Protein 4KRD (pdb70)

Nearest PDB structures (foldseek):
  4krd-assembly1_A  TM=1.003E+00  e=1.088E-59  Saccharomyces cerevisiae S288C
  4krc-assembly1_A  TM=9.991E-01  e=5.425E-55  Saccharomyces cerevisiae S288C
  2pk9-assembly3_A  TM=9.729E-01  e=8.276E-48  Saccharomyces cerevisiae
  2iw6-assembly1_A  TM=9.496E-01  e=2.005E-36  Homo sapiens
  4eol-assembly1_A  TM=9.528E-01  e=1.573E-35  Homo sapiens

InterPro domains:
  IPR000719 Protein kinase domain [PF00069] (7-297)
  IPR000719 Protein kinase domain [PS50011] (7-297)
  IPR000719 Protein kinase domain [SM00220] (7-297)
  IPR008271 Serine/threonine-protein kinase, active site [PS00108] (129-141)
  IPR011009 Protein kinase-like domain superfamily [SSF56112] (4-302)
  IPR017441 Protein kinase, ATP binding site [PS00107] (13-36)
  IPR050108 Cyclin-dependent kinase [PTHR24056] (5-298)

Radius of gyration: 24.1 Å; Cα contacts (8 Å, |Δi|>4): 839; chains: 2; bounding box: 53×50×74 Å

CATH classification: 3.30.200.20 (+1 more: 1.10.510.10)

B-factor: mean 44.1, std 12.53, range [20.0, 97.78]

Solvent-accessible surface area: 20976 Å² total; per-residue (Å²): 63,62,67,75,50,28,108,78,58,97,118,59,27,111,40,129,110,16,39,41,51,35,0,53,29,120,113,91,50,91,106,8,13,6,25,22,3,146,7,59,27,79,91,1,2,11,38,34,3,0,14,11,2,9,14,15,52,39,9,118,51,130,11,6,13,110,14,100,35,11,12,66,45,92,98,68,0,12,0,0,15,17,42,16,63,48,15,0,87,102,56,0,86,82,121,98,22,2,78,29,111,37,0,28,80,3,0,45,9,1,0,48,0,0,8,41,0,22,114,39,90,5,3,0,7,13,0,41,3,76,12,1,42,5,28,175,201,15,54,1,9,0,2,57,8,3,64,4,26,14,44,46,18,58,48,87,40,48,14,34,118,9,4,50,32,93,12,24,0,0,3,1,8,3,19,8,64,126,30,44,35,14,0,1,1,0,1,0,0,2,0,0,0,5,1,0,12,3,112,33,22,1,61,5,110,75,62,131,55,0,19,101,39,0,13,50,19,22,1,7,2,62,73,99,129,10,92,61,0,72,164,27,104,126,29,72,97,133,55,80,118,78,107,99,134,89,3,98,61,27,3,54,102,90,24,116,52,103,7,76,45,70,0,10,81,0,0,67,15,0,0,65,20,14,23,112,116,16,36,48,2,111,109,0,14,128,20,78,13,0,64,121,76,145,127,52,4,49,2,4,65,80,17,85,131,92,37,77,44,29,117,18,64,41,113,66,0,22,54,10,0,20,49,0,6,93,12,0,39,120,26,13,71,126,94,107,31,108,37,50,97,55,73,65,15,136,125,13,20,62,18,0,76,36,163,73,91,57,142,63,65,37,51,56,6,4,114,84,0,26,110,97,8,128,17,55,28,5,0,0,5,9,0,1,7,3,2,0,2,1,0,4,44,32,62,84,123,76,95,16,58,10,54,10,51,7,88,113,92,11,4,22,54,4,1,0,0,0,0,5,2,0,0,8,16,6,9,35,111,46,57,66,14,90,85,0,2,130,4,5,65,29,66,62,127,27,0,8,92,0,0,2,0,0,3,10,3,0,13,81,22,42,8,10,14,24,30,35,8,1,4,0,1,69,77,2,0,58,48,1,106,85,132,82

Sequence (484 aa):
SSSSQFKQLEKLGNGTYATVYKGLNKTTGVYVALKEVKLDSEEEGTPSTAIREISLMKELKHENIVRLYDVIHTENKLTLVFEFMDNDLKKYMDSRRGLELNLVKYFQWQLLQGLAFCHENKILHRDLKPQNLLINKRGQLKLGDFGLARAFGIPVNTFSSEVVTLWYRAPDVLMGSRTYSTSIDIWSCGCILAEMITGKPLFPGTNDEEQLKLIFDIMGTPNESLWPSVTKLPKYNPNIQQRPPRDLRQVLQPHTKEPLDGNLMDFLHGLLQLNPDMRLSAKQALHHPWFAEYYSENPLLHGIPVDVEVPHISVDEALANFKETIELLLKLSGNRKCTGFNTRVEKKEYSNFYMKSKPTLSSADFLKRIQDKCEYQPTVYLVATFLIDTLFLTRDGNNILQLKLNLQEKEVHRMIIAAVRLSTKLLEDFVHSHEEYFSKVCGISKRLLTKLEVSLLICVCNTKLMVSNRKLAASKLLLNELRSFC

Foldseek 3Di:
DEPVQKAWDAWDDDDPFWTWTWIARPVVRAIWIKTKGFADVVPGDQLLVVQQVVCQVPLDDQAAWHWDDWDDDVRIIITITHDFPAFQLVVCVVPPADDVVLLLLLLLSVLVSLLSCVVVQKAQQADDRRQWTAHPVGRTHGHRSSVMDGPPDDDDDADLVTYDLLQAAPLSLLPDRDDGQLRVLSSSLQRSLCNHQVDGQADDPDSVSRVVSLCQAQKADDCVVAVCSVVGNNDDPPDDTDHHHDVCVVRVVRHPDDQDPQNVVLSCLSNDNRSVSHDHSVRSSPRCVVVVVD/DAQLLLPPPDPPDAQDPDFLVVLLVLLVLLLVLLQVVLVVDDAPEDPDVVLVVLQCLLQAPDDDPDDSSVLSVLLCVQFVDGSQLSLLLLLLVVQLFWGADPVSHIDGHDHDDPRRPLLSSLQSSVLSCVLDDPDGDDLVSSCVSSVHDSVSSVSSVVSSCVSRVVTDRRDDSSSSVSSNVVSVVSVVVD

Secondary structure (P-SEA, 3-state):
cccccccccccccccccbbbbbbbcccccbbbbbbbbbbcccccccaaaaaaaaaccccccccbbbbccccccccbbbbbcccccccaaaaaaacccccaaaaaaaaaaaaaaaaaaaaaccccccccccccccccccbbbbccccccccccccccccccccccccccccccccccccccaaaaaaaaaaaaaaaaccccccccccaaaaaaaaaaccccccccccccccccccccccccccccccccccccccccccccaaaaaaaaaaccccccccccaaaaaacccccccc/cccccccccccccccccccaaaaaaaaaaaaaaaaaaaaaccccccccaaaaaaaacccccccccccaaaaaaaaaaaccccaaaaaaaaaaaaaaccccccccbbbbcccccccccaaaaaaaaaaaaaacccccccaaaaaaaacccaaaaaaaaaaaaaacccccccccaaaaaaaaaaaaaaaaac

Structure (mmCIF, N/CA/C/O backbone):
data_4KRD
#
_entry.id   4KRD
#
_cell.length_a   50.578
_cell.length_b   66.358
_cell.length_c   78.892
_cell.angle_alpha   90.00
_cell.angle_beta   99.21
_cell.angle_gamma   90.00
#
_symmetry.space_group_name_H-M   'P 1 21 1'
#
loop_
_entity.id
_entity.type
_entity.pdbx_description
1 polymer 'Cyclin-dependent protein kinase PHO85'
2 polymer 'PHO85 cyclin-10'
3 water water
#
loop_
_atom_site.group_PDB
_atom_site.id
_atom_site.type_symbol
_atom_site.label_atom_id
_atom_site.label_alt_id
_atom_site.label_comp_id
_atom_site.label_asym_id
_atom_site.label_entity_id
_atom_site.label_seq_id
_atom_site.pdbx_PDB_ins_code
_atom_site.Cartn_x
_atom_site.Cartn_y
_atom_site.Cartn_z
_atom_site.occupancy
_atom_site.B_iso_or_equiv
_atom_site.auth_seq_id
_atom_site.auth_comp_id
_atom_site.auth_asym_id
_atom_site.auth_atom_id
_atom_site.pdbx_PDB_model_num
ATOM 1 N N . SER A 1 2 ? 5.793 4.842 7.161 1.00 63.13 2 SER A N 1
ATOM 2 C CA . SER A 1 2 ? 6.903 4.074 7.707 1.00 57.20 2 SER A CA 1
ATOM 3 C C . SER A 1 2 ? 8.238 4.749 7.408 1.00 55.72 2 SER A C 1
ATOM 4 O O . SER A 1 2 ? 9.300 4.139 7.546 1.00 54.37 2 SER A O 1
ATOM 7 N N . SER A 1 3 ? 8.184 6.015 7.005 1.00 40.96 3 SER A N 1
ATOM 8 C CA . SER A 1 3 ? 9.409 6.782 6.816 1.00 42.21 3 SER A CA 1
ATOM 9 C C . SER A 1 3 ? 9.880 7.281 8.174 1.00 44.67 3 SER A C 1
ATOM 10 O O . SER A 1 3 ? 9.072 7.447 9.101 1.00 38.37 3 SER A O 1
ATOM 13 N N . SER A 1 4 ? 11.183 7.516 8.294 1.00 52.31 4 SER A N 1
ATOM 14 C CA . SER A 1 4 ? 11.761 7.962 9.556 1.00 50.67 4 SER A CA 1
ATOM 15 C C . SER A 1 4 ? 11.165 9.294 9.980 1.00 54.70 4 SER A C 1
ATOM 16 O O . SER A 1 4 ? 10.961 9.544 11.172 1.00 55.67 4 SER A O 1
ATOM 19 N N . SER A 1 5 ? 10.867 10.139 8.993 1.00 36.18 5 SER A N 1
ATOM 20 C CA . SER A 1 5 ? 10.398 11.490 9.263 1.00 35.46 5 SER A CA 1
ATOM 21 C C . SER A 1 5 ? 8.913 11.535 9.615 1.00 33.18 5 SER A C 1
ATOM 22 O O . SER A 1 5 ? 8.392 12.594 9.932 1.00 38.48 5 SER A O 1
ATOM 25 N N . GLN A 1 6 ? 8.239 10.387 9.576 1.00 33.89 6 GLN A N 1
ATOM 26 C CA . GLN A 1 6 ? 6.811 10.327 9.895 1.00 34.11 6 GLN A CA 1
ATOM 27 C C . GLN A 1 6 ? 6.513 10.680 11.362 1.00 36.95 6 GLN A C 1
ATOM 28 O O . GLN A 1 6 ? 5.468 11.252 11.669 1.00 32.98 6 GLN A O 1
ATOM 34 N N . PHE A 1 7 ? 7.441 10.352 12.258 1.00 37.89 7 PHE A N 1
ATOM 35 C CA . PHE A 1 7 ? 7.239 10.544 13.700 1.00 37.32 7 PHE A CA 1
ATOM 36 C C . PHE A 1 7 ? 8.225 11.530 14.305 1.00 36.26 7 PHE A C 1
ATOM 37 O O . PHE A 1 7 ? 9.432 11.444 14.077 1.00 42.59 7 PHE A O 1
ATOM 45 N N . LYS A 1 8 ? 7.696 12.483 15.052 1.00 35.49 8 LYS A N 1
ATOM 46 C CA . LYS A 1 8 ? 8.521 13.407 15.816 1.00 38.32 8 LYS A CA 1
ATOM 47 C C . LYS A 1 8 ? 8.883 12.762 17.142 1.00 42.11 8 LYS A C 1
ATOM 48 O O . LYS A 1 8 ? 8.024 12.226 17.827 1.00 38.07 8 LYS A O 1
ATOM 54 N N . GLN A 1 9 ? 10.159 12.796 17.498 1.00 43.27 9 GLN A N 1
ATOM 55 C CA . GLN A 1 9 ? 10.588 12.248 18.778 1.00 41.64 9 GLN A CA 1
ATOM 56 C C . GLN A 1 9 ? 10.480 13.294 19.893 1.00 43.23 9 GLN A C 1
ATOM 57 O O . GLN A 1 9 ? 10.988 14.401 19.774 1.00 47.78 9 GLN A O 1
ATOM 63 N N . LEU A 1 10 ? 9.817 12.934 20.980 1.00 43.11 10 LEU A N 1
ATOM 64 C CA . LEU A 1 10 ? 9.684 13.839 22.109 1.00 43.47 10 LEU A CA 1
ATOM 65 C C . LEU A 1 10 ? 10.519 13.332 23.283 1.00 43.94 10 LEU A C 1
ATOM 66 O O . LEU A 1 10 ? 11.594 12.769 23.076 1.00 47.81 10 LEU A O 1
ATOM 71 N N . GLU A 1 11 ? 10.028 13.516 24.503 1.00 46.22 11 GLU A N 1
ATOM 72 C CA . GLU A 1 11 ? 10.814 13.192 25.697 1.00 49.01 11 GLU A CA 1
ATOM 73 C C . GLU A 1 11 ? 11.019 11.692 25.933 1.00 46.60 11 GLU A C 1
ATOM 74 O O . GLU A 1 11 ? 10.154 10.869 25.613 1.00 38.95 11 GLU A O 1
ATOM 80 N N . LYS A 1 12 ? 12.167 11.348 26.511 1.00 42.60 12 LYS A N 1
ATOM 81 C CA . LYS A 1 12 ? 12.446 9.971 26.874 1.00 41.25 12 LYS A CA 1
ATOM 82 C C . LYS A 1 12 ? 11.467 9.534 27.946 1.00 43.51 12 LYS A C 1
ATOM 83 O O . LYS A 1 12 ? 11.134 10.308 28.840 1.00 45.75 12 LYS A O 1
ATOM 89 N N . LEU A 1 13 ? 11.003 8.293 27.848 1.00 35.51 13 LEU A N 1
ATOM 90 C CA . LEU A 1 13 ? 10.003 7.769 28.765 1.00 37.80 13 LEU A CA 1
ATOM 91 C C . LEU A 1 13 ? 10.597 6.733 29.701 1.00 44.43 13 LEU A C 1
ATOM 92 O O . LEU A 1 13 ? 10.210 6.628 30.858 1.00 46.22 13 LEU A O 1
ATOM 97 N N . GLY A 1 14 ? 11.529 5.947 29.186 1.00 43.06 14 GLY A N 1
ATOM 98 C CA . GLY A 1 14 ? 12.030 4.824 29.945 1.00 46.53 14 GLY A CA 1
ATOM 99 C C . GLY A 1 14 ? 13.129 4.111 29.204 1.00 42.49 14 GLY A C 1
ATOM 100 O O . GLY A 1 14 ? 13.291 4.270 27.998 1.00 38.53 14 GLY A O 1
ATOM 101 N N . ASN A 1 15 ? 13.866 3.295 29.943 1.00 57.76 15 ASN A N 1
ATOM 102 C CA . ASN A 1 15 ? 15.077 2.674 29.452 1.00 59.64 15 ASN A CA 1
ATOM 103 C C . ASN A 1 15 ? 15.102 1.198 29.826 1.00 65.26 15 ASN A C 1
ATOM 104 O O . ASN A 1 15 ? 14.688 0.820 30.922 1.00 67.55 15 ASN A O 1
ATOM 109 N N . GLY A 1 16 ? 15.585 0.367 28.910 1.00 53.25 16 GLY A N 1
ATOM 110 C CA . GLY A 1 16 ? 15.774 -1.048 29.168 1.00 50.59 16 GLY A CA 1
ATOM 111 C C . GLY A 1 16 ? 17.109 -1.471 28.585 1.00 54.65 16 GLY A C 1
ATOM 112 O O . GLY A 1 16 ? 17.776 -0.666 27.927 1.00 52.12 16 GLY A O 1
ATOM 113 N N . THR A 1 17 ? 17.500 -2.725 28.814 1.00 60.95 17 THR A N 1
ATOM 114 C CA . THR A 1 17 ? 18.776 -3.230 28.309 1.00 58.12 17 THR A CA 1
ATOM 115 C C . THR A 1 17 ? 18.874 -3.098 26.798 1.00 58.66 17 THR A C 1
ATOM 116 O O . THR A 1 17 ? 19.861 -2.577 26.281 1.00 54.06 17 THR A O 1
ATOM 120 N N . TYR A 1 18 ? 17.847 -3.570 26.090 1.00 57.57 18 TYR A N 1
ATOM 121 C CA . TYR A 1 18 ? 17.875 -3.572 24.629 1.00 52.43 18 TYR A CA 1
ATOM 122 C C . TYR A 1 18 ? 16.900 -2.594 23.987 1.00 49.66 18 TYR A C 1
ATOM 123 O O . TYR A 1 18 ? 16.468 -2.823 22.865 1.00 49.37 18 TYR A O 1
ATOM 132 N N . ALA A 1 19 ? 16.540 -1.526 24.691 1.00 40.23 19 ALA A N 1
ATOM 133 C CA . ALA A 1 19 ? 15.646 -0.518 24.127 1.00 39.91 19 ALA A CA 1
ATOM 134 C C . ALA A 1 19 ? 15.478 0.710 25.017 1.00 42.17 19 ALA A C 1
ATOM 135 O O . ALA A 1 19 ? 15.496 0.617 26.245 1.00 42.29 19 ALA A O 1
ATOM 137 N N . THR A 1 20 ? 15.330 1.861 24.367 1.00 38.81 20 THR A N 1
ATOM 138 C CA . THR A 1 20 ? 14.972 3.109 25.022 1.00 39.14 20 THR A CA 1
ATOM 139 C C . THR A 1 20 ? 13.642 3.544 24.427 1.00 36.41 20 THR A C 1
ATOM 140 O O . THR A 1 20 ? 13.490 3.586 23.202 1.00 35.80 20 THR A O 1
ATOM 144 N N . VAL A 1 21 ? 12.680 3.852 25.284 1.00 31.23 21 VAL A N 1
ATOM 145 C CA . VAL A 1 21 ? 11.364 4.273 24.828 1.00 35.31 21 VAL A CA 1
ATOM 146 C C . VAL A 1 21 ? 11.222 5.788 24.911 1.00 40.04 21 VAL A C 1
ATOM 147 O O . VAL A 1 21 ? 11.519 6.387 25.948 1.00 38.62 21 VAL A O 1
ATOM 151 N N . TYR A 1 22 ? 10.816 6.405 23.802 1.00 33.82 22 TYR A N 1
ATOM 152 C CA . TYR A 1 22 ? 10.532 7.840 23.757 1.00 33.52 22 TYR A CA 1
ATOM 153 C C . TYR A 1 22 ? 9.074 8.093 23.460 1.00 36.86 22 TYR A C 1
ATOM 154 O O . TYR A 1 22 ? 8.419 7.290 22.797 1.00 33.36 22 TYR A O 1
ATOM 163 N N . LYS A 1 23 ? 8.558 9.216 23.938 1.00 33.33 23 LYS A N 1
ATOM 164 C CA . LYS A 1 23 ? 7.254 9.667 23.497 1.00 33.06 23 LYS A CA 1
ATOM 165 C C . LYS A 1 23 ? 7.467 10.185 22.080 1.00 29.74 23 LYS A C 1
ATOM 166 O O . LYS A 1 23 ? 8.529 10.712 21.772 1.00 34.36 23 LYS A O 1
ATOM 172 N N . GLY A 1 24 ? 6.469 10.021 21.218 1.00 29.66 24 GLY A N 1
ATOM 173 C CA . GLY A 1 24 ? 6.588 10.473 19.837 1.00 29.05 24 GLY A CA 1
ATOM 174 C C . GLY A 1 24 ? 5.262 10.991 19.334 1.00 28.43 24 GLY A C 1
ATOM 175 O O . GLY A 1 24 ? 4.251 10.855 20.010 1.00 31.55 24 GLY A O 1
ATOM 176 N N . LEU A 1 25 ? 5.265 11.579 18.142 1.00 33.92 25 LEU A N 1
ATOM 177 C CA . LEU A 1 25 ? 4.052 12.147 17.555 1.00 34.02 25 LEU A CA 1
ATOM 178 C C . LEU A 1 25 ? 3.996 11.809 16.063 1.00 31.70 25 LEU A C 1
ATOM 179 O O . LEU A 1 25 ? 4.943 12.081 15.328 1.00 37.36 25 LEU A O 1
ATOM 184 N N . ASN A 1 26 ? 2.907 11.186 15.621 1.00 34.20 26 ASN A N 1
ATOM 185 C CA . ASN A 1 26 ? 2.694 10.976 14.191 1.00 36.68 26 ASN A CA 1
ATOM 186 C C . ASN A 1 26 ? 2.397 12.343 13.583 1.00 39.27 26 ASN A C 1
ATOM 187 O O . ASN A 1 26 ? 1.422 12.995 13.951 1.00 38.30 26 ASN A O 1
ATOM 192 N N . LYS A 1 27 ? 3.270 12.789 12.690 1.00 37.01 27 LYS A N 1
ATOM 193 C CA . LYS A 1 27 ? 3.206 14.153 12.164 1.00 39.22 27 LYS A CA 1
ATOM 194 C C . LYS A 1 27 ? 1.961 14.444 11.333 1.00 41.52 27 LYS A C 1
ATOM 195 O O . LYS A 1 27 ? 1.571 15.605 11.190 1.00 53.39 27 LYS A O 1
ATOM 201 N N . THR A 1 28 ? 1.345 13.399 10.787 1.00 41.98 28 THR A N 1
ATOM 202 C CA . THR A 1 28 ? 0.149 13.541 9.951 1.00 38.98 28 THR A CA 1
ATOM 203 C C . THR A 1 28 ? -1.152 13.579 10.760 1.00 43.68 28 THR A C 1
ATOM 204 O O . THR A 1 28 ? -2.027 14.396 10.496 1.00 41.35 28 THR A O 1
ATOM 208 N N . THR A 1 29 ? -1.288 12.683 11.735 1.00 39.98 29 THR A N 1
ATOM 209 C CA . THR A 1 29 ? -2.534 12.578 12.493 1.00 36.36 29 THR A CA 1
ATOM 210 C C . THR A 1 29 ? -2.492 13.454 13.735 1.00 42.88 29 THR A C 1
ATOM 211 O O . THR A 1 29 ? -3.533 13.838 14.265 1.00 50.99 29 THR A O 1
ATOM 215 N N . GLY A 1 30 ? -1.283 13.771 14.191 1.00 38.17 30 GLY A N 1
ATOM 216 C CA . GLY A 1 30 ? -1.093 14.493 15.430 1.00 38.41 30 GLY A CA 1
ATOM 217 C C . GLY A 1 30 ? -1.362 13.621 16.650 1.00 40.59 30 GLY A C 1
ATOM 218 O O . GLY A 1 30 ? -1.645 14.133 17.724 1.00 42.53 30 GLY A O 1
ATOM 219 N N . VAL A 1 31 ? -1.271 12.304 16.485 1.00 35.73 31 VAL A N 1
ATOM 220 C CA . VAL A 1 31 ? -1.594 11.364 17.567 1.00 42.20 31 VAL A CA 1
ATOM 221 C C . VAL A 1 31 ? -0.312 10.822 18.202 1.00 38.76 31 VAL A C 1
ATOM 222 O O . VAL A 1 31 ? 0.631 10.483 17.494 1.00 33.20 31 VAL A O 1
ATOM 226 N N . TYR A 1 32 ? -0.274 10.755 19.530 1.00 34.24 32 TYR A N 1
ATOM 227 C CA . TYR A 1 32 ? 0.935 10.308 20.235 1.00 33.86 32 TYR A CA 1
ATOM 228 C C . TYR A 1 32 ? 1.216 8.836 20.005 1.00 27.54 32 TYR A C 1
ATOM 229 O O . TYR A 1 32 ? 0.300 8.025 19.911 1.00 29.74 32 TYR A O 1
ATOM 238 N N . VAL A 1 33 ? 2.499 8.498 19.962 1.00 26.52 33 VAL A N 1
ATOM 239 C CA . VAL A 1 33 ? 2.938 7.120 19.907 1.00 25.23 33 VAL A CA 1
ATOM 240 C C . VAL A 1 33 ? 4.073 6.911 20.905 1.00 27.91 33 VAL A C 1
ATOM 241 O O . VAL A 1 33 ? 4.596 7.870 21.492 1.00 30.71 33 VAL A O 1
ATOM 245 N N . ALA A 1 34 ? 4.438 5.651 21.118 1.00 27.51 34 ALA A N 1
ATOM 246 C CA . ALA A 1 34 ? 5.639 5.332 21.885 1.00 27.41 34 ALA A CA 1
ATOM 247 C C . ALA A 1 34 ? 6.690 4.774 20.928 1.00 26.82 34 ALA A C 1
ATOM 248 O O . ALA A 1 34 ? 6.453 3.786 20.239 1.00 25.76 34 ALA A O 1
ATOM 250 N N . LEU A 1 35 ? 7.848 5.413 20.894 1.00 23.74 35 LEU A N 1
ATOM 251 C CA . LEU A 1 35 ? 8.922 5.009 20.030 1.00 26.11 35 LEU A CA 1
ATOM 252 C C . LEU A 1 35 ? 9.912 4.176 20.807 1.00 29.94 35 LEU A C 1
ATOM 253 O O . LEU A 1 35 ? 10.629 4.702 21.657 1.00 29.59 35 LEU A O 1
ATOM 258 N N . LYS A 1 36 ? 9.960 2.879 20.508 1.00 24.15 36 LYS A N 1
ATOM 259 C CA . LYS A 1 36 ? 10.880 1.977 21.195 1.00 23.11 36 LYS A CA 1
ATOM 260 C C . LYS A 1 36 ? 12.083 1.770 20.301 1.00 30.13 36 LYS A C 1
ATOM 261 O O . LYS A 1 36 ? 12.023 1.048 19.300 1.00 27.65 36 LYS A O 1
ATOM 267 N N . GLU A 1 37 ? 13.166 2.453 20.641 1.00 28.80 37 GLU A N 1
ATOM 268 C CA . GLU A 1 37 ? 14.360 2.442 19.818 1.00 30.70 37 GLU A CA 1
ATOM 269 C C . GLU A 1 37 ? 15.331 1.372 20.276 1.00 33.84 37 GLU A C 1
ATOM 270 O O . GLU A 1 37 ? 15.789 1.367 21.414 1.00 34.97 37 GLU A O 1
ATOM 276 N N . VAL A 1 38 ? 15.627 0.450 19.370 1.00 31.62 38 VAL A N 1
ATOM 277 C CA . VAL A 1 38 ? 16.498 -0.663 19.677 1.00 31.74 38 VAL A CA 1
ATOM 278 C C . VAL A 1 38 ? 17.845 -0.462 18.984 1.00 38.44 38 VAL A C 1
ATOM 279 O O . VAL A 1 38 ? 17.916 -0.336 17.758 1.00 33.39 38 VAL A O 1
ATOM 283 N N . LYS A 1 39 ? 18.917 -0.426 19.769 1.00 34.08 39 LYS A N 1
ATOM 284 C CA . LYS A 1 39 ? 20.233 -0.185 19.196 1.00 40.00 39 LYS A CA 1
ATOM 285 C C . LYS A 1 39 ? 20.652 -1.368 18.338 1.00 35.93 39 LYS A C 1
ATOM 286 O O . LYS A 1 39 ? 20.436 -2.529 18.694 1.00 34.93 39 LYS A O 1
ATOM 292 N N . LEU A 1 40 ? 21.241 -1.059 17.190 1.00 40.55 40 LEU A N 1
ATOM 293 C CA . LEU A 1 40 ? 21.680 -2.076 16.258 1.00 39.31 40 LEU A CA 1
ATOM 294 C C . LEU A 1 40 ? 23.197 -1.954 16.128 1.00 50.93 40 LEU A C 1
ATOM 295 O O . LEU A 1 40 ? 23.706 -1.065 15.445 1.00 54.17 40 LEU A O 1
ATOM 300 N N . ASP A 1 41 ? 23.909 -2.843 16.803 1.00 44.24 41 ASP A N 1
ATOM 301 C CA . ASP A 1 41 ? 25.359 -2.894 16.732 1.00 52.71 41 ASP A CA 1
ATOM 302 C C . ASP A 1 41 ? 25.798 -3.895 15.658 1.00 48.76 41 ASP A C 1
ATOM 303 O O . ASP A 1 41 ? 25.603 -5.105 15.802 1.00 47.12 41 ASP A O 1
ATOM 308 N N . SER A 1 42 ? 26.395 -3.384 14.584 1.00 52.20 42 SER A N 1
ATOM 309 C CA . SER A 1 42 ? 26.802 -4.221 13.452 1.00 53.29 42 SER A CA 1
ATOM 310 C C . SER A 1 42 ? 27.618 -5.456 13.849 1.00 54.16 42 SER A C 1
ATOM 311 O O . SER A 1 42 ? 27.571 -6.488 13.172 1.00 49.80 42 SER A O 1
ATOM 314 N N . GLU A 1 43 ? 28.359 -5.357 14.947 1.00 47.69 43 GLU A N 1
ATOM 315 C CA . GLU A 1 43 ? 29.209 -6.460 15.377 1.00 49.71 43 GLU A CA 1
ATOM 316 C C . GLU A 1 43 ? 28.509 -7.431 16.336 1.00 49.56 43 GLU A C 1
ATOM 317 O O . GLU A 1 43 ? 29.013 -8.525 16.580 1.00 53.47 43 GLU A O 1
ATOM 323 N N A GLU A 1 44 ? 27.354 -7.038 16.873 0.50 53.98 44 GLU A N 1
ATOM 324 N N B GLU A 1 44 ? 27.454 -7.038 16.873 0.50 53.98 44 GLU A N 1
ATOM 325 C CA A GLU A 1 44 ? 26.630 -7.874 17.846 0.50 50.63 44 GLU A CA 1
ATOM 326 C CA B GLU A 1 44 ? 26.730 -7.874 17.846 0.50 50.63 44 GLU A CA 1
ATOM 327 C C A GLU A 1 44 ? 25.367 -8.567 17.283 0.50 46.67 44 GLU A C 1
ATOM 328 C C B GLU A 1 44 ? 25.467 -8.567 17.283 0.50 46.67 44 GLU A C 1
ATOM 329 O O A GLU A 1 44 ? 24.917 -9.588 17.814 0.50 44.98 44 GLU A O 1
ATOM 330 O O B GLU A 1 44 ? 25.017 -9.588 17.814 0.50 44.98 44 GLU A O 1
ATOM 341 N N . GLY A 1 45 ? 24.792 -8.009 16.222 1.00 43.68 45 GLY A N 1
ATOM 342 C CA . GLY A 1 45 ? 23.583 -8.570 15.638 1.00 38.80 45 GLY A CA 1
ATOM 343 C C . GLY A 1 45 ? 22.305 -7.992 16.227 1.00 36.92 45 GLY A C 1
ATOM 344 O O . GLY A 1 45 ? 22.338 -7.216 17.188 1.00 35.16 45 GLY A O 1
ATOM 345 N N . THR A 1 46 ? 21.174 -8.385 15.649 1.00 30.62 46 THR A N 1
ATOM 346 C CA . THR A 1 46 ? 19.861 -7.894 16.055 1.00 29.51 46 THR A CA 1
ATOM 347 C C . THR A 1 46 ? 19.413 -8.550 17.350 1.00 28.33 46 THR A C 1
ATOM 348 O O . THR A 1 46 ? 19.431 -9.769 17.467 1.00 30.19 46 THR A O 1
ATOM 352 N N . PRO A 1 47 ? 19.022 -7.743 18.347 1.00 29.86 47 PRO A N 1
ATOM 353 C CA . PRO A 1 47 ? 18.579 -8.394 19.594 1.00 33.02 47 PRO A CA 1
ATOM 354 C C . PRO A 1 47 ? 17.389 -9.359 19.403 1.00 31.32 47 PRO A C 1
ATOM 355 O O . PRO A 1 47 ? 16.429 -9.070 18.682 1.00 2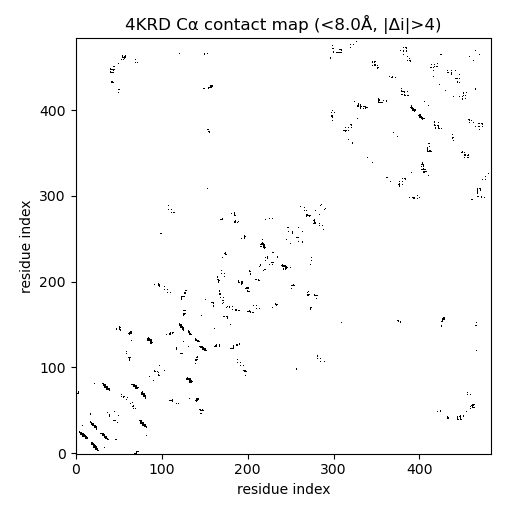7.15 47 PRO A O 1
ATOM 359 N N . SER A 1 48 ? 17.451 -10.518 20.047 1.00 27.66 48 SER A N 1
ATOM 360 C CA . SER A 1 48 ? 16.372 -11.501 19.932 1.00 33.87 48 SER A CA 1
ATOM 361 C C . SER A 1 48 ? 15.037 -10.972 20.456 1.00 32.40 48 SER A C 1
ATOM 362 O O . SER A 1 48 ? 13.962 -11.361 19.987 1.00 30.26 48 SER A O 1
ATOM 365 N N . THR A 1 49 ? 15.119 -10.067 21.421 1.00 28.93 49 THR A N 1
ATOM 366 C CA . THR A 1 49 ? 13.933 -9.463 22.012 1.00 30.11 49 THR A CA 1
ATOM 367 C C . THR A 1 49 ? 13.116 -8.678 20.995 1.00 28.09 49 THR A C 1
ATOM 368 O O . THR A 1 49 ? 11.879 -8.786 20.966 1.00 28.90 49 THR A O 1
ATOM 372 N N . ALA A 1 50 ? 13.797 -7.884 20.167 1.00 27.15 50 ALA A N 1
ATOM 373 C CA . ALA A 1 50 ? 13.130 -7.109 19.111 1.00 21.85 50 ALA A CA 1
ATOM 374 C C . ALA A 1 50 ? 12.449 -8.013 18.079 1.00 22.31 50 ALA A C 1
ATOM 375 O O . ALA A 1 50 ? 11.331 -7.756 17.659 1.00 25.04 50 ALA A O 1
ATOM 377 N N . ILE A 1 51 ? 13.170 -9.039 17.650 1.00 26.86 51 ILE A N 1
ATOM 378 C CA . ILE A 1 51 ? 12.688 -10.002 16.661 1.00 26.52 51 ILE A CA 1
ATOM 379 C C . ILE A 1 51 ? 11.432 -10.729 17.149 1.00 31.11 51 ILE A C 1
ATOM 380 O O . ILE A 1 51 ? 10.448 -10.829 16.421 1.00 29.85 51 ILE A O 1
ATOM 385 N N . ARG A 1 52 ? 11.446 -11.188 18.396 1.00 32.06 52 ARG A N 1
ATOM 386 C CA . ARG A 1 52 ? 10.271 -11.852 18.982 1.00 35.55 52 ARG A CA 1
ATOM 387 C C . ARG A 1 52 ? 9.071 -10.934 19.117 1.00 33.16 52 ARG A C 1
ATOM 388 O O . ARG A 1 52 ? 7.937 -11.326 18.843 1.00 34.28 52 ARG A O 1
ATOM 396 N N . GLU A 1 53 ? 9.323 -9.712 19.558 1.00 31.55 53 GLU A N 1
ATOM 397 C CA . GLU A 1 53 ? 8.258 -8.751 19.755 1.00 31.52 53 GLU A CA 1
ATOM 398 C C . GLU A 1 53 ? 7.603 -8.413 18.438 1.00 32.30 53 GLU A C 1
ATOM 399 O O . GLU A 1 53 ? 6.375 -8.339 18.346 1.00 32.77 53 GLU A O 1
ATOM 405 N N . ILE A 1 54 ? 8.436 -8.203 17.423 1.00 29.45 54 ILE A N 1
ATOM 406 C CA . ILE A 1 54 ? 7.984 -7.901 16.068 1.00 30.00 54 ILE A CA 1
ATOM 407 C C . ILE A 1 54 ? 7.198 -9.082 15.472 1.00 33.52 54 ILE A C 1
ATOM 408 O O . ILE A 1 54 ? 6.197 -8.880 14.795 1.00 33.56 54 ILE A O 1
ATOM 413 N N . SER A 1 55 ? 7.628 -10.309 15.756 1.00 30.17 55 SER A N 1
ATOM 414 C CA . SER A 1 55 ? 6.937 -11.498 15.239 1.00 28.99 55 SER A CA 1
ATOM 415 C C . SER A 1 55 ? 5.487 -11.616 15.732 1.00 33.54 55 SER A C 1
ATOM 416 O O . SER A 1 55 ? 4.671 -12.284 15.110 1.00 28.43 55 SER A O 1
ATOM 419 N N . LEU A 1 56 ? 5.162 -10.967 16.848 1.00 33.73 56 LEU A N 1
ATOM 420 C CA . LEU A 1 56 ? 3.786 -10.952 17.336 1.00 38.30 56 LEU A CA 1
ATOM 421 C C . LEU A 1 56 ? 2.909 -9.789 16.833 1.00 34.68 56 LEU A C 1
ATOM 422 O O . LEU A 1 56 ? 1.703 -9.793 17.062 1.00 37.73 56 LEU A O 1
ATOM 427 N N . MET A 1 57 ? 3.488 -8.830 16.108 1.00 32.75 57 MET A N 1
ATOM 428 C CA . MET A 1 57 ? 2.828 -7.538 15.926 1.00 33.17 57 MET A CA 1
ATOM 429 C C . MET A 1 57 ? 1.562 -7.581 15.082 1.00 38.62 57 MET A C 1
ATOM 430 O O . MET A 1 57 ? 0.665 -6.750 15.259 1.00 38.68 57 MET A O 1
ATOM 435 N N . LYS A 1 58 ? 1.488 -8.534 14.162 1.00 35.78 58 LYS A N 1
ATOM 436 C CA . LYS A 1 58 ? 0.298 -8.658 13.321 1.00 42.52 58 LYS A CA 1
ATOM 437 C C . LYS A 1 58 ? -0.723 -9.631 13.896 1.00 40.43 58 LYS A C 1
ATOM 438 O O . LYS A 1 58 ? -1.889 -9.595 13.525 1.00 44.06 58 LYS A O 1
ATOM 444 N N . GLU A 1 59 ? -0.303 -10.504 14.806 1.00 41.41 59 GLU A N 1
ATOM 445 C CA . GLU A 1 59 ? -1.199 -11.584 15.213 1.00 40.21 59 GLU A CA 1
ATOM 446 C C . GLU A 1 59 ? -1.804 -11.460 16.601 1.00 46.55 59 GLU A C 1
ATOM 447 O O . GLU A 1 59 ? -2.992 -11.740 16.796 1.00 49.14 59 GLU A O 1
ATOM 453 N N . LEU A 1 60 ? -0.999 -11.045 17.569 1.00 38.92 60 LEU A N 1
ATOM 454 C CA . LEU A 1 60 ? -1.500 -10.915 18.923 1.00 38.37 60 LEU A CA 1
ATOM 455 C C . LEU A 1 60 ? -2.184 -9.577 19.116 1.00 40.76 60 LEU A C 1
ATOM 456 O O . LEU A 1 60 ? -1.699 -8.758 19.903 1.00 41.57 60 LEU A O 1
ATOM 461 N N . LYS A 1 61 ? -3.304 -9.362 18.420 1.00 35.38 61 LYS A N 1
ATOM 462 C CA . LYS A 1 61 ? -4.116 -8.144 18.590 1.00 37.65 61 LYS A CA 1
ATOM 463 C C . LYS A 1 61 ? -5.278 -8.359 19.564 1.00 32.41 61 LYS A C 1
ATOM 464 O O . LYS A 1 61 ? -6.098 -9.263 19.386 1.00 34.31 61 LYS A O 1
ATOM 470 N N . HIS A 1 62 ? -5.339 -7.532 20.606 1.00 35.43 62 HIS A N 1
ATOM 471 C CA . HIS A 1 62 ? -6.320 -7.721 21.670 1.00 30.79 62 HIS A CA 1
ATOM 472 C C . HIS A 1 62 ? -6.418 -6.431 22.470 1.00 29.03 62 HIS A C 1
ATOM 473 O O . HIS A 1 62 ? -5.433 -5.717 22.596 1.00 28.82 62 HIS A O 1
ATOM 480 N N . GLU A 1 63 ? -7.601 -6.127 22.997 1.00 26.78 63 GLU A N 1
ATOM 481 C CA . GLU A 1 63 ? -7.809 -4.910 23.789 1.00 28.55 63 GLU A CA 1
ATOM 482 C C . GLU A 1 63 ? -6.812 -4.753 24.950 1.00 29.39 63 GLU A C 1
ATOM 483 O O . GLU A 1 63 ? -6.491 -3.634 25.353 1.00 29.81 63 GLU A O 1
ATOM 489 N N . ASN A 1 64 ? -6.357 -5.863 25.522 1.00 27.34 64 ASN A N 1
ATOM 490 C CA . ASN A 1 64 ? -5.443 -5.765 26.668 1.00 27.62 64 ASN A CA 1
ATOM 491 C C . ASN A 1 64 ? -3.996 -6.124 26.353 1.00 29.70 64 ASN A C 1
ATOM 492 O O . ASN A 1 64 ? -3.249 -6.604 27.225 1.00 27.54 64 ASN A O 1
ATOM 497 N N . ILE A 1 65 ? -3.604 -5.879 25.096 1.00 26.96 65 ILE A N 1
ATOM 498 C CA . ILE A 1 65 ? -2.227 -6.070 24.640 1.00 23.55 65 ILE A CA 1
ATOM 499 C C . ILE A 1 65 ? -1.828 -4.820 23.876 1.00 30.66 65 ILE A C 1
ATOM 500 O O . ILE A 1 65 ? -2.583 -4.340 23.032 1.00 24.95 65 ILE A O 1
ATOM 505 N N . VAL A 1 66 ? -0.665 -4.264 24.187 1.00 24.50 66 VAL A N 1
ATOM 506 C CA . VAL A 1 66 ? -0.259 -3.035 23.519 1.00 28.40 66 VAL A CA 1
ATOM 507 C C . VAL A 1 66 ? -0.053 -3.285 22.016 1.00 29.15 66 VAL A C 1
ATOM 508 O O . VAL A 1 66 ? 0.543 -4.285 21.621 1.00 26.86 66 VAL A O 1
ATOM 512 N N . ARG A 1 67 ? -0.555 -2.371 21.189 1.00 28.30 67 ARG A N 1
ATOM 513 C CA . ARG A 1 67 ? -0.450 -2.493 19.730 1.00 30.95 67 ARG A CA 1
ATOM 514 C C . ARG A 1 67 ? 0.894 -2.014 19.196 1.00 26.69 67 ARG A C 1
ATOM 515 O O . ARG A 1 67 ? 1.367 -0.933 19.554 1.00 23.01 67 ARG A O 1
ATOM 523 N N . LEU A 1 68 ? 1.501 -2.825 18.334 1.00 25.83 68 LEU A N 1
ATOM 524 C CA . LEU A 1 68 ? 2.707 -2.431 17.623 1.00 24.63 68 LEU A CA 1
ATOM 525 C C . LEU A 1 68 ? 2.349 -2.137 16.170 1.00 29.31 68 LEU A C 1
ATOM 526 O O . LEU A 1 68 ? 1.894 -3.022 15.442 1.00 31.10 68 LEU A O 1
ATOM 531 N N . TYR A 1 69 ? 2.548 -0.888 15.764 1.00 29.79 69 TYR A N 1
ATOM 532 C CA . TYR A 1 69 ? 2.082 -0.383 14.467 1.00 29.99 69 TYR A CA 1
ATOM 533 C C . TYR A 1 69 ? 3.066 -0.530 13.315 1.00 35.33 69 TYR A C 1
ATOM 534 O O . TYR A 1 69 ? 2.667 -0.780 12.178 1.00 32.50 69 TYR A O 1
ATOM 543 N N . ASP A 1 70 ? 4.343 -0.319 13.593 1.00 27.24 70 ASP A N 1
ATOM 544 C CA . ASP A 1 70 ? 5.322 -0.203 12.522 1.00 30.18 70 ASP A CA 1
ATOM 545 C C . ASP A 1 70 ? 6.734 -0.408 13.036 1.00 30.89 70 ASP A C 1
ATOM 546 O O . ASP A 1 70 ? 6.997 -0.258 14.236 1.00 30.86 70 ASP A O 1
ATOM 551 N N . VAL A 1 71 ? 7.627 -0.771 12.117 1.00 25.89 71 VAL A N 1
ATOM 552 C CA . VAL A 1 71 ? 9.031 -1.013 12.409 1.00 27.19 71 VAL A CA 1
ATOM 553 C C . VAL A 1 71 ? 9.824 -0.184 11.414 1.00 33.84 71 VAL A C 1
ATOM 554 O O . VAL A 1 71 ? 9.606 -0.300 10.202 1.00 32.02 71 VAL A O 1
ATOM 558 N N . ILE A 1 72 ? 10.714 0.667 11.919 1.00 28.57 72 ILE A N 1
ATOM 559 C CA . ILE A 1 72 ? 11.470 1.592 11.064 1.00 31.97 72 ILE A CA 1
ATOM 560 C C . ILE A 1 72 ? 12.967 1.397 11.215 1.00 35.06 72 ILE A C 1
ATOM 561 O O . ILE A 1 72 ? 13.503 1.539 12.303 1.00 32.53 72 ILE A O 1
ATOM 566 N N . HIS A 1 73 ? 13.643 1.068 10.120 1.00 32.25 73 HIS A N 1
ATOM 567 C CA . HIS A 1 73 ? 15.081 0.868 10.172 1.00 35.37 73 HIS A CA 1
ATOM 568 C C . HIS A 1 73 ? 15.858 2.104 9.717 1.00 36.50 73 HIS A C 1
ATOM 569 O O . HIS A 1 73 ? 15.673 2.581 8.606 1.00 37.82 73 HIS A O 1
ATOM 576 N N . THR A 1 74 ? 16.705 2.618 10.605 1.00 37.53 74 THR A N 1
ATOM 577 C CA . THR A 1 74 ? 17.662 3.672 10.288 1.00 45.14 74 THR A CA 1
ATOM 578 C C . THR A 1 74 ? 19.054 3.217 10.736 1.00 45.64 74 THR A C 1
ATOM 579 O O . THR A 1 74 ? 19.201 2.156 11.346 1.00 44.21 74 THR A O 1
ATOM 583 N N . GLU A 1 75 ? 20.082 4.000 10.421 1.00 49.74 75 GLU A N 1
ATOM 584 C CA . GLU A 1 75 ? 21.455 3.621 10.769 1.00 48.34 75 GLU A CA 1
ATOM 585 C C . GLU A 1 75 ? 21.609 3.227 12.237 1.00 38.05 75 GLU A C 1
ATOM 586 O O . GLU A 1 75 ? 21.357 4.034 13.136 1.00 44.71 75 GLU A O 1
ATOM 588 N N . ASN A 1 76 ? 22.024 1.988 12.482 1.00 44.77 76 ASN A N 1
ATOM 589 C CA . ASN A 1 76 ? 22.284 1.512 13.845 1.00 42.28 76 ASN A CA 1
ATOM 590 C C . ASN A 1 76 ? 21.061 1.462 14.769 1.00 42.57 76 ASN A C 1
ATOM 591 O O . ASN A 1 76 ? 21.204 1.461 16.002 1.00 38.59 76 ASN A O 1
ATOM 596 N N . LYS A 1 77 ? 19.868 1.393 14.185 1.00 37.59 77 LYS A N 1
ATOM 597 C CA . LYS A 1 77 ? 18.652 1.539 14.969 1.00 37.51 77 LYS A CA 1
ATOM 598 C C . LYS A 1 77 ? 17.394 1.008 14.282 1.00 34.15 77 LYS A C 1
ATOM 599 O O . LYS A 1 77 ? 17.118 1.327 13.124 1.00 35.99 77 LYS A O 1
ATOM 605 N N . LEU A 1 78 ? 16.632 0.202 15.014 1.00 33.34 78 LEU A N 1
ATOM 606 C CA . LEU A 1 78 ? 15.270 -0.129 14.636 1.00 32.39 78 LEU A CA 1
ATOM 607 C C . LEU A 1 78 ? 14.366 0.617 15.601 1.00 32.61 78 LEU A C 1
ATOM 608 O O . LEU A 1 78 ? 14.570 0.560 16.801 1.00 36.69 78 LEU A O 1
ATOM 613 N N . THR A 1 79 ? 13.364 1.306 15.082 1.00 28.46 79 THR A N 1
ATOM 614 C CA . THR A 1 79 ? 12.364 1.916 15.923 1.00 30.63 79 THR A CA 1
ATOM 615 C C . THR A 1 79 ? 11.051 1.161 15.791 1.00 32.58 79 THR A C 1
ATOM 616 O O . THR A 1 79 ? 10.505 1.006 14.686 1.00 29.25 79 THR A O 1
ATOM 620 N N . LEU A 1 80 ? 10.556 0.669 16.920 1.00 27.31 80 LEU A N 1
ATOM 621 C CA . LEU A 1 80 ? 9.276 -0.013 16.937 1.00 28.37 80 LEU A CA 1
ATOM 622 C C . LEU A 1 80 ? 8.268 1.030 17.383 1.00 29.22 80 LEU A C 1
ATOM 623 O O . LEU A 1 80 ? 8.419 1.638 18.441 1.00 26.81 80 LEU A O 1
ATOM 628 N N . VAL A 1 81 ? 7.246 1.247 16.568 1.00 23.62 81 VAL A N 1
ATOM 629 C CA . VAL A 1 81 ? 6.255 2.270 16.867 1.00 25.32 81 VAL A CA 1
ATOM 630 C C . VAL A 1 81 ? 5.009 1.653 17.483 1.00 26.78 81 VAL A C 1
ATOM 631 O O . VAL A 1 81 ? 4.256 0.924 16.816 1.00 24.13 81 VAL A O 1
ATOM 635 N N . PHE A 1 82 ? 4.814 1.939 18.771 1.00 22.53 82 PHE A N 1
ATOM 636 C CA . PHE A 1 82 ? 3.734 1.369 19.564 1.00 23.94 82 PHE A CA 1
ATOM 637 C C . PHE A 1 82 ? 2.657 2.395 19.858 1.00 25.62 82 PHE A C 1
ATOM 638 O O . PHE A 1 82 ? 2.921 3.585 19.822 1.00 27.99 82 PHE A O 1
ATOM 646 N N . GLU A 1 83 ? 1.456 1.935 20.200 1.00 26.17 83 GLU A N 1
ATOM 647 C CA . GLU A 1 83 ? 0.444 2.848 20.702 1.00 27.10 83 GLU A CA 1
ATOM 648 C C . GLU A 1 83 ? 0.951 3.500 21.997 1.00 31.40 83 GLU A C 1
ATOM 649 O O . GLU A 1 83 ? 1.704 2.890 22.771 1.00 26.94 83 GLU A O 1
ATOM 655 N N . PHE A 1 84 ? 0.566 4.751 22.218 1.00 30.39 84 PHE A N 1
ATOM 656 C CA . PHE A 1 84 ? 1.053 5.463 23.388 1.00 31.23 84 PHE A CA 1
ATOM 657 C C . PHE A 1 84 ? 0.198 5.141 24.608 1.00 29.06 84 PHE A C 1
ATOM 658 O O . PHE A 1 84 ? -1.024 5.171 24.547 1.00 32.53 84 PHE A O 1
ATOM 666 N N . MET A 1 85 ? 0.854 4.851 25.720 1.00 29.74 85 MET A N 1
ATOM 667 C CA . MET A 1 85 ? 0.148 4.606 26.983 1.00 32.33 85 MET A CA 1
ATOM 668 C C . MET A 1 85 ? 0.698 5.547 28.068 1.00 31.70 85 MET A C 1
ATOM 669 O O . MET A 1 85 ? 1.903 5.693 28.206 1.00 31.01 85 MET A O 1
ATOM 674 N N . ASP A 1 86 ? -0.190 6.191 28.820 1.00 36.59 86 ASP A N 1
ATOM 675 C CA . ASP A 1 86 ? 0.208 7.252 29.750 1.00 39.76 86 ASP A CA 1
ATOM 676 C C . ASP A 1 86 ? 1.137 6.814 30.870 1.00 42.79 86 ASP A C 1
ATOM 677 O O . ASP A 1 86 ? 1.967 7.596 31.345 1.00 42.06 86 ASP A O 1
ATOM 682 N N . ASN A 1 87 ? 1.007 5.563 31.286 1.00 42.39 87 ASN A N 1
ATOM 683 C CA . ASN A 1 87 ? 1.761 5.087 32.425 1.00 44.22 87 ASN A CA 1
ATOM 684 C C . ASN A 1 87 ? 1.943 3.585 32.409 1.00 44.39 87 ASN A C 1
ATOM 685 O O . ASN A 1 87 ? 1.414 2.900 31.550 1.00 37.56 87 ASN A O 1
ATOM 690 N N . ASP A 1 88 ? 2.694 3.081 33.378 1.00 46.37 88 ASP A N 1
ATOM 691 C CA . ASP A 1 88 ? 2.766 1.652 33.626 1.00 36.15 88 ASP A CA 1
ATOM 692 C C . ASP A 1 88 ? 2.445 1.459 35.115 1.00 47.43 88 ASP A C 1
ATOM 693 O O . ASP A 1 88 ? 2.559 2.410 35.888 1.00 47.06 88 ASP A O 1
ATOM 698 N N . LEU A 1 89 ? 2.013 0.260 35.503 1.00 36.93 89 LEU A N 1
ATOM 699 C CA . LEU A 1 89 ? 1.557 -0.001 36.871 1.00 40.15 89 LEU A CA 1
ATOM 700 C C . LEU A 1 89 ? 2.564 0.468 37.921 1.00 34.45 89 LEU A C 1
ATOM 701 O O . LEU A 1 89 ? 2.189 1.093 38.902 1.00 44.84 89 LEU A O 1
ATOM 706 N N . LYS A 1 90 ? 3.835 0.164 37.696 1.00 43.47 90 LYS A N 1
ATOM 707 C CA . LYS A 1 90 ? 4.891 0.525 38.645 1.00 48.76 90 LYS A CA 1
ATOM 708 C C . LYS A 1 90 ? 4.960 2.025 38.927 1.00 55.83 90 LYS A C 1
ATOM 709 O O . LYS A 1 90 ? 5.209 2.425 40.059 1.00 52.46 90 LYS A O 1
ATOM 715 N N . LYS A 1 91 ? 4.745 2.849 37.903 1.00 45.65 91 LYS A N 1
ATOM 716 C CA . LYS A 1 91 ? 4.798 4.297 38.062 1.00 43.22 91 LYS A CA 1
ATOM 717 C C . LYS A 1 91 ? 3.484 4.849 38.586 1.00 51.30 91 LYS A C 1
ATOM 718 O O . LYS A 1 91 ? 3.462 5.833 39.314 1.00 54.72 91 LYS A O 1
ATOM 724 N N . TYR A 1 92 ? 2.384 4.220 38.204 1.00 52.06 92 TYR A N 1
ATOM 725 C CA . TYR A 1 92 ? 1.084 4.626 38.699 1.00 56.81 92 TYR A CA 1
ATOM 726 C C . TYR A 1 92 ? 1.047 4.464 40.218 1.00 65.21 92 TYR A C 1
ATOM 727 O O . TYR A 1 92 ? 0.463 5.287 40.928 1.00 65.99 92 TYR A O 1
ATOM 736 N N . MET A 1 93 ? 1.669 3.394 40.705 1.00 55.58 93 MET A N 1
ATOM 737 C CA . MET A 1 93 ? 1.716 3.121 42.138 1.00 61.05 93 MET A CA 1
ATOM 738 C C . MET A 1 93 ? 2.746 4.011 42.833 1.00 62.86 93 MET A C 1
ATOM 739 O O . MET A 1 93 ? 2.421 4.688 43.803 1.00 67.44 93 MET A O 1
ATOM 744 N N . ASP A 1 94 ? 3.982 4.001 42.336 1.00 66.17 94 ASP A N 1
ATOM 745 C CA . ASP A 1 94 ? 5.011 4.934 42.795 1.00 66.75 94 ASP A CA 1
ATOM 746 C C . ASP A 1 94 ? 4.430 6.345 42.857 1.00 73.43 94 ASP A C 1
ATOM 747 O O . ASP A 1 94 ? 4.865 7.174 43.655 1.00 79.00 94 ASP A O 1
ATOM 752 N N . SER A 1 95 ? 3.435 6.597 42.009 1.00 78.05 95 SER A N 1
ATOM 753 C CA . SER A 1 95 ? 2.771 7.896 41.904 1.00 77.59 95 SER A CA 1
ATOM 754 C C . SER A 1 95 ? 1.825 8.130 43.080 1.00 79.39 95 SER A C 1
ATOM 755 O O . SER A 1 95 ? 1.076 9.110 43.113 1.00 87.53 95 SER A O 1
ATOM 758 N N . ARG A 1 96 ? 1.867 7.229 44.051 1.00 70.93 96 ARG A N 1
ATOM 759 C CA . ARG A 1 96 ? 0.960 7.309 45.190 1.00 77.82 96 ARG A CA 1
ATOM 760 C C . ARG A 1 96 ? 1.698 7.083 46.511 1.00 78.70 96 ARG A C 1
ATOM 761 O O . ARG A 1 96 ? 1.808 7.992 47.335 1.00 76.93 96 ARG A O 1
ATOM 769 N N . ARG A 1 103 ? 1.112 2.964 49.154 1.00 70.50 103 ARG A N 1
ATOM 770 C CA . ARG A 1 103 ? 1.385 2.550 47.781 1.00 71.36 103 ARG A CA 1
ATOM 771 C C . ARG A 1 103 ? 0.383 1.491 47.327 1.00 64.49 103 ARG A C 1
ATOM 772 O O . ARG A 1 103 ? 0.202 1.275 46.129 1.00 68.49 103 ARG A O 1
ATOM 780 N N . GLY A 1 104 ? -0.275 0.849 48.288 1.00 60.96 104 GLY A N 1
ATOM 781 C CA . GLY A 1 104 ? -1.287 -0.154 47.994 1.00 56.44 104 GLY A CA 1
ATOM 782 C C . GLY A 1 104 ? -2.581 0.441 47.462 1.00 60.52 104 GLY A C 1
ATOM 783 O O . GLY A 1 104 ? -3.104 1.408 48.015 1.00 59.22 104 GLY A O 1
ATOM 784 N N . LEU A 1 105 ? -3.109 -0.146 46.390 1.00 51.37 105 LEU A N 1
ATOM 785 C CA . LEU A 1 105 ? -4.258 0.418 45.691 1.00 43.19 105 LEU A CA 1
ATOM 786 C C . LEU A 1 105 ? -5.554 -0.001 46.356 1.00 44.72 105 LEU A C 1
ATOM 787 O O . LEU A 1 105 ? -5.610 -1.047 46.993 1.00 44.77 105 LEU A O 1
ATOM 792 N N . GLU A 1 106 ? -6.594 0.814 46.209 1.00 49.40 106 GLU A N 1
ATOM 793 C CA . GLU A 1 106 ? -7.935 0.433 46.644 1.00 55.76 106 GLU A CA 1
ATOM 794 C C . GLU A 1 106 ? -8.391 -0.815 45.891 1.00 52.52 106 GLU A C 1
ATOM 795 O O . GLU A 1 106 ? -8.101 -0.958 44.704 1.00 48.80 106 GLU A O 1
ATOM 801 N N . LEU A 1 107 ? -9.134 -1.689 46.572 1.00 46.09 107 LEU A N 1
ATOM 802 C CA . LEU A 1 107 ? -9.476 -3.007 46.033 1.00 47.23 107 LEU A CA 1
ATOM 803 C C . LEU A 1 107 ? -10.330 -3.029 44.760 1.00 42.32 107 LEU A C 1
ATOM 804 O O . LEU A 1 107 ? -10.298 -4.006 44.019 1.00 40.78 107 LEU A O 1
ATOM 809 N N . ASN A 1 108 ? -11.112 -1.987 44.512 1.00 51.27 108 ASN A N 1
ATOM 810 C CA . ASN A 1 108 ? -11.950 -1.988 43.316 1.00 51.71 108 ASN A CA 1
ATOM 811 C C . ASN A 1 108 ? -11.076 -1.778 42.081 1.00 47.80 108 ASN A C 1
ATOM 812 O O . ASN A 1 108 ? -11.372 -2.271 40.988 1.00 43.59 108 ASN A O 1
ATOM 817 N N . LEU A 1 109 ? -9.977 -1.063 42.283 1.00 42.38 109 LEU A N 1
ATOM 818 C CA . LEU A 1 109 ? -8.994 -0.830 41.238 1.00 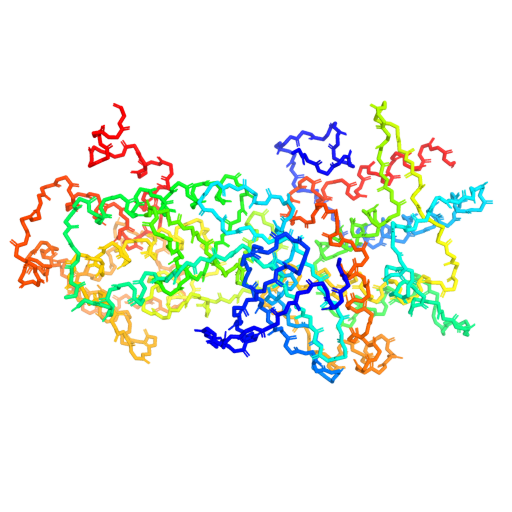44.57 109 LEU A CA 1
ATOM 819 C C . LEU A 1 109 ? -8.147 -2.086 41.056 1.00 44.71 109 LEU A C 1
ATOM 820 O O . LEU A 1 109 ? -7.918 -2.550 39.936 1.00 38.38 109 LEU A O 1
ATOM 825 N N . VAL A 1 110 ? -7.701 -2.651 42.173 1.00 41.39 110 VAL A N 1
ATOM 826 C CA . VAL A 1 110 ? -6.956 -3.903 42.153 1.00 38.29 110 VAL A CA 1
ATOM 827 C C . VAL A 1 110 ? -7.653 -4.985 41.333 1.00 29.59 110 VAL A C 1
ATOM 828 O O . VAL A 1 110 ? -7.024 -5.679 40.544 1.00 31.61 110 VAL A O 1
ATOM 832 N N . LYS A 1 111 ? -8.953 -5.135 41.541 1.00 35.19 111 LYS A N 1
ATOM 833 C CA . LYS A 1 111 ? -9.730 -6.151 40.846 1.00 36.44 111 LYS A CA 1
ATOM 834 C C . LYS A 1 111 ? -9.828 -5.836 39.361 1.00 35.68 111 LYS A C 1
ATOM 835 O O . LYS A 1 111 ? -9.735 -6.731 38.516 1.00 34.83 111 LYS A O 1
ATOM 841 N N . TYR A 1 112 ? -10.054 -4.565 39.060 1.00 37.97 112 TYR A N 1
ATOM 842 C CA . TYR A 1 112 ? -10.199 -4.129 37.680 1.00 36.22 112 TYR A CA 1
ATOM 843 C C . TYR A 1 112 ? -8.894 -4.289 36.906 1.00 34.88 112 TYR A C 1
ATOM 844 O O . TYR A 1 112 ? -8.901 -4.694 35.739 1.00 33.64 112 TYR A O 1
ATOM 853 N N . PHE A 1 113 ? -7.768 -3.958 37.535 1.00 36.49 113 PHE A N 1
ATOM 854 C CA . PHE A 1 113 ? -6.484 -4.167 36.871 1.00 30.77 113 PHE A CA 1
ATOM 855 C C . PHE A 1 113 ? -6.180 -5.661 36.708 1.00 33.04 113 PHE A C 1
ATOM 856 O O . PHE A 1 113 ? -5.707 -6.092 35.650 1.00 29.26 113 PHE A O 1
ATOM 864 N N . GLN A 1 114 ? -6.460 -6.460 37.742 1.00 28.07 114 GLN A N 1
ATOM 865 C CA . GLN A 1 114 ? -6.231 -7.907 37.662 1.00 30.77 114 GLN A CA 1
ATOM 866 C C . GLN A 1 114 ? -7.096 -8.561 36.576 1.00 27.74 114 GLN A C 1
ATOM 867 O O . GLN A 1 114 ? -6.645 -9.458 35.863 1.00 26.14 114 GLN A O 1
ATOM 873 N N . TRP A 1 115 ? -8.348 -8.133 36.486 1.00 29.48 115 TRP A N 1
ATOM 874 C CA . TRP A 1 115 ? -9.252 -8.603 35.434 1.00 30.58 115 TRP A CA 1
ATOM 875 C C . TRP A 1 115 ? -8.621 -8.391 34.055 1.00 27.30 115 TRP A C 1
ATOM 876 O O . TRP A 1 115 ? -8.474 -9.325 33.279 1.00 28.88 115 TRP A O 1
ATOM 887 N N . GLN A 1 116 ? -8.214 -7.167 33.772 1.00 29.35 116 GLN A N 1
ATOM 888 C CA . GLN A 1 116 ? -7.606 -6.859 32.470 1.00 31.96 116 GLN A CA 1
ATOM 889 C C . GLN A 1 116 ? -6.292 -7.589 32.181 1.00 30.43 116 GLN A C 1
ATOM 890 O O . GLN A 1 116 ? -6.064 -8.065 31.066 1.00 28.41 116 GLN A O 1
ATOM 896 N N . LEU A 1 117 ? -5.418 -7.674 33.174 1.00 28.63 117 LEU A N 1
ATOM 897 C CA . LEU A 1 117 ? -4.204 -8.468 33.035 1.00 24.90 117 LEU A CA 1
ATOM 898 C C . LEU A 1 117 ? -4.511 -9.910 32.622 1.00 25.42 117 LEU A C 1
ATOM 899 O O . LEU A 1 117 ? -3.872 -10.475 31.720 1.00 25.90 117 LEU A O 1
ATOM 904 N N . LEU A 1 118 ? -5.488 -10.520 33.284 1.00 24.25 118 LEU A N 1
ATOM 905 C CA . LEU A 1 118 ? -5.849 -11.895 32.972 1.00 25.56 118 LEU A CA 1
ATOM 906 C C . LEU A 1 118 ? -6.585 -12.037 31.627 1.00 24.58 118 LEU A C 1
ATOM 907 O O . LEU A 1 118 ? -6.441 -13.046 30.949 1.00 27.41 118 LEU A O 1
ATOM 912 N N . GLN A 1 119 ? -7.357 -11.034 31.224 1.00 29.15 119 GLN A N 1
ATOM 913 C CA . GLN A 1 119 ? -7.967 -11.080 29.894 1.00 29.83 119 GLN A CA 1
ATOM 914 C C . GLN A 1 119 ? -6.862 -11.106 28.823 1.00 26.70 119 GLN A C 1
ATOM 915 O O . GLN A 1 119 ? -6.882 -11.944 27.913 1.00 27.49 119 GLN A O 1
ATOM 921 N N . GLY A 1 120 ? -5.895 -10.201 28.957 1.00 25.82 120 GLY A N 1
ATOM 922 C CA . GLY A 1 120 ? -4.782 -10.119 28.013 1.00 28.04 120 GLY A CA 1
ATOM 923 C C . GLY A 1 120 ? -4.005 -11.412 27.976 1.00 29.96 120 GLY A C 1
ATOM 924 O O . GLY A 1 120 ? -3.690 -11.957 26.909 1.00 28.03 120 GLY A O 1
ATOM 925 N N . LEU A 1 121 ? -3.694 -11.918 29.165 1.00 27.97 121 LEU A N 1
ATOM 926 C CA . LEU A 1 121 ? -2.924 -13.140 29.311 1.00 24.54 121 LEU A CA 1
ATOM 927 C C . LEU A 1 121 ? -3.641 -14.363 28.766 1.00 24.09 121 LEU A C 1
ATOM 928 O O . LEU A 1 121 ? -3.015 -15.215 28.130 1.00 26.82 121 LEU A O 1
ATOM 933 N N . ALA A 1 122 ? -4.948 -14.451 29.000 1.00 24.61 122 ALA A N 1
ATOM 934 C CA . ALA A 1 122 ? -5.740 -15.571 28.488 1.00 30.34 122 ALA A CA 1
ATOM 935 C C . ALA A 1 122 ? -5.661 -15.619 26.969 1.00 24.87 122 ALA A C 1
ATOM 936 O O . ALA A 1 122 ? -5.596 -16.686 26.362 1.00 30.79 122 ALA A O 1
ATOM 938 N N . PHE A 1 123 ? -5.666 -14.449 26.351 1.00 31.91 123 PHE A N 1
ATOM 939 C CA . PHE A 1 123 ? -5.558 -14.391 24.896 1.00 32.28 123 PHE A CA 1
ATOM 940 C C . PHE A 1 123 ? -4.192 -14.885 24.427 1.00 29.58 123 PHE A C 1
ATOM 941 O O . PHE A 1 123 ? -4.104 -15.582 23.429 1.00 30.57 123 PHE A O 1
ATOM 949 N N . CYS A 1 124 ? -3.125 -14.548 25.159 1.00 27.49 124 CYS A N 1
ATOM 950 C CA . CYS A 1 124 ? -1.785 -15.023 24.818 1.00 24.67 124 CYS A CA 1
ATOM 951 C C . CYS A 1 124 ? -1.717 -16.523 24.896 1.00 29.26 124 CYS A C 1
ATOM 952 O O . CYS A 1 124 ? -1.221 -17.185 23.978 1.00 26.81 124 CYS A O 1
ATOM 955 N N . HIS A 1 125 ? -2.190 -17.061 26.026 1.00 22.64 125 HIS A N 1
ATOM 956 C CA . HIS A 1 125 ? -2.132 -18.488 26.274 1.00 25.91 125 HIS A CA 1
ATOM 957 C C . HIS A 1 125 ? -2.991 -19.273 25.277 1.00 29.62 125 HIS A C 1
ATOM 958 O O . HIS A 1 125 ? -2.627 -20.361 24.848 1.00 30.95 125 HIS A O 1
ATOM 965 N N . GLU A 1 126 ? -4.121 -18.700 24.902 1.00 28.13 126 GLU A N 1
ATOM 966 C CA . GLU A 1 126 ? -4.974 -19.247 23.829 1.00 33.86 126 GLU A CA 1
ATOM 967 C C . GLU A 1 126 ? -4.204 -19.357 22.497 1.00 36.16 126 GLU A C 1
ATOM 968 O O . GLU A 1 126 ? -4.456 -20.244 21.669 1.00 38.00 126 GLU A O 1
ATOM 974 N N . ASN A 1 127 ? -3.249 -18.462 22.308 1.00 33.29 127 ASN A N 1
ATOM 975 C CA . ASN A 1 127 ? -2.382 -18.484 21.125 1.00 34.82 127 ASN A CA 1
ATOM 976 C C . ASN A 1 127 ? -1.080 -19.245 21.345 1.00 35.01 127 ASN A C 1
ATOM 977 O O . ASN A 1 127 ? -0.195 -19.246 20.495 1.00 37.32 127 ASN A O 1
ATOM 982 N N . LYS A 1 128 ? -0.982 -19.883 22.480 1.00 32.76 128 LYS A N 1
ATOM 983 C CA . LYS A 1 128 ? 0.168 -20.662 22.830 1.00 33.37 128 LYS A CA 1
ATOM 984 C C . LYS A 1 128 ? 1.442 -19.849 22.973 1.00 30.52 128 LYS A C 1
ATOM 985 O O . LYS A 1 128 ? 2.487 -20.308 22.675 1.00 34.44 128 LYS A O 1
ATOM 991 N N . ILE A 1 129 ? 1.313 -18.634 23.443 1.00 29.58 129 ILE A N 1
ATOM 992 C CA . ILE A 1 129 ? 2.441 -17.758 23.713 1.00 30.60 129 ILE A CA 1
ATOM 993 C C . ILE A 1 129 ? 2.559 -17.501 25.206 1.00 26.30 129 ILE A C 1
ATOM 994 O O . ILE A 1 129 ? 1.577 -17.113 25.840 1.00 26.32 129 ILE A O 1
ATOM 999 N N . LEU A 1 130 ? 3.751 -17.735 25.753 1.00 26.13 130 LEU A N 1
ATOM 1000 C CA . LEU A 1 130 ? 4.097 -17.371 27.132 1.00 29.39 130 LEU A CA 1
ATOM 1001 C C . LEU A 1 130 ? 4.768 -16.005 27.129 1.00 26.10 130 LEU A C 1
ATOM 1002 O O . LEU A 1 130 ? 5.635 -15.757 26.308 1.00 26.36 130 LEU A O 1
ATOM 1007 N N . HIS A 1 131 ? 4.382 -15.131 28.050 1.00 23.90 131 HIS A N 1
ATOM 1008 C CA . HIS A 1 131 ? 4.975 -13.800 28.131 1.00 26.26 131 HIS A CA 1
ATOM 1009 C C . HIS A 1 131 ? 6.373 -13.823 28.784 1.00 30.81 131 HIS A C 1
ATOM 1010 O O . HIS A 1 131 ? 7.338 -13.269 28.245 1.00 30.50 131 HIS A O 1
ATOM 1017 N N . ARG A 1 132 ? 6.462 -14.466 29.946 1.00 28.48 132 ARG A N 1
ATOM 1018 C CA . ARG A 1 132 ? 7.728 -14.695 30.673 1.00 22.11 132 ARG A CA 1
ATOM 1019 C C . ARG A 1 132 ? 8.426 -13.470 31.268 1.00 26.41 132 ARG A C 1
ATOM 1020 O O . ARG A 1 132 ? 9.571 -13.575 31.714 1.00 32.98 132 ARG A O 1
ATOM 1028 N N . ASP A 1 133 ? 7.752 -12.327 31.312 1.00 25.87 133 ASP A N 1
ATOM 1029 C CA . ASP A 1 133 ? 8.301 -11.192 32.050 1.00 29.85 133 ASP A CA 1
ATOM 1030 C C . ASP A 1 133 ? 7.209 -10.298 32.588 1.00 29.99 133 ASP A C 1
ATOM 1031 O O . ASP A 1 133 ? 7.292 -9.077 32.516 1.00 29.24 133 ASP A O 1
ATOM 1036 N N . LEU A 1 134 ? 6.170 -10.907 33.134 1.00 29.04 134 LEU A N 1
ATOM 1037 C CA . LEU A 1 134 ? 5.103 -10.126 33.728 1.00 26.39 134 LEU A CA 1
ATOM 1038 C C . LEU A 1 134 ? 5.585 -9.517 35.031 1.00 32.80 134 LEU A C 1
ATOM 1039 O O . LEU A 1 134 ? 6.059 -10.222 35.929 1.00 36.29 134 LEU A O 1
ATOM 1044 N N . LYS A 1 135 ? 5.428 -8.204 35.119 1.00 30.56 135 LYS A N 1
ATOM 1045 C CA . LYS A 1 135 ? 5.793 -7.421 36.276 1.00 33.27 135 LYS A CA 1
ATOM 1046 C C . LYS A 1 135 ? 5.131 -6.055 36.113 1.00 33.18 135 LYS A C 1
ATOM 1047 O O . LYS A 1 135 ? 4.717 -5.690 35.007 1.00 30.46 135 LYS A O 1
ATOM 1053 N N . PRO A 1 136 ? 4.980 -5.304 37.209 1.00 34.81 136 PRO A N 1
ATOM 1054 C CA . PRO A 1 136 ? 4.203 -4.066 37.077 1.00 34.64 136 PRO A CA 1
ATOM 1055 C C . PRO A 1 136 ? 4.726 -3.090 36.003 1.00 36.23 136 PRO A C 1
ATOM 1056 O O . PRO A 1 136 ? 3.918 -2.420 35.371 1.00 34.53 136 PRO A O 1
ATOM 1060 N N . GLN A 1 137 ? 6.034 -3.031 35.788 1.00 33.45 137 GLN A N 1
ATOM 1061 C CA . GLN A 1 137 ? 6.588 -2.109 34.796 1.00 39.50 137 GLN A CA 1
ATOM 1062 C C . GLN A 1 137 ? 6.123 -2.448 33.373 1.00 39.30 137 GLN A C 1
ATOM 1063 O O . GLN A 1 137 ? 6.023 -1.569 32.510 1.00 38.54 137 GLN A O 1
ATOM 1069 N N . ASN A 1 138 ? 5.863 -3.729 33.137 1.00 33.51 138 ASN A N 1
ATOM 1070 C CA . ASN A 1 138 ? 5.431 -4.206 31.827 1.00 36.36 138 ASN A CA 1
ATOM 1071 C C . ASN A 1 138 ? 3.917 -4.224 31.650 1.00 33.29 138 ASN A C 1
ATOM 1072 O O . ASN A 1 138 ? 3.413 -4.787 30.669 1.00 33.75 138 ASN A O 1
ATOM 1077 N N . LEU A 1 139 ? 3.195 -3.624 32.595 1.00 30.11 139 LEU A N 1
ATOM 1078 C CA . LEU A 1 139 ? 1.744 -3.517 32.491 1.00 29.15 139 LEU A CA 1
ATOM 1079 C C . LEU A 1 139 ? 1.375 -2.058 32.289 1.00 34.06 139 LEU A C 1
ATOM 1080 O O . LEU A 1 139 ? 1.487 -1.239 33.204 1.00 34.22 139 LEU A O 1
ATOM 1085 N N . LEU A 1 140 ? 0.939 -1.726 31.076 1.00 27.16 140 LEU A N 1
ATOM 1086 C CA . LEU A 1 140 ? 0.748 -0.335 30.727 1.00 26.88 140 LEU A CA 1
ATOM 1087 C C . LEU A 1 140 ? -0.671 0.078 30.994 1.00 29.72 140 LEU A C 1
ATOM 1088 O O . LEU A 1 140 ? -1.601 -0.688 30.784 1.00 29.24 140 LEU A O 1
ATOM 1093 N N . ILE A 1 141 ? -0.834 1.318 31.424 1.00 32.03 141 ILE A N 1
ATOM 1094 C CA . ILE A 1 141 ? -2.131 1.831 31.804 1.00 34.67 141 ILE A CA 1
ATOM 1095 C C . ILE A 1 141 ? -2.335 3.214 31.206 1.00 32.59 141 ILE A C 1
ATOM 1096 O O . ILE A 1 141 ? -1.396 3.986 31.096 1.00 36.58 141 ILE A O 1
ATOM 1101 N N . ASN A 1 142 ? -3.536 3.518 30.790 1.00 39.85 142 ASN A N 1
ATOM 1102 C CA . ASN A 1 142 ? -3.854 4.837 30.292 1.00 42.84 142 ASN A CA 1
ATOM 1103 C C . ASN A 1 142 ? -4.882 5.556 31.161 1.00 45.68 142 ASN A C 1
ATOM 1104 O O . ASN A 1 142 ? -5.268 5.062 32.195 1.00 46.35 142 ASN A O 1
ATOM 1109 N N . LYS A 1 143 ? -5.282 6.745 30.762 1.00 49.02 143 LYS A N 1
ATOM 1110 C CA . LYS A 1 143 ? -6.168 7.555 31.587 1.00 52.51 143 LYS A CA 1
ATOM 1111 C C . LYS A 1 143 ? -7.474 6.868 31.903 1.00 44.99 143 LYS A C 1
ATOM 1112 O O . LYS A 1 143 ? -7.947 6.956 33.000 1.00 44.05 143 LYS A O 1
ATOM 1118 N N . ARG A 1 144 ? -8.032 6.192 30.912 1.00 41.58 144 ARG A N 1
ATOM 1119 C CA . ARG A 1 144 ? -9.316 5.552 30.987 1.00 43.62 144 ARG A CA 1
ATOM 1120 C C . ARG A 1 144 ? -9.290 4.337 31.856 1.00 44.45 144 ARG A C 1
ATOM 1121 O O . ARG A 1 144 ? -10.287 3.713 32.067 1.00 52.16 144 ARG A O 1
ATOM 1129 N N . GLY A 1 145 ? -8.128 4.004 32.362 1.00 42.10 145 GLY A N 1
ATOM 1130 C CA . GLY A 1 145 ? -7.994 2.851 33.199 1.00 43.52 145 GLY A CA 1
ATOM 1131 C C . GLY A 1 145 ? -7.814 1.581 32.425 1.00 40.19 145 GLY A C 1
ATOM 1132 O O . GLY A 1 145 ? -7.935 0.527 32.971 1.00 42.01 145 GLY A O 1
ATOM 1133 N N . GLN A 1 146 ? -7.520 1.684 31.146 1.00 45.57 146 GLN A N 1
ATOM 1134 C CA . GLN A 1 146 ? -7.187 0.513 30.374 1.00 43.25 146 GLN A CA 1
ATOM 1135 C C . GLN A 1 146 ? -5.824 -0.014 30.750 1.00 38.53 146 GLN A C 1
ATOM 1136 O O . GLN A 1 146 ? -4.913 0.711 30.868 1.00 44.17 146 GLN A O 1
ATOM 1142 N N . LEU A 1 147 ? -5.720 -1.304 30.951 1.00 36.24 147 LEU A N 1
ATOM 1143 C CA . LEU A 1 147 ? -4.447 -1.941 31.229 1.00 33.37 147 LEU A CA 1
ATOM 1144 C C . LEU A 1 147 ? -4.105 -2.875 30.076 1.00 32.05 147 LEU A C 1
ATOM 1145 O O . LEU A 1 147 ? -4.946 -3.652 29.628 1.00 27.90 147 LEU A O 1
ATOM 1150 N N . LYS A 1 148 ? -2.871 -2.794 29.592 1.00 29.47 148 LYS A N 1
ATOM 1151 C CA . LYS A 1 148 ? -2.446 -3.656 28.506 1.00 29.72 148 LYS A CA 1
ATOM 1152 C C . LYS A 1 148 ? -1.077 -4.262 28.783 1.00 26.04 148 LYS A C 1
ATOM 1153 O O . LYS A 1 148 ? -0.177 -3.586 29.269 1.00 29.29 148 LYS A O 1
ATOM 1159 N N . LEU A 1 149 ? -0.921 -5.536 28.448 1.00 23.75 149 LEU A N 1
ATOM 1160 C CA . LEU A 1 149 ? 0.364 -6.209 28.581 1.00 26.59 149 LEU A CA 1
ATOM 1161 C C . LEU A 1 149 ? 1.313 -5.619 27.569 1.00 31.46 149 LEU A C 1
ATOM 1162 O O . LEU A 1 149 ? 0.941 -5.451 26.404 1.00 28.18 149 LEU A O 1
ATOM 1167 N N . GLY A 1 150 ? 2.530 -5.312 27.999 1.00 27.23 150 GLY A N 1
ATOM 1168 C CA . GLY A 1 150 ? 3.550 -4.817 27.093 1.00 28.79 150 GLY A CA 1
ATOM 1169 C C . GLY A 1 150 ? 4.829 -5.608 27.237 1.00 31.85 150 GLY A C 1
ATOM 1170 O O . GLY A 1 150 ? 4.919 -6.512 28.076 1.00 29.96 150 GLY A O 1
ATOM 1171 N N . ASP A 1 151 ? 5.805 -5.269 26.398 1.00 32.57 151 ASP A N 1
ATOM 1172 C CA . ASP A 1 151 ? 7.141 -5.873 26.375 1.00 29.72 151 ASP A CA 1
ATOM 1173 C C . ASP A 1 151 ? 7.193 -7.385 26.243 1.00 33.45 151 ASP A C 1
ATOM 1174 O O . ASP A 1 151 ? 7.501 -8.100 27.207 1.00 33.42 151 ASP A O 1
ATOM 1179 N N . PHE A 1 152 ? 6.936 -7.853 25.026 1.00 26.94 152 PHE A N 1
ATOM 1180 C CA . PHE A 1 152 ? 6.962 -9.267 24.710 1.00 29.22 152 PHE A CA 1
ATOM 1181 C C . PHE A 1 152 ? 8.332 -9.735 24.239 1.00 28.55 152 PHE A C 1
ATOM 1182 O O . PHE A 1 152 ? 8.444 -10.713 23.522 1.00 32.22 152 PHE A O 1
ATOM 1190 N N . GLY A 1 153 ? 9.375 -9.039 24.674 1.00 30.16 153 GLY A N 1
ATOM 1191 C CA . GLY A 1 153 ? 10.730 -9.357 24.261 1.00 33.12 153 GLY A CA 1
ATOM 1192 C C . GLY A 1 153 ? 11.184 -10.750 24.660 1.00 33.12 153 GLY A C 1
ATOM 1193 O O . GLY A 1 153 ? 11.967 -11.375 23.946 1.00 30.70 153 GLY A O 1
ATOM 1194 N N . LEU A 1 154 ? 10.668 -11.249 25.783 1.00 29.97 154 LEU A N 1
ATOM 1195 C CA . LEU A 1 154 ? 11.037 -12.568 26.268 1.00 29.81 154 LEU A CA 1
ATOM 1196 C C . LEU A 1 154 ? 9.996 -13.637 25.950 1.00 31.94 154 LEU A C 1
ATOM 1197 O O . LEU A 1 154 ? 10.132 -14.776 26.390 1.00 34.02 154 LEU A O 1
ATOM 1202 N N . ALA A 1 155 ? 8.963 -13.273 25.189 1.00 26.01 155 ALA A N 1
ATOM 1203 C CA . ALA A 1 155 ? 7.855 -14.186 24.904 1.00 27.86 155 ALA A CA 1
ATOM 1204 C C . ALA A 1 155 ? 8.270 -15.387 24.053 1.00 32.22 155 ALA A C 1
ATOM 1205 O O . ALA A 1 155 ? 9.193 -15.319 23.243 1.00 31.87 155 ALA A O 1
ATOM 1207 N N . ARG A 1 156 ? 7.575 -16.495 24.232 1.00 30.41 156 ARG A N 1
ATOM 1208 C CA . ARG A 1 156 ? 8.002 -17.730 23.601 1.00 36.72 156 ARG A CA 1
ATOM 1209 C C . ARG A 1 156 ? 6.817 -18.653 23.361 1.00 34.20 156 ARG A C 1
ATOM 1210 O O . ARG A 1 156 ? 5.936 -18.781 24.216 1.00 37.11 156 ARG A O 1
ATOM 1218 N N . ALA A 1 157 ? 6.780 -19.281 22.190 1.00 28.69 157 ALA A N 1
ATOM 1219 C CA . ALA A 1 157 ? 5.696 -20.201 21.865 1.00 30.08 157 ALA A CA 1
ATOM 1220 C C . ALA A 1 157 ? 5.927 -21.504 22.618 1.00 35.54 157 ALA A C 1
ATOM 1221 O O . ALA A 1 157 ? 7.055 -21.956 22.733 1.00 41.72 157 ALA A O 1
ATOM 1223 N N . PHE A 1 158 ? 4.870 -22.101 23.146 1.00 33.26 158 PHE A N 1
ATOM 1224 C CA . PHE A 1 158 ? 5.031 -23.399 23.789 1.00 41.73 158 PHE A CA 1
ATOM 1225 C C . PHE A 1 158 ? 4.381 -24.515 22.988 1.00 43.94 158 PHE A C 1
ATOM 1226 O O . PHE A 1 158 ? 3.529 -24.267 22.122 1.00 42.15 158 PHE A O 1
ATOM 1234 N N . GLY A 1 159 ? 4.808 -25.739 23.278 1.00 53.34 159 GLY A N 1
ATOM 1235 C CA . GLY A 1 159 ? 4.403 -26.904 22.514 1.00 56.43 159 GLY A CA 1
ATOM 1236 C C . GLY A 1 159 ? 5.267 -27.073 21.278 1.00 52.58 159 GLY A C 1
ATOM 1237 O O . GLY A 1 159 ? 4.852 -27.702 20.315 1.00 54.78 159 GLY A O 1
ATOM 1238 N N . ILE A 1 160 ? 6.475 -26.516 21.316 1.00 52.19 160 ILE A N 1
ATOM 1239 C CA . ILE A 1 160 ? 7.369 -26.519 20.160 1.00 56.53 160 ILE A CA 1
ATOM 1240 C C . ILE A 1 160 ? 8.766 -27.038 20.500 1.00 60.33 160 ILE A C 1
ATOM 1241 O O . ILE A 1 160 ? 9.448 -26.478 21.356 1.00 56.44 160 ILE A O 1
ATOM 1246 N N . PRO A 1 161 ? 9.201 -28.095 19.797 1.00 66.78 161 PRO A N 1
ATOM 1247 C CA . PRO A 1 161 ? 10.509 -28.748 19.927 1.00 65.73 161 PRO A CA 1
ATOM 1248 C C . PRO A 1 161 ? 11.690 -27.774 19.975 1.00 67.25 161 PRO A C 1
ATOM 1249 O O . PRO A 1 161 ? 12.157 -27.311 18.930 1.00 63.18 161 PRO A O 1
ATOM 1253 N N . VAL A 1 162 ? 12.180 -27.490 21.178 1.00 57.02 162 VAL A N 1
ATOM 1254 C CA . VAL A 1 162 ? 13.306 -26.579 21.348 1.00 60.78 162 VAL A CA 1
ATOM 1255 C C . VAL A 1 162 ? 14.547 -27.328 21.828 1.00 61.31 162 VAL A C 1
ATOM 1256 O O . VAL A 1 162 ? 14.445 -28.430 22.360 1.00 65.48 162 VAL A O 1
ATOM 1260 N N . ASN A 1 163 ? 15.713 -26.719 21.633 1.00 59.93 163 ASN A N 1
ATOM 1261 C CA . ASN A 1 163 ? 16.990 -27.289 22.055 1.00 61.89 163 ASN A CA 1
ATOM 1262 C C . ASN A 1 163 ? 17.525 -26.604 23.304 1.00 60.98 163 ASN A C 1
ATOM 1263 O O . ASN A 1 163 ? 18.326 -27.176 24.043 1.00 67.61 163 ASN A O 1
ATOM 1268 N N . THR A 1 164 ? 17.096 -25.367 23.529 1.00 52.49 164 THR A N 1
ATOM 1269 C CA . THR A 1 164 ? 17.631 -24.571 24.625 1.00 56.36 164 THR A CA 1
ATOM 1270 C C . THR A 1 164 ? 16.526 -24.039 25.532 1.00 53.21 164 THR A C 1
ATOM 1271 O O . THR A 1 164 ? 15.372 -23.903 25.117 1.00 48.62 164 THR A O 1
ATOM 1275 N N . PHE A 1 165 ? 16.901 -23.745 26.771 1.00 64.12 165 PHE A N 1
ATOM 1276 C CA . PHE A 1 165 ? 15.969 -23.251 27.779 1.00 74.39 165 PHE A CA 1
ATOM 1277 C C . PHE A 1 165 ? 16.680 -22.311 28.734 1.00 71.63 165 PHE A C 1
ATOM 1278 O O . PHE A 1 165 ? 17.801 -22.582 29.176 1.00 73.39 165 PHE A O 1
ATOM 1280 N N . SER A 1 166 ? 16.023 -21.202 29.047 1.00 66.00 166 SER A N 1
ATOM 1281 C CA . SER A 1 166 ? 16.524 -20.298 30.063 1.00 62.18 166 SER A CA 1
ATOM 1282 C C . SER A 1 166 ? 15.606 -20.384 31.276 1.00 60.84 166 SER A C 1
ATOM 1283 O O . SER A 1 166 ? 14.430 -20.018 31.212 1.00 60.33 166 SER A O 1
ATOM 1286 N N . SER A 1 167 ? 16.128 -20.910 32.378 1.00 57.29 167 SER A N 1
ATOM 1287 C CA . SER A 1 167 ? 15.398 -20.840 33.637 1.00 52.45 167 SER A CA 1
ATOM 1288 C C . SER A 1 167 ? 15.661 -19.462 34.225 1.00 47.93 167 SER A C 1
ATOM 1289 O O . SER A 1 167 ? 15.166 -19.115 35.296 1.00 45.57 167 SER A O 1
ATOM 1292 N N . GLU A 1 168 ? 16.433 -18.673 33.484 1.00 48.18 168 GLU A N 1
ATOM 1293 C CA . GLU A 1 168 ? 16.793 -17.325 33.885 1.00 52.68 168 GLU A CA 1
ATOM 1294 C C . GLU A 1 168 ? 15.822 -16.278 33.324 1.00 57.88 168 GLU A C 1
ATOM 1295 O O . GLU A 1 168 ? 16.140 -15.086 33.264 1.00 57.97 168 GLU A O 1
ATOM 1301 N N . VAL A 1 169 ? 14.634 -16.717 32.927 1.00 53.81 169 VAL A N 1
ATOM 1302 C CA . VAL A 1 169 ? 13.607 -15.789 32.455 1.00 48.26 169 VAL A CA 1
ATOM 1303 C C . VAL A 1 169 ? 12.741 -15.302 33.602 1.00 43.54 169 VAL A C 1
ATOM 1304 O O . VAL A 1 169 ? 12.710 -15.899 34.685 1.00 52.73 169 VAL A O 1
ATOM 1308 N N . VAL A 1 170 ? 12.022 -14.223 33.351 1.00 39.49 170 VAL A N 1
ATOM 1309 C CA . VAL A 1 170 ? 11.185 -13.583 34.350 1.00 36.25 170 VAL A CA 1
ATOM 1310 C C . VAL A 1 170 ? 12.088 -12.847 35.329 1.00 37.89 170 VAL A C 1
ATOM 1311 O O . VAL A 1 170 ? 13.076 -13.392 35.818 1.00 44.02 170 VAL A O 1
ATOM 1315 N N . THR A 1 171 ? 11.736 -11.605 35.604 1.00 36.04 171 THR A N 1
ATOM 1316 C CA . THR A 1 171 ? 12.403 -10.814 36.608 1.00 36.71 171 THR A CA 1
ATOM 1317 C C . THR A 1 171 ? 12.295 -11.543 37.957 1.00 43.10 171 THR A C 1
ATOM 1318 O O . THR A 1 171 ? 11.235 -12.088 38.314 1.00 32.94 171 THR A O 1
ATOM 1322 N N . LEU A 1 172 ? 13.409 -11.565 38.687 1.00 40.98 172 LEU A N 1
ATOM 1323 C CA . LEU A 1 172 ? 13.589 -12.481 39.822 1.00 34.16 172 LEU A CA 1
ATOM 1324 C C . LEU A 1 172 ? 12.425 -12.487 40.799 1.00 31.79 172 LEU A C 1
ATOM 1325 O O . LEU A 1 172 ? 11.961 -13.553 41.215 1.00 39.38 172 LEU A O 1
ATOM 1330 N N . TRP A 1 173 ? 11.972 -11.298 41.179 1.00 34.02 173 TRP A N 1
ATOM 1331 C CA . TRP A 1 173 ? 10.905 -11.141 42.154 1.00 35.01 173 TRP A CA 1
ATOM 1332 C C . TRP A 1 173 ? 9.617 -11.847 41.745 1.00 39.33 173 TRP A C 1
ATOM 1333 O O . TRP A 1 173 ? 8.796 -12.198 42.599 1.00 34.47 173 TRP A O 1
ATOM 1344 N N . TYR A 1 174 ? 9.448 -12.045 40.440 1.00 34.32 174 TYR A N 1
ATOM 1345 C CA . TYR A 1 174 ? 8.185 -12.542 39.876 1.00 34.05 174 TYR A CA 1
ATOM 1346 C C . TYR A 1 174 ? 8.369 -13.940 39.299 1.00 32.25 174 TYR A C 1
ATOM 1347 O O . TYR A 1 174 ? 7.493 -14.462 38.601 1.00 34.44 174 TYR A O 1
ATOM 1356 N N . ARG A 1 175 ? 9.518 -14.547 39.589 1.00 27.25 175 ARG A N 1
ATOM 1357 C CA . ARG A 1 175 ? 9.872 -15.830 38.999 1.00 27.53 175 ARG A CA 1
ATOM 1358 C C . ARG A 1 175 ? 9.405 -17.014 39.848 1.00 31.65 175 ARG A C 1
ATOM 1359 O O . ARG A 1 175 ? 9.645 -17.043 41.053 1.00 32.27 175 ARG A O 1
ATOM 1367 N N . ALA A 1 176 ? 8.780 -17.998 39.207 1.00 31.99 176 ALA A N 1
ATOM 1368 C CA . ALA A 1 176 ? 8.156 -19.128 39.916 1.00 36.55 176 ALA A CA 1
ATOM 1369 C C . ALA A 1 176 ? 9.184 -20.079 40.571 1.00 35.53 176 ALA A C 1
ATOM 1370 O O . ALA A 1 176 ? 10.276 -20.273 40.049 1.00 33.64 176 ALA A O 1
ATOM 1372 N N . PRO A 1 177 ? 8.824 -20.699 41.710 1.00 33.37 177 PRO A N 1
ATOM 1373 C CA . PRO A 1 177 ? 9.757 -21.570 42.448 1.00 30.52 177 PRO A CA 1
ATOM 1374 C C . PRO A 1 177 ? 10.210 -22.797 41.665 1.00 31.23 177 PRO A C 1
ATOM 1375 O O . PRO A 1 177 ? 11.360 -23.198 41.786 1.00 31.58 177 PRO A O 1
ATOM 1379 N N . ASP A 1 178 ? 9.326 -23.394 40.873 1.00 30.88 178 ASP A N 1
ATOM 1380 C CA . ASP A 1 178 ? 9.721 -24.520 40.033 1.00 33.14 178 ASP A CA 1
ATOM 1381 C C . ASP A 1 178 ? 10.789 -24.092 39.018 1.00 34.08 178 ASP A C 1
ATOM 1382 O O . ASP A 1 178 ? 11.672 -24.881 38.677 1.00 35.65 178 ASP A O 1
ATOM 1387 N N . VAL A 1 179 ? 10.712 -22.839 38.558 1.00 35.68 179 VAL A N 1
ATOM 1388 C CA . VAL A 1 179 ? 11.683 -22.309 37.600 1.00 34.24 179 VAL A CA 1
ATOM 1389 C C . VAL A 1 179 ? 13.008 -22.033 38.308 1.00 38.62 179 VAL A C 1
ATOM 1390 O O . VAL A 1 179 ? 14.067 -22.473 37.864 1.00 41.75 179 VAL A O 1
ATOM 1394 N N . LEU A 1 180 ? 12.934 -21.331 39.434 1.00 36.51 180 LEU A N 1
ATOM 1395 C CA . LEU A 1 180 ? 14.103 -21.116 40.283 1.00 41.19 180 LEU A CA 1
ATOM 1396 C C . LEU A 1 180 ? 14.791 -22.418 40.657 1.00 40.37 180 LEU A C 1
ATOM 1397 O O . LEU A 1 180 ? 15.989 -22.430 40.938 1.00 48.05 180 LEU A O 1
ATOM 1402 N N . MET A 1 181 ? 14.029 -23.509 40.691 1.00 38.30 181 MET A N 1
ATOM 1403 C CA . MET A 1 181 ? 14.586 -24.811 41.035 1.00 37.27 181 MET A CA 1
ATOM 1404 C C . MET A 1 181 ? 15.016 -25.600 39.791 1.00 40.75 181 MET A C 1
ATOM 1405 O O . MET A 1 181 ? 15.247 -26.806 39.861 1.00 38.80 181 MET A O 1
ATOM 1410 N N . GLY A 1 182 ? 15.107 -24.908 38.658 1.00 49.55 182 GLY A N 1
ATOM 1411 C CA . GLY A 1 182 ? 15.690 -25.478 37.452 1.00 47.23 182 GLY A CA 1
ATOM 1412 C C . GLY A 1 182 ? 14.747 -26.144 36.466 1.00 54.90 182 GLY A C 1
ATOM 1413 O O . GLY A 1 182 ? 15.189 -26.945 35.634 1.00 54.44 182 GLY A O 1
ATOM 1414 N N . SER A 1 183 ? 13.454 -25.831 36.536 1.00 46.97 183 SER A N 1
ATOM 1415 C CA . SER A 1 183 ? 12.519 -26.449 35.606 1.00 45.72 183 SER A CA 1
ATOM 1416 C C . SER A 1 183 ? 12.725 -25.900 34.198 1.00 42.17 183 SER A C 1
ATOM 1417 O O . SER A 1 183 ? 12.727 -24.685 33.982 1.00 42.34 183 SER A O 1
ATOM 1420 N N . ARG A 1 184 ? 12.895 -26.801 33.249 1.00 49.48 184 ARG A N 1
ATOM 1421 C CA . ARG A 1 184 ? 12.960 -26.412 31.848 1.00 50.11 184 ARG A CA 1
ATOM 1422 C C . ARG A 1 184 ? 11.762 -26.987 31.110 1.00 56.56 184 ARG A C 1
ATOM 1423 O O . ARG A 1 184 ? 11.874 -27.390 29.949 1.00 60.64 184 ARG A O 1
ATOM 1425 N N . THR A 1 185 ? 10.616 -27.029 31.789 1.00 51.14 185 THR A N 1
ATOM 1426 C CA . THR A 1 185 ? 9.399 -27.610 31.229 1.00 50.48 185 THR A CA 1
ATOM 1427 C C . THR A 1 185 ? 8.128 -26.919 31.722 1.00 50.59 185 THR A C 1
ATOM 1428 O O . THR A 1 185 ? 7.050 -27.514 31.687 1.00 48.60 185 THR A O 1
ATOM 1432 N N . TYR A 1 186 ? 8.251 -25.678 32.195 1.00 42.94 186 TYR A N 1
ATOM 1433 C CA . TYR A 1 186 ? 7.074 -24.886 32.559 1.00 40.64 186 TYR A CA 1
ATOM 1434 C C . TYR A 1 186 ? 6.301 -24.489 31.299 1.00 45.07 186 TYR A C 1
ATOM 1435 O O . TYR A 1 186 ? 6.884 -24.295 30.220 1.00 42.83 186 TYR A O 1
ATOM 1444 N N . SER A 1 187 ? 4.989 -24.368 31.418 1.00 40.22 187 SER A N 1
ATOM 1445 C CA . SER A 1 187 ? 4.262 -23.717 30.342 1.00 36.98 187 SER A CA 1
ATOM 1446 C C . SER A 1 187 ? 3.557 -22.508 30.910 1.00 31.23 187 SER A C 1
ATOM 1447 O O . SER A 1 187 ? 4.198 -21.653 31.512 1.00 28.70 187 SER A O 1
ATOM 1450 N N . THR A 1 188 ? 2.246 -22.452 30.730 1.00 29.33 188 THR A N 1
ATOM 1451 C CA . THR A 1 188 ? 1.442 -21.303 31.124 1.00 29.06 188 THR A CA 1
ATOM 1452 C C . THR A 1 188 ? 1.564 -20.941 32.595 1.00 28.11 188 THR A C 1
ATOM 1453 O O . THR A 1 188 ? 1.342 -19.791 32.963 1.00 27.45 188 THR A O 1
ATOM 1457 N N . SER A 1 189 ? 1.895 -21.923 33.432 1.00 28.94 189 SER A N 1
ATOM 1458 C CA . SER A 1 189 ? 1.993 -21.711 34.879 1.00 32.10 189 SER A CA 1
ATOM 1459 C C . SER A 1 189 ? 3.011 -20.638 35.241 1.00 24.88 189 SER A C 1
ATOM 1460 O O . SER A 1 189 ? 2.878 -19.967 36.277 1.00 28.78 189 SER A O 1
ATOM 1463 N N . ILE A 1 190 ? 4.036 -20.474 34.404 1.00 27.98 190 ILE A N 1
ATOM 1464 C CA . ILE A 1 190 ? 5.053 -19.460 34.691 1.00 28.52 190 ILE A CA 1
ATOM 1465 C C . ILE A 1 190 ? 4.456 -18.053 34.813 1.00 30.59 190 ILE A C 1
ATOM 1466 O O . ILE A 1 190 ? 4.799 -17.305 35.731 1.00 26.53 190 ILE A O 1
ATOM 1471 N N . ASP A 1 191 ? 3.535 -17.696 33.918 1.00 26.65 191 ASP A N 1
ATOM 1472 C CA . ASP A 1 191 ? 2.921 -16.364 33.964 1.00 22.57 191 ASP A CA 1
ATOM 1473 C C . ASP A 1 191 ? 1.908 -16.229 35.074 1.00 24.19 191 ASP A C 1
ATOM 1474 O O . ASP A 1 191 ? 1.695 -15.142 35.615 1.00 25.90 191 ASP A O 1
ATOM 1479 N N . ILE A 1 192 ? 1.245 -17.331 35.385 1.00 24.87 192 ILE A N 1
ATOM 1480 C CA . ILE A 1 192 ? 0.232 -17.306 36.429 1.00 29.02 192 ILE A CA 1
ATOM 1481 C C . ILE A 1 192 ? 0.875 -17.009 37.798 1.00 26.43 192 ILE A C 1
ATOM 1482 O O . ILE A 1 192 ? 0.355 -16.221 38.576 1.00 28.61 192 ILE A O 1
ATOM 1487 N N . TRP A 1 193 ? 2.025 -17.610 38.068 1.00 29.25 193 TRP A N 1
ATOM 1488 C CA . TRP A 1 193 ? 2.774 -17.247 39.283 1.00 24.63 193 TRP A CA 1
ATOM 1489 C C . TRP A 1 193 ? 3.034 -15.748 39.339 1.00 27.00 193 TRP A C 1
ATOM 1490 O O . TRP A 1 193 ? 2.721 -15.080 40.342 1.00 26.24 193 TRP A O 1
ATOM 1501 N N . SER A 1 194 ? 3.598 -15.196 38.259 1.00 27.57 194 SER A N 1
ATOM 1502 C CA . SER A 1 194 ? 3.805 -13.752 38.202 1.00 28.21 194 SER A CA 1
ATOM 1503 C C . SER A 1 194 ? 2.526 -12.961 38.485 1.00 25.25 194 SER A C 1
ATOM 1504 O O . SER A 1 194 ? 2.566 -11.943 39.166 1.00 25.89 194 SER A O 1
ATOM 1507 N N . CYS A 1 195 ? 1.405 -13.388 37.910 1.00 26.67 195 CYS A N 1
ATOM 1508 C CA . CYS A 1 195 ? 0.139 -12.710 38.168 1.00 24.80 195 CYS A CA 1
ATOM 1509 C C . CYS A 1 195 ? -0.229 -12.695 39.654 1.00 29.24 195 CYS A C 1
ATOM 1510 O O . CYS A 1 195 ? -0.786 -11.711 40.156 1.00 27.12 195 CYS A O 1
ATOM 1513 N N . GLY A 1 196 ? 0.062 -13.794 40.350 1.00 27.94 196 GLY A N 1
ATOM 1514 C CA . GLY A 1 196 ? -0.177 -13.830 41.786 1.00 30.65 196 GLY A CA 1
ATOM 1515 C C . GLY A 1 196 ? 0.668 -12.806 42.520 1.00 32.05 196 GLY A C 1
ATOM 1516 O O . GLY A 1 196 ? 0.173 -12.100 43.398 1.00 34.76 196 GLY A O 1
ATOM 1517 N N . CYS A 1 197 ? 1.949 -12.722 42.169 1.00 30.10 197 CYS A N 1
ATOM 1518 C CA . CYS A 1 197 ? 2.844 -11.758 42.795 1.00 32.56 197 CYS A CA 1
ATOM 1519 C C . CYS A 1 197 ? 2.417 -10.315 42.529 1.00 33.07 197 CYS A C 1
ATOM 1520 O O . CYS A 1 197 ? 2.529 -9.450 43.394 1.00 34.52 197 CYS A O 1
ATOM 1523 N N . ILE A 1 198 ? 1.942 -10.049 41.313 1.00 34.79 198 ILE A N 1
ATOM 1524 C CA . ILE A 1 198 ? 1.437 -8.720 40.964 1.00 27.47 198 ILE A CA 1
ATOM 1525 C C . ILE A 1 198 ? 0.202 -8.337 41.774 1.00 30.06 198 ILE A C 1
ATOM 1526 O O . ILE A 1 198 ? 0.082 -7.207 42.251 1.00 30.68 198 ILE A O 1
ATOM 1531 N N . LEU A 1 199 ? -0.726 -9.278 41.914 1.00 28.86 199 LEU A N 1
ATOM 1532 C CA . LEU A 1 199 ? -1.926 -9.065 42.699 1.00 29.56 199 LEU A CA 1
ATOM 1533 C C . LEU A 1 199 ? -1.574 -8.684 44.144 1.00 34.78 199 LEU A C 1
ATOM 1534 O O . LEU A 1 199 ? -2.097 -7.713 44.680 1.00 33.01 199 LEU A O 1
ATOM 1539 N N . ALA A 1 200 ? -0.676 -9.446 44.759 1.00 32.49 200 ALA A N 1
ATOM 1540 C CA . ALA A 1 200 ? -0.227 -9.153 46.124 1.00 33.53 200 ALA A CA 1
ATOM 1541 C C . ALA A 1 200 ? 0.402 -7.768 46.203 1.00 36.00 200 ALA A C 1
ATOM 1542 O O . ALA A 1 200 ? 0.118 -6.999 47.114 1.00 39.16 200 ALA A O 1
ATOM 1544 N N . GLU A 1 201 ? 1.238 -7.442 45.219 1.00 35.66 201 GLU A N 1
ATOM 1545 C CA . GLU A 1 201 ? 1.915 -6.152 45.185 1.00 39.52 201 GLU A CA 1
ATOM 1546 C C . GLU A 1 201 ? 0.944 -4.982 45.029 1.00 39.34 201 GLU A C 1
ATOM 1547 O O . GLU A 1 201 ? 1.149 -3.916 45.610 1.00 41.39 201 GLU A O 1
ATOM 1553 N N . MET A 1 202 ? -0.126 -5.179 44.264 1.00 40.29 202 MET A N 1
ATOM 1554 C CA . MET A 1 202 ? -1.155 -4.152 44.148 1.00 37.10 202 MET A CA 1
ATOM 1555 C C . MET A 1 202 ? -1.863 -3.927 45.480 1.00 41.36 202 MET A C 1
ATOM 1556 O O . MET A 1 202 ? -2.222 -2.805 45.819 1.00 44.51 202 MET A O 1
ATOM 1561 N N . ILE A 1 203 ? -2.085 -5.007 46.220 1.00 36.39 203 ILE A N 1
ATOM 1562 C CA . ILE A 1 203 ? -2.794 -4.912 47.491 1.00 39.98 203 ILE A CA 1
ATOM 1563 C C . ILE A 1 203 ? -1.986 -4.168 48.545 1.00 43.36 203 ILE A C 1
ATOM 1564 O O . ILE A 1 203 ? -2.505 -3.294 49.237 1.00 47.64 203 ILE A O 1
ATOM 1569 N N . THR A 1 204 ? -0.707 -4.507 48.663 1.00 46.47 204 THR A N 1
ATOM 1570 C CA . THR A 1 204 ? 0.081 -4.015 49.783 1.00 46.04 204 THR A CA 1
ATOM 1571 C C . THR A 1 204 ? 0.942 -2.824 49.400 1.00 55.35 204 THR A C 1
ATOM 1572 O O . THR A 1 204 ? 1.235 -1.974 50.245 1.00 50.91 204 THR A O 1
ATOM 1576 N N . GLY A 1 205 ? 1.333 -2.762 48.126 1.00 44.86 205 GLY A N 1
ATOM 1577 C CA . GLY A 1 205 ? 2.210 -1.709 47.642 1.00 44.87 205 GLY A CA 1
ATOM 1578 C C . GLY A 1 205 ? 3.664 -2.139 47.649 1.00 45.98 205 GLY A C 1
ATOM 1579 O O . GLY A 1 205 ? 4.559 -1.372 47.313 1.00 48.19 205 GLY A O 1
ATOM 1580 N N . LYS A 1 206 ? 3.907 -3.383 48.040 1.00 45.93 206 LYS A N 1
ATOM 1581 C CA . LYS A 1 206 ? 5.271 -3.870 48.154 1.00 48.25 206 LYS A CA 1
ATOM 1582 C C . LYS A 1 206 ? 5.410 -5.191 47.426 1.00 39.98 206 LYS A C 1
ATOM 1583 O O . LYS A 1 206 ? 4.467 -5.979 47.380 1.00 40.39 206 LYS A O 1
ATOM 1589 N N . PRO A 1 207 ? 6.589 -5.435 46.846 1.00 42.68 207 PRO A N 1
ATOM 1590 C CA . PRO A 1 207 ? 6.865 -6.707 46.177 1.00 38.95 207 PRO A CA 1
ATOM 1591 C C . PRO A 1 207 ? 6.678 -7.828 47.186 1.00 49.51 207 PRO A C 1
ATOM 1592 O O . PRO A 1 207 ? 7.127 -7.689 48.329 1.00 43.16 207 PRO A O 1
ATOM 1596 N N . LEU A 1 208 ? 6.015 -8.906 46.784 1.00 40.89 208 LEU A N 1
ATOM 1597 C CA . LEU A 1 208 ? 5.703 -9.989 47.705 1.00 38.59 208 LEU A CA 1
ATOM 1598 C C . LEU A 1 208 ? 6.969 -10.727 48.122 1.00 43.30 208 LEU A C 1
ATOM 1599 O O . LEU A 1 208 ? 7.146 -11.040 49.303 1.00 47.74 208 LEU A O 1
ATOM 1604 N N . PHE A 1 209 ? 7.850 -10.976 47.155 1.00 40.38 209 PHE A N 1
ATOM 1605 C CA . PHE A 1 209 ? 9.097 -11.700 47.379 1.00 43.53 209 PHE A CA 1
ATOM 1606 C C . PHE A 1 209 ? 10.283 -10.949 46.757 1.00 41.52 209 PHE A C 1
ATOM 1607 O O . PHE A 1 209 ? 10.644 -11.209 45.611 1.00 40.24 209 PHE A O 1
ATOM 1615 N N . PRO A 1 210 ? 10.909 -10.037 47.520 1.00 46.26 210 PRO A N 1
ATOM 1616 C CA . PRO A 1 210 ? 11.987 -9.171 47.024 1.00 44.01 210 PRO A CA 1
ATOM 1617 C C . PRO A 1 210 ? 13.375 -9.787 47.161 1.00 50.58 210 PRO A C 1
ATOM 1618 O O . PRO A 1 210 ? 14.227 -9.210 47.839 1.00 51.99 210 PRO A O 1
ATOM 1622 N N . GLY A 1 211 ? 13.609 -10.926 46.520 1.00 43.50 211 GLY A N 1
ATOM 1623 C CA . GLY A 1 211 ? 14.900 -11.586 46.601 1.00 41.47 211 GLY A CA 1
ATOM 1624 C C . GLY A 1 211 ? 16.026 -10.762 46.002 1.00 53.26 211 GLY A C 1
ATOM 1625 O O . GLY A 1 211 ? 15.797 -9.893 45.156 1.00 49.01 211 GLY A O 1
ATOM 1626 N N . THR A 1 212 ? 17.251 -11.036 46.443 1.00 49.17 212 THR A N 1
ATOM 1627 C CA . THR A 1 212 ? 18.428 -10.390 45.875 1.00 54.27 212 THR A CA 1
ATOM 1628 C C . THR A 1 212 ? 19.202 -11.380 45.020 1.00 51.20 212 THR A C 1
ATOM 1629 O O . THR A 1 212 ? 20.039 -10.989 44.204 1.00 60.69 212 THR A O 1
ATOM 1633 N N . ASN A 1 213 ? 18.924 -12.666 45.206 1.00 45.19 213 ASN A N 1
ATOM 1634 C CA . ASN A 1 213 ? 19.537 -13.702 44.382 1.00 51.32 213 ASN A CA 1
ATOM 1635 C C . ASN A 1 213 ? 18.661 -14.949 44.358 1.00 44.17 213 ASN A C 1
ATOM 1636 O O . ASN A 1 213 ? 17.648 -14.999 45.041 1.00 45.13 213 ASN A O 1
ATOM 1641 N N . ASP A 1 214 ? 19.061 -15.959 43.597 1.00 46.91 214 ASP A N 1
ATOM 1642 C CA . ASP A 1 214 ? 18.238 -17.156 43.435 1.00 51.19 214 ASP A CA 1
ATOM 1643 C C . ASP A 1 214 ? 17.895 -17.841 44.757 1.00 56.29 214 ASP A C 1
ATOM 1644 O O . ASP A 1 214 ? 16.744 -18.230 44.982 1.00 46.82 214 ASP A O 1
ATOM 1649 N N . GLU A 1 215 ? 18.892 -18.006 45.625 1.00 59.54 215 GLU A N 1
ATOM 1650 C CA . GLU A 1 215 ? 18.671 -18.678 46.902 1.00 51.14 215 GLU A CA 1
ATOM 1651 C C . GLU A 1 215 ? 17.761 -17.872 47.812 1.00 50.25 215 GLU A C 1
ATOM 1652 O O . GLU A 1 215 ? 16.829 -18.419 48.391 1.00 52.04 215 GLU A O 1
ATOM 1658 N N . GLU A 1 216 ? 18.021 -16.576 47.948 1.00 43.69 216 GLU A N 1
ATOM 1659 C CA . GLU A 1 216 ? 17.152 -15.760 48.781 1.00 43.00 216 GLU A CA 1
ATOM 1660 C C . GLU A 1 216 ? 15.717 -15.719 48.248 1.00 42.39 216 GLU A C 1
ATOM 1661 O O . GLU A 1 216 ? 14.768 -15.625 49.024 1.00 41.55 216 GLU A O 1
ATOM 1667 N N . GLN A 1 217 ? 15.550 -15.790 46.929 1.00 47.16 217 GLN A N 1
ATOM 1668 C CA . GLN A 1 217 ? 14.202 -15.766 46.367 1.00 39.46 217 GLN A CA 1
ATOM 1669 C C . GLN A 1 217 ? 13.377 -16.963 46.835 1.00 31.62 217 GLN A C 1
ATOM 1670 O O . GLN A 1 217 ? 12.259 -16.790 47.312 1.00 40.99 217 GLN A O 1
ATOM 1676 N N . LEU A 1 218 ? 13.914 -18.172 46.696 1.00 34.84 218 LEU A N 1
ATOM 1677 C CA . LEU A 1 218 ? 13.224 -19.374 47.175 1.00 39.32 218 LEU A CA 1
ATOM 1678 C C . LEU A 1 218 ? 12.988 -19.342 48.683 1.00 44.09 218 LEU A C 1
ATOM 1679 O O . LEU A 1 218 ? 11.930 -19.763 49.173 1.00 38.81 218 LEU A O 1
ATOM 1684 N N . LYS A 1 219 ? 13.978 -18.854 49.423 1.00 43.53 219 LYS A N 1
ATOM 1685 C CA . LYS A 1 219 ? 13.843 -18.766 50.878 1.00 42.40 219 LYS A CA 1
ATOM 1686 C C . LYS A 1 219 ? 12.639 -17.900 51.224 1.00 42.97 219 LYS A C 1
ATOM 1687 O O . LYS A 1 219 ? 11.809 -18.265 52.056 1.00 39.11 219 LYS A O 1
ATOM 1693 N N . LEU A 1 220 ? 12.536 -16.747 50.572 1.00 43.14 220 LEU A N 1
ATOM 1694 C CA . LEU A 1 220 ? 11.407 -15.853 50.809 1.00 39.37 220 LEU A CA 1
ATOM 1695 C C . LEU A 1 220 ? 10.076 -16.485 50.396 1.00 36.37 220 LEU A C 1
ATOM 1696 O O . LEU A 1 220 ? 9.048 -16.273 51.051 1.00 39.38 220 LEU A O 1
ATOM 1701 N N . ILE A 1 221 ? 10.086 -17.254 49.312 1.00 40.09 221 ILE A N 1
ATOM 1702 C CA . ILE A 1 221 ? 8.861 -17.910 48.845 1.00 33.81 221 ILE A CA 1
ATOM 1703 C C . ILE A 1 221 ? 8.420 -18.977 49.855 1.00 38.25 221 ILE A C 1
ATOM 1704 O O . ILE A 1 221 ? 7.271 -18.997 50.298 1.00 40.21 221 ILE A O 1
ATOM 1709 N N . PHE A 1 222 ? 9.343 -19.853 50.225 1.00 34.70 222 PHE A N 1
ATOM 1710 C CA . PHE A 1 222 ? 9.026 -20.921 51.175 1.00 36.75 222 PHE A CA 1
ATOM 1711 C C . PHE A 1 222 ? 8.631 -20.377 52.553 1.00 34.80 222 PHE A C 1
ATOM 1712 O O . PHE A 1 222 ? 7.794 -20.964 53.223 1.00 40.97 222 PHE A O 1
ATOM 1720 N N . ASP A 1 223 ? 9.210 -19.249 52.958 1.00 39.30 223 ASP A N 1
ATOM 1721 C CA . ASP A 1 223 ? 8.845 -18.621 54.240 1.00 44.10 223 ASP A CA 1
ATOM 1722 C C . ASP A 1 223 ? 7.355 -18.333 54.326 1.00 48.24 223 ASP A C 1
ATOM 1723 O O . ASP A 1 223 ? 6.739 -18.473 55.382 1.00 44.02 223 ASP A O 1
ATOM 1728 N N . ILE A 1 224 ? 6.767 -17.924 53.208 1.00 40.85 224 ILE A N 1
ATOM 1729 C CA . ILE A 1 224 ? 5.361 -17.564 53.200 1.00 37.96 224 ILE A CA 1
ATOM 1730 C C . ILE A 1 224 ? 4.482 -18.725 52.760 1.00 39.07 224 ILE A C 1
ATOM 1731 O O . ILE A 1 224 ? 3.451 -18.994 53.381 1.00 42.99 224 ILE A O 1
ATOM 1736 N N . MET A 1 225 ? 4.894 -19.423 51.701 1.00 43.60 225 MET A N 1
ATOM 1737 C CA . MET A 1 225 ? 4.079 -20.486 51.109 1.00 40.77 225 MET A CA 1
ATOM 1738 C C . MET A 1 225 ? 4.392 -21.862 51.696 1.00 41.96 225 MET A C 1
ATOM 1739 O O . MET A 1 225 ? 3.733 -22.850 51.365 1.00 40.06 225 MET A O 1
ATOM 1744 N N . GLY A 1 226 ? 5.401 -21.925 52.559 1.00 38.67 226 GLY A N 1
ATOM 1745 C C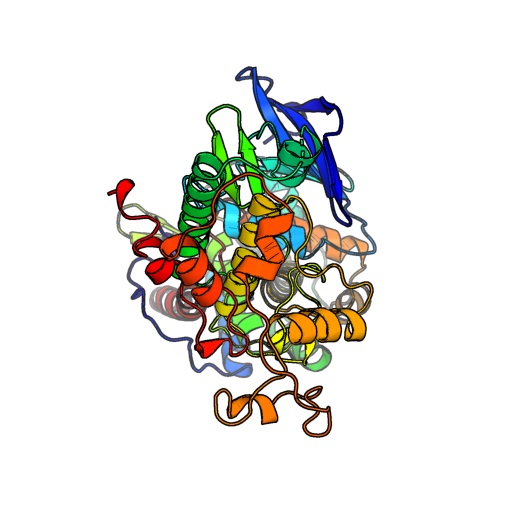A . GLY A 1 226 ? 5.863 -23.206 53.070 1.00 39.13 226 GLY A CA 1
ATOM 1746 C C . GLY A 1 226 ? 6.826 -23.892 52.115 1.00 43.49 226 GLY A C 1
ATOM 1747 O O . GLY A 1 226 ? 6.933 -23.521 50.930 1.00 35.78 226 GLY A O 1
ATOM 1748 N N . THR A 1 227 ? 7.532 -24.899 52.621 1.00 35.65 227 THR A N 1
ATOM 1749 C CA . THR A 1 227 ? 8.457 -25.674 51.805 1.00 36.88 227 THR A CA 1
ATOM 1750 C C . THR A 1 227 ? 7.700 -26.661 50.921 1.00 38.15 227 THR A C 1
ATOM 1751 O O . THR A 1 227 ? 6.597 -27.083 51.255 1.00 40.72 227 THR A O 1
ATOM 1755 N N . PRO A 1 228 ? 8.291 -27.035 49.780 1.00 39.14 228 PRO A N 1
ATOM 1756 C CA . PRO A 1 228 ? 7.599 -27.990 48.913 1.00 39.76 228 PRO A CA 1
ATOM 1757 C C . PRO A 1 228 ? 7.238 -29.261 49.676 1.00 50.05 228 PRO A C 1
ATOM 1758 O O . PRO A 1 228 ? 8.089 -29.836 50.358 1.00 46.91 228 PRO A O 1
ATOM 1762 N N . ASN A 1 229 ? 5.980 -29.678 49.573 1.00 43.34 229 ASN A N 1
ATOM 1763 C CA . ASN A 1 229 ? 5.514 -30.911 50.193 1.00 45.07 229 ASN A CA 1
ATOM 1764 C C . ASN A 1 229 ? 5.441 -32.005 49.130 1.00 51.19 229 ASN A C 1
ATOM 1765 O O . ASN A 1 229 ? 4.596 -31.959 48.228 1.00 42.28 229 ASN A O 1
ATOM 1770 N N . GLU A 1 230 ? 6.338 -32.983 49.232 1.00 51.97 230 GLU A N 1
ATOM 1771 C CA . GLU A 1 230 ? 6.487 -34.001 48.190 1.00 58.32 230 GLU A CA 1
ATOM 1772 C C . GLU A 1 230 ? 5.235 -34.835 47.963 1.00 55.40 230 GLU A C 1
ATOM 1773 O O . GLU A 1 230 ? 5.099 -35.485 46.930 1.00 61.60 230 GLU A O 1
ATOM 1779 N N . SER A 1 231 ? 4.326 -34.823 48.930 1.00 60.42 231 SER A N 1
ATOM 1780 C CA . SER A 1 231 ? 3.078 -35.555 48.787 1.00 59.31 231 SER A CA 1
ATOM 1781 C C . SER A 1 231 ? 2.073 -34.787 47.943 1.00 58.06 231 SER A C 1
ATOM 1782 O O . SER A 1 231 ? 1.240 -35.387 47.263 1.00 59.97 231 SER A O 1
ATOM 1785 N N . LEU A 1 232 ? 2.163 -33.459 47.982 1.00 57.42 232 LEU A N 1
ATOM 1786 C CA . LEU A 1 232 ? 1.279 -32.594 47.199 1.00 55.25 232 LEU A CA 1
ATOM 1787 C C . LEU A 1 232 ? 1.917 -32.220 45.866 1.00 53.23 232 LEU A C 1
ATOM 1788 O O . LEU A 1 232 ? 1.288 -31.596 44.999 1.00 50.58 232 LEU A O 1
ATOM 1793 N N . TRP A 1 233 ? 3.177 -32.597 45.706 1.00 44.69 233 TRP A N 1
ATOM 1794 C CA . TRP A 1 233 ? 3.927 -32.194 44.533 1.00 47.71 233 TRP A CA 1
ATOM 1795 C C . TRP A 1 233 ? 5.017 -33.223 44.230 1.00 49.18 233 TRP A C 1
ATOM 1796 O O . TRP A 1 233 ? 6.207 -32.915 44.288 1.00 49.69 233 TRP A O 1
ATOM 1807 N N . PRO A 1 234 ? 4.603 -34.457 43.901 1.00 52.80 234 PRO A N 1
ATOM 1808 C CA . PRO A 1 234 ? 5.532 -35.556 43.611 1.00 57.54 234 PRO A CA 1
ATOM 1809 C C . PRO A 1 234 ? 6.587 -35.202 42.565 1.00 56.88 234 PRO A C 1
ATOM 1810 O O . PRO A 1 234 ? 7.738 -35.616 42.690 1.00 60.67 234 PRO A O 1
ATOM 1814 N N . SER A 1 235 ? 6.204 -34.443 41.548 1.00 43.67 235 SER A N 1
ATOM 1815 C CA . SER A 1 235 ? 7.120 -34.144 40.461 1.00 49.97 235 SER A CA 1
ATOM 1816 C C . SER A 1 235 ? 8.296 -33.259 40.890 1.00 46.56 235 SER A C 1
ATOM 1817 O O . SER A 1 235 ? 9.245 -33.063 40.123 1.00 47.99 235 SER A O 1
ATOM 1820 N N . VAL A 1 236 ? 8.233 -32.721 42.108 1.00 45.85 236 VAL A N 1
ATOM 1821 C CA . VAL A 1 236 ? 9.264 -31.798 42.580 1.00 41.33 236 VAL A CA 1
ATOM 1822 C C . VAL A 1 236 ? 10.629 -32.488 42.621 1.00 48.59 236 VAL A C 1
ATOM 1823 O O . VAL A 1 236 ? 11.672 -31.832 42.562 1.00 50.24 236 VAL A O 1
ATOM 1827 N N . THR A 1 237 ? 10.619 -33.815 42.710 1.00 49.55 237 THR A N 1
ATOM 1828 C CA . THR A 1 237 ? 11.865 -34.579 42.769 1.00 55.24 237 THR A CA 1
ATOM 1829 C C . THR A 1 237 ? 12.621 -34.591 41.439 1.00 59.46 237 THR A C 1
ATOM 1830 O O . THR A 1 237 ? 13.762 -35.049 41.374 1.00 62.28 237 THR A O 1
ATOM 1834 N N . LYS A 1 238 ? 11.993 -34.084 40.384 1.00 52.03 238 LYS A N 1
ATOM 1835 C CA . LYS A 1 238 ? 12.603 -34.104 39.058 1.00 56.98 238 LYS A CA 1
ATOM 1836 C C . LYS A 1 238 ? 13.362 -32.812 38.791 1.00 55.67 238 LYS A C 1
ATOM 1837 O O . LYS A 1 238 ? 14.097 -32.713 37.810 1.00 53.45 238 LYS A O 1
ATOM 1843 N N . LEU A 1 239 ? 13.179 -31.826 39.666 1.00 44.55 239 LEU A N 1
ATOM 1844 C CA . LEU A 1 239 ? 13.894 -30.565 39.544 1.00 47.31 239 LEU A CA 1
ATOM 1845 C C . LEU A 1 239 ? 15.318 -30.699 40.082 1.00 53.89 239 LEU A C 1
ATOM 1846 O O . LEU A 1 239 ? 15.533 -31.319 41.119 1.00 52.69 239 LEU A O 1
ATOM 1851 N N . PRO A 1 240 ? 16.298 -30.122 39.364 1.00 57.67 240 PRO A N 1
ATOM 1852 C CA . PRO A 1 240 ? 17.726 -30.254 39.684 1.00 59.42 240 PRO A CA 1
ATOM 1853 C C . PRO A 1 240 ? 18.137 -29.594 41.002 1.00 61.09 240 PRO A C 1
ATOM 1854 O O . PRO A 1 240 ? 19.001 -30.128 41.692 1.00 64.87 240 PRO A O 1
ATOM 1858 N N . LYS A 1 241 ? 17.543 -28.453 41.336 1.00 53.92 241 LYS A N 1
ATOM 1859 C CA . LYS A 1 241 ? 17.950 -27.704 42.519 1.00 51.58 241 LYS A CA 1
ATOM 1860 C C . LYS A 1 241 ? 16.999 -27.923 43.686 1.00 56.44 241 LYS A C 1
ATOM 1861 O O . LYS A 1 241 ? 17.028 -27.175 44.665 1.00 60.94 241 LYS A O 1
ATOM 1867 N N . TYR A 1 242 ? 16.151 -28.943 43.580 1.00 45.60 242 TYR A N 1
ATOM 1868 C CA . TYR A 1 242 ? 15.275 -29.295 44.682 1.00 44.20 242 TYR A CA 1
ATOM 1869 C C . TYR A 1 242 ? 16.068 -30.027 45.751 1.00 50.46 242 TYR A C 1
ATOM 1870 O O . TYR A 1 242 ? 16.832 -30.943 45.452 1.00 50.67 242 TYR A O 1
ATOM 1879 N N . ASN A 1 243 ? 15.860 -29.627 47.000 1.00 51.29 243 ASN A N 1
ATOM 1880 C CA . ASN A 1 243 ? 16.597 -30.185 48.130 1.00 51.33 243 ASN A CA 1
ATOM 1881 C C . ASN A 1 243 ? 15.661 -30.786 49.163 1.00 46.55 243 ASN A C 1
ATOM 1882 O O . ASN A 1 243 ? 15.028 -30.054 49.918 1.00 51.32 243 ASN A O 1
ATOM 1887 N N . PRO A 1 244 ? 15.576 -32.123 49.212 1.00 46.21 244 PRO A N 1
ATOM 1888 C CA . PRO A 1 244 ? 14.658 -32.819 50.123 1.00 47.31 244 PRO A CA 1
ATOM 1889 C C . PRO A 1 244 ? 15.069 -32.704 51.594 1.00 53.13 244 PRO A C 1
ATOM 1890 O O . PRO A 1 244 ? 14.298 -33.083 52.476 1.00 51.33 244 PRO A O 1
ATOM 1894 N N . ASN A 1 245 ? 16.267 -32.190 51.852 1.00 55.02 245 ASN A N 1
ATOM 1895 C CA . ASN A 1 245 ? 16.843 -32.225 53.198 1.00 50.16 245 ASN A CA 1
ATOM 1896 C C . ASN A 1 245 ? 16.686 -30.903 53.937 1.00 55.28 245 ASN A C 1
ATOM 1897 O O . ASN A 1 245 ? 17.139 -30.760 55.071 1.00 56.46 245 ASN A O 1
ATOM 1902 N N . ILE A 1 246 ? 16.042 -29.928 53.301 1.00 55.01 246 ILE A N 1
ATOM 1903 C CA . ILE A 1 246 ? 15.744 -28.683 53.993 1.00 53.61 246 ILE A CA 1
ATOM 1904 C C . ILE A 1 246 ? 14.697 -28.975 55.065 1.00 50.07 246 ILE A C 1
ATOM 1905 O O . ILE A 1 246 ? 13.920 -29.925 54.945 1.00 52.38 246 ILE A O 1
ATOM 1910 N N . GLN A 1 247 ? 14.677 -28.167 56.116 1.00 55.93 247 GLN A N 1
ATOM 1911 C CA . GLN A 1 247 ? 13.704 -28.360 57.180 1.00 56.36 247 GLN A CA 1
ATOM 1912 C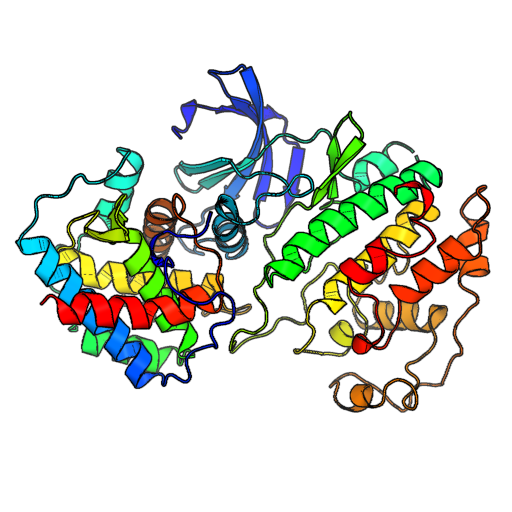 C . GLN A 1 247 ? 12.346 -27.929 56.661 1.00 57.65 247 GLN A C 1
ATOM 1913 O O . GLN A 1 247 ? 12.248 -26.939 55.930 1.00 53.66 247 GLN A O 1
ATOM 1915 N N . GLN A 1 248 ? 11.299 -28.668 57.017 1.00 54.45 248 GLN A N 1
ATOM 1916 C CA . GLN A 1 248 ? 9.973 -28.308 56.545 1.00 58.35 248 GLN A CA 1
ATOM 1917 C C . GLN A 1 248 ? 9.488 -27.042 57.250 1.00 60.75 248 GLN A C 1
ATOM 1918 O O . GLN A 1 248 ? 9.905 -26.728 58.368 1.00 55.68 248 GLN A O 1
ATOM 1924 N N . ARG A 1 249 ? 8.636 -26.297 56.558 1.00 51.46 249 ARG A N 1
ATOM 1925 C CA . ARG A 1 249 ? 7.985 -25.131 57.123 1.00 48.16 249 ARG A CA 1
ATOM 1926 C C . ARG A 1 249 ? 6.567 -25.171 56.584 1.00 50.13 249 ARG A C 1
ATOM 1927 O O . ARG A 1 249 ? 6.353 -25.472 55.404 1.00 48.14 249 ARG A O 1
ATOM 1935 N N . PRO A 1 250 ? 5.584 -24.898 57.448 1.00 47.98 250 PRO A N 1
ATOM 1936 C CA . PRO A 1 250 ? 4.190 -24.914 57.017 1.00 49.71 250 PRO A CA 1
ATOM 1937 C C . PRO A 1 250 ? 3.927 -23.602 56.297 1.00 43.83 250 PRO A C 1
ATOM 1938 O O . PRO A 1 250 ? 4.711 -22.669 56.470 1.00 41.50 250 PRO A O 1
ATOM 1942 N N . PRO A 1 251 ? 2.845 -23.525 55.514 1.00 45.30 251 PRO A N 1
ATOM 1943 C CA . PRO A 1 251 ? 2.499 -22.235 54.911 1.00 43.76 251 PRO A CA 1
ATOM 1944 C C . PRO A 1 251 ? 2.136 -21.229 55.993 1.00 51.19 251 PRO A C 1
ATOM 1945 O O . PRO A 1 251 ? 1.691 -21.612 57.081 1.00 49.35 251 PRO A O 1
ATOM 1949 N N . ARG A 1 252 ? 2.338 -19.951 55.713 1.00 50.79 252 ARG A N 1
ATOM 1950 C CA . ARG A 1 252 ? 1.844 -18.922 56.610 1.00 54.12 252 ARG A CA 1
ATOM 1951 C C . ARG A 1 252 ? 0.426 -18.535 56.213 1.00 55.72 252 ARG A C 1
ATOM 1952 O O . ARG A 1 252 ? -0.047 -18.892 55.132 1.00 54.48 252 ARG A O 1
ATOM 1960 N N . ASP A 1 253 ? -0.260 -17.847 57.115 1.00 50.98 253 ASP A N 1
ATOM 1961 C CA . ASP A 1 253 ? -1.602 -17.351 56.860 1.00 53.79 253 ASP A CA 1
ATOM 1962 C C . ASP A 1 253 ? -1.466 -16.168 55.917 1.00 48.67 253 ASP A C 1
ATOM 1963 O O . ASP A 1 253 ? -0.940 -15.121 56.300 1.00 45.36 253 ASP A O 1
ATOM 1968 N N . LEU A 1 254 ? -1.906 -16.344 54.675 1.00 55.89 254 LEU A N 1
ATOM 1969 C CA . LEU A 1 254 ? -1.645 -15.342 53.640 1.00 50.50 254 LEU A CA 1
ATOM 1970 C C . LEU A 1 254 ? -2.265 -13.991 53.992 1.00 47.35 254 LEU A C 1
ATOM 1971 O O . LEU A 1 254 ? -1.641 -12.945 53.802 1.00 50.96 254 LEU A O 1
ATOM 1976 N N . ARG A 1 255 ? -3.477 -14.012 54.538 1.00 56.61 255 ARG A N 1
ATOM 1977 C CA . ARG A 1 255 ? -4.122 -12.769 54.946 1.00 54.13 255 ARG A CA 1
ATOM 1978 C C . ARG A 1 255 ? -3.344 -12.011 56.018 1.00 60.59 255 ARG A C 1
ATOM 1979 O O . ARG A 1 255 ? -3.155 -10.796 55.905 1.00 60.84 255 ARG A O 1
ATOM 1987 N N . GLN A 1 256 ? -2.894 -12.716 57.060 1.00 51.73 256 GLN A N 1
ATOM 1988 C CA . GLN A 1 256 ? -2.148 -12.065 58.130 1.00 43.66 256 GLN A CA 1
ATOM 1989 C C . GLN A 1 256 ? -0.851 -11.476 57.601 1.00 47.57 256 GLN A C 1
ATOM 1990 O O . GLN A 1 256 ? -0.358 -10.472 58.116 1.00 56.04 256 GLN A O 1
ATOM 1992 N N . VAL A 1 257 ? -0.305 -12.096 56.563 1.00 51.70 257 VAL A N 1
ATOM 1993 C CA . VAL A 1 257 ? 0.878 -11.566 55.895 1.00 51.17 257 VAL A CA 1
ATOM 1994 C C . VAL A 1 257 ? 0.604 -10.254 55.144 1.00 49.41 257 VAL A C 1
ATOM 1995 O O . VAL A 1 257 ? 1.434 -9.347 55.160 1.00 50.96 257 VAL A O 1
ATOM 1999 N N . LEU A 1 258 ? -0.557 -10.156 54.495 1.00 46.65 258 LEU A N 1
ATOM 2000 C CA . LEU A 1 258 ? -0.883 -8.990 53.667 1.00 46.45 258 LEU A CA 1
ATOM 2001 C C . LEU A 1 258 ? -1.611 -7.855 54.404 1.00 47.82 258 LEU A C 1
ATOM 2002 O O . LEU A 1 258 ? -1.287 -6.678 54.219 1.00 45.59 258 LEU A O 1
ATOM 2007 N N . GLN A 1 259 ? -2.587 -8.219 55.229 1.00 49.73 259 GLN A N 1
ATOM 2008 C CA . GLN A 1 259 ? -3.488 -7.255 55.877 1.00 51.81 259 GLN A CA 1
ATOM 2009 C C . GLN A 1 259 ? -2.811 -6.044 56.546 1.00 57.71 259 GLN A C 1
ATOM 2010 O O . GLN A 1 259 ? -3.248 -4.908 56.370 1.00 53.43 259 GLN A O 1
ATOM 2016 N N . PRO A 1 260 ? -1.747 -6.280 57.323 1.00 60.36 260 PRO A N 1
ATOM 2017 C CA . PRO A 1 260 ? -1.067 -5.147 57.957 1.00 62.45 260 PRO A CA 1
ATOM 2018 C C . PRO A 1 260 ? -0.717 -4.009 56.990 1.00 66.12 260 PRO A C 1
ATOM 2019 O O . PRO A 1 260 ? -0.558 -2.869 57.427 1.00 64.84 260 PRO A O 1
ATOM 2023 N N . HIS A 1 261 ? -0.597 -4.301 55.698 1.00 63.40 261 HIS A N 1
ATOM 2024 C CA . HIS A 1 261 ? -0.076 -3.304 54.769 1.00 55.45 261 HIS A CA 1
ATOM 2025 C C . HIS A 1 261 ? -1.144 -2.527 54.006 1.00 59.65 261 HIS A C 1
ATOM 2026 O O . HIS A 1 261 ? -0.824 -1.681 53.169 1.00 58.22 261 HIS A O 1
ATOM 2033 N N . THR A 1 262 ? -2.408 -2.807 54.300 1.00 55.02 262 THR A N 1
ATOM 2034 C CA . THR A 1 262 ? -3.499 -2.054 53.692 1.00 58.85 262 THR A CA 1
ATOM 2035 C C . THR A 1 262 ? -4.669 -1.853 54.650 1.00 56.92 262 THR A C 1
ATOM 2036 O O . THR A 1 262 ? -5.024 -2.754 55.410 1.00 60.89 262 THR A O 1
ATOM 2040 N N . LYS A 1 263 ? -5.276 -0.671 54.595 1.00 53.96 263 LYS A N 1
ATOM 2041 C CA . LYS A 1 263 ? -6.428 -0.364 55.433 1.00 59.12 263 LYS A CA 1
ATOM 2042 C C . LYS A 1 263 ? -7.679 -1.055 54.910 1.00 51.66 263 LYS A C 1
ATOM 2043 O O . LYS A 1 263 ? -8.740 -0.989 55.528 1.00 59.83 263 LYS A O 1
ATOM 2045 N N . GLU A 1 264 ? -7.543 -1.721 53.768 1.00 65.50 264 GLU A N 1
ATOM 2046 C CA . GLU A 1 264 ? -8.670 -2.356 53.090 1.00 61.45 264 GLU A CA 1
ATOM 2047 C C . GLU A 1 264 ? -8.857 -3.797 53.541 1.00 64.42 264 GLU A C 1
ATOM 2048 O O . GLU A 1 264 ? -7.891 -4.553 53.621 1.00 62.59 264 GLU A O 1
ATOM 2054 N N . PRO A 1 265 ? -10.106 -4.183 53.833 1.00 61.60 265 PRO A N 1
ATOM 2055 C CA . PRO A 1 265 ? -10.435 -5.541 54.274 1.00 61.43 265 PRO A CA 1
ATOM 2056 C C . PRO A 1 265 ? -10.231 -6.570 53.176 1.00 61.64 265 PRO A C 1
ATOM 2057 O O . PRO A 1 265 ? -10.838 -6.452 52.117 1.00 66.94 265 PRO A O 1
ATOM 2061 N N . LEU A 1 266 ? -9.401 -7.574 53.436 1.00 51.33 266 LEU A N 1
ATOM 2062 C CA . LEU A 1 266 ? -9.134 -8.625 52.460 1.00 50.58 266 LEU A CA 1
ATOM 2063 C C . LEU A 1 266 ? -10.071 -9.799 52.688 1.00 51.16 266 LEU A C 1
ATOM 2064 O O . LEU A 1 266 ? -9.876 -10.580 53.619 1.00 60.13 266 LEU A O 1
ATOM 2069 N N . ASP A 1 267 ? -11.084 -9.932 51.837 1.00 54.78 267 ASP A N 1
ATOM 2070 C CA . ASP A 1 267 ? -12.120 -10.943 52.040 1.00 55.67 267 ASP A CA 1
ATOM 2071 C C . ASP A 1 267 ? -11.719 -12.351 51.610 1.00 58.49 267 ASP A C 1
ATOM 2072 O O . ASP A 1 267 ? -10.652 -12.564 51.033 1.00 54.47 267 ASP A O 1
ATOM 2077 N N . GLY A 1 268 ? -12.593 -13.307 51.902 1.00 55.09 268 GLY A N 1
ATOM 2078 C CA . GLY A 1 268 ? -12.340 -14.703 51.603 1.00 57.74 268 GLY A CA 1
ATOM 2079 C C . GLY A 1 268 ? -12.258 -15.022 50.125 1.00 49.62 268 GLY A C 1
ATOM 2080 O O . GLY A 1 268 ? -11.533 -15.931 49.741 1.00 49.45 268 GLY A O 1
ATOM 2081 N N . ASN A 1 269 ? -13.026 -14.299 49.309 1.00 51.11 269 ASN A N 1
ATOM 2082 C CA . ASN A 1 269 ? -13.026 -14.473 47.850 1.00 52.20 269 ASN A CA 1
ATOM 2083 C C . ASN A 1 269 ? -11.690 -14.054 47.255 1.00 46.57 269 ASN A C 1
ATOM 2084 O O . ASN A 1 269 ? -11.103 -14.760 46.437 1.00 49.81 269 ASN A O 1
ATOM 2089 N N . LEU A 1 270 ? -11.220 -12.886 47.677 1.00 48.36 270 LEU A N 1
ATOM 2090 C CA . LEU A 1 270 ? -9.923 -12.376 47.270 1.00 41.79 270 LEU A CA 1
ATOM 2091 C C . LEU A 1 270 ? -8.787 -13.301 47.712 1.00 49.34 270 LEU A C 1
ATOM 2092 O O . LEU A 1 270 ? -7.915 -13.647 46.917 1.00 39.00 270 LEU A O 1
ATOM 2097 N N . MET A 1 271 ? -8.796 -13.717 48.977 1.00 46.64 271 MET A N 1
ATOM 2098 C CA . MET A 1 271 ? -7.733 -14.593 49.463 1.00 46.31 271 MET A CA 1
ATOM 2099 C C . MET A 1 271 ? -7.778 -15.963 48.794 1.00 37.87 271 MET A C 1
ATOM 2100 O O . MET A 1 271 ? -6.733 -16.550 48.513 1.00 46.30 271 MET A O 1
ATOM 2105 N N . ASP A 1 272 ? -8.973 -16.471 48.512 1.00 39.14 272 ASP A N 1
ATOM 2106 C CA . ASP A 1 272 ? -9.071 -17.724 47.782 1.00 41.05 272 ASP A CA 1
ATOM 2107 C C . ASP A 1 272 ? -8.388 -17.602 46.413 1.00 45.16 272 ASP A C 1
ATOM 2108 O O . ASP A 1 272 ? -7.521 -18.402 46.055 1.00 45.07 272 ASP A O 1
ATOM 2113 N N . PHE A 1 273 ? -8.826 -16.609 45.651 1.00 40.89 273 PHE A N 1
ATOM 2114 C CA . PHE A 1 273 ? -8.241 -16.268 44.350 1.00 38.70 273 PHE A CA 1
ATOM 2115 C C . PHE A 1 273 ? -6.716 -16.267 44.384 1.00 33.53 273 PHE A C 1
ATOM 2116 O O . PHE A 1 273 ? -6.067 -16.966 43.600 1.00 38.64 273 PHE A O 1
ATOM 2124 N N . LEU A 1 274 ? -6.147 -15.473 45.283 1.00 36.51 274 LEU A N 1
ATOM 2125 C CA . LEU A 1 274 ? -4.701 -15.386 45.431 1.00 34.96 274 LEU A CA 1
ATOM 2126 C C . LEU A 1 274 ? -4.047 -16.755 45.653 1.00 42.52 274 LEU A C 1
ATOM 2127 O O . LEU A 1 274 ? -3.018 -17.067 45.039 1.00 35.55 274 LEU A O 1
ATOM 2132 N N . HIS A 1 275 ? -4.649 -17.586 46.508 1.00 43.24 275 HIS A N 1
ATOM 2133 C CA . HIS A 1 275 ? -4.146 -18.945 46.723 1.00 43.64 275 HIS A CA 1
ATOM 2134 C C . HIS A 1 275 ? -4.205 -19.795 45.459 1.00 37.00 275 HIS A C 1
ATOM 2135 O O . HIS A 1 275 ? -3.375 -20.677 45.262 1.00 42.57 275 HIS A O 1
ATOM 2142 N N . GLY A 1 276 ? -5.187 -19.537 44.607 1.00 39.40 276 GLY A N 1
ATOM 2143 C CA . GLY A 1 276 ? -5.273 -20.229 43.330 1.00 37.84 276 GLY A CA 1
ATOM 2144 C C . GLY A 1 276 ? -4.114 -19.911 42.377 1.00 37.79 276 GLY A C 1
ATOM 2145 O O . GLY A 1 276 ? -3.668 -20.776 41.624 1.00 37.36 276 GLY A O 1
ATOM 2146 N N . LEU A 1 277 ? -3.624 -18.675 42.416 1.00 33.85 277 LEU A N 1
ATOM 2147 C CA . LEU A 1 277 ? -2.526 -18.241 41.545 1.00 32.67 277 LEU A CA 1
ATOM 2148 C C . LEU A 1 277 ? -1.153 -18.630 42.092 1.00 35.76 277 LEU A C 1
ATOM 2149 O O . LEU A 1 277 ? -0.230 -18.928 41.333 1.00 33.64 277 LEU A O 1
ATOM 2154 N N . LEU A 1 278 ? -1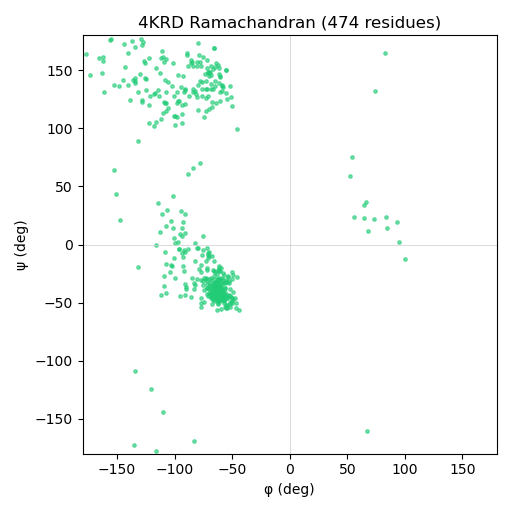.015 -18.615 43.411 1.00 30.75 278 LEU A N 1
ATOM 2155 C CA . LEU A 1 278 ? 0.288 -18.805 44.032 1.00 28.84 278 LEU A CA 1
ATOM 2156 C C . LEU A 1 278 ? 0.532 -20.204 44.589 1.00 37.32 278 LEU A C 1
ATOM 2157 O O . LEU A 1 278 ? 1.117 -20.343 45.659 1.00 45.95 278 LEU A O 1
ATOM 2162 N N . GLN A 1 279 ? 0.127 -21.238 43.865 1.00 33.61 279 GLN A N 1
ATOM 2163 C CA . GLN A 1 279 ? 0.456 -22.592 44.283 1.00 34.05 279 GLN A CA 1
ATOM 2164 C C . GLN A 1 279 ? 1.889 -22.887 43.921 1.00 35.34 279 GLN A C 1
ATOM 2165 O O . GLN A 1 279 ? 2.359 -22.489 42.855 1.00 32.75 279 GLN A O 1
ATOM 2171 N N . LEU A 1 280 ? 2.597 -23.579 44.803 1.00 31.19 280 LEU A N 1
ATOM 2172 C CA . LEU A 1 280 ? 3.976 -23.941 44.520 1.00 35.11 280 LEU A CA 1
ATOM 2173 C C . LEU A 1 280 ? 4.031 -24.926 43.369 1.00 33.08 280 LEU A C 1
ATOM 2174 O O . LEU A 1 280 ? 4.842 -24.778 42.460 1.00 34.11 280 LEU A O 1
ATOM 2179 N N . ASN A 1 281 ? 3.162 -25.930 43.402 1.00 30.92 281 ASN A N 1
ATOM 2180 C CA . ASN A 1 281 ? 3.106 -26.910 42.323 1.00 33.71 281 ASN A CA 1
ATOM 2181 C C . ASN A 1 281 ? 2.473 -26.255 41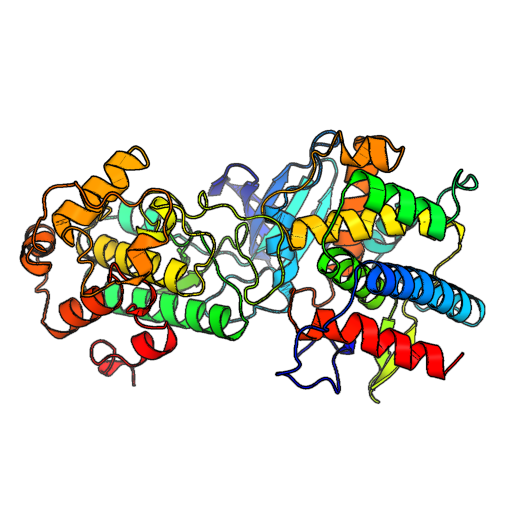.096 1.00 31.79 281 ASN A C 1
ATOM 2182 O O . ASN A 1 281 ? 1.298 -25.905 41.140 1.00 29.93 281 ASN A O 1
ATOM 2187 N N . PRO A 1 282 ? 3.246 -26.094 40.003 1.00 37.04 282 PRO A N 1
ATOM 2188 C CA . PRO A 1 282 ? 2.765 -25.344 38.832 1.00 30.04 282 PRO A CA 1
ATOM 2189 C C . PRO A 1 282 ? 1.486 -25.951 38.258 1.00 33.17 282 PRO A C 1
ATOM 2190 O O . PRO A 1 282 ? 0.642 -25.221 37.735 1.00 34.42 282 PRO A O 1
ATOM 2194 N N . ASP A 1 283 ? 1.363 -27.276 38.336 1.00 31.25 283 ASP A N 1
ATOM 2195 C CA . ASP A 1 283 ? 0.179 -27.975 37.840 1.00 36.48 283 ASP A CA 1
ATOM 2196 C C . ASP A 1 283 ? -1.115 -27.563 38.539 1.00 34.22 283 ASP A C 1
ATOM 2197 O O . ASP A 1 283 ? -2.188 -27.722 37.967 1.00 36.34 283 ASP A O 1
ATOM 2202 N N . MET A 1 284 ? -1.008 -27.033 39.761 1.00 34.57 284 MET A N 1
ATOM 2203 C CA . MET A 1 284 ? -2.172 -26.669 40.570 1.00 33.62 284 MET A CA 1
ATOM 2204 C C . MET A 1 284 ? -2.560 -25.202 40.464 1.00 32.75 284 MET A C 1
ATOM 2205 O O . MET A 1 284 ? -3.555 -24.777 41.052 1.00 33.29 284 MET A O 1
ATOM 2210 N N . ARG A 1 285 ? -1.775 -24.417 39.742 1.00 31.29 285 ARG A N 1
ATOM 2211 C CA . ARG A 1 285 ? -2.143 -23.026 39.529 1.00 29.83 285 ARG A CA 1
ATOM 2212 C C . ARG A 1 285 ? -3.359 -22.946 38.603 1.00 30.01 285 ARG A C 1
ATOM 2213 O O . ARG A 1 285 ? -3.518 -23.767 37.717 1.00 31.78 285 ARG A O 1
ATOM 2221 N N . LEU A 1 286 ? -4.222 -21.968 38.843 1.00 30.48 286 LEU A N 1
ATOM 2222 C CA . LEU A 1 286 ? -5.346 -21.695 37.962 1.00 33.10 286 LEU A CA 1
ATOM 2223 C C . LEU A 1 286 ? -4.799 -21.335 36.582 1.00 36.06 286 LEU A C 1
ATOM 2224 O O . LEU A 1 286 ? -3.741 -20.714 36.483 1.00 33.21 286 LEU A O 1
ATOM 2229 N N . SER A 1 287 ? -5.510 -21.724 35.532 1.00 36.58 287 SER A N 1
ATOM 2230 C CA . SER A 1 287 ? -5.259 -21.162 34.201 1.00 35.15 287 SER A CA 1
ATOM 2231 C C . SER A 1 287 ? -5.852 -19.757 34.187 1.00 32.84 287 SER A C 1
ATOM 2232 O O . SER A 1 287 ? -6.685 -19.418 35.040 1.00 30.59 287 SER A O 1
ATOM 2235 N N . ALA A 1 288 ? -5.419 -18.931 33.238 1.00 28.74 288 ALA A N 1
ATOM 2236 C CA . ALA A 1 288 ? -5.933 -17.572 33.135 1.00 26.94 288 ALA A CA 1
ATOM 2237 C C . ALA A 1 288 ? -7.444 -17.597 32.891 1.00 32.45 288 ALA A C 1
ATOM 2238 O O . ALA A 1 288 ? -8.189 -16.788 33.445 1.00 30.25 288 ALA A O 1
ATOM 2240 N N . LYS A 1 289 ? -7.889 -18.551 32.081 1.00 35.39 289 LYS A N 1
ATOM 2241 C CA . LYS A 1 289 ? -9.318 -18.725 31.804 1.00 41.18 289 LYS A CA 1
ATOM 2242 C C . LYS A 1 289 ? -10.119 -19.091 33.052 1.00 43.13 289 LYS A C 1
ATOM 2243 O O . LYS A 1 289 ? -11.171 -18.508 33.295 1.00 41.83 289 LYS A O 1
ATOM 2249 N N . GLN A 1 290 ? -9.637 -20.061 33.831 1.00 43.26 290 GLN A N 1
ATOM 2250 C CA . GLN A 1 290 ? -10.277 -20.402 35.104 1.00 41.87 290 GLN A CA 1
ATOM 2251 C C . GLN A 1 290 ? -10.353 -19.191 36.016 1.00 47.64 290 GLN A C 1
ATOM 2252 O O . GLN A 1 290 ? -11.384 -18.924 36.643 1.00 45.69 290 GLN A O 1
ATOM 2258 N N . ALA A 1 291 ? -9.237 -18.477 36.118 1.00 34.80 291 ALA A N 1
ATOM 2259 C CA . ALA A 1 291 ? -9.138 -17.358 37.035 1.00 39.83 291 ALA A CA 1
ATOM 2260 C C . ALA A 1 291 ? -10.152 -16.276 36.695 1.00 36.96 291 ALA A C 1
ATOM 2261 O O . ALA A 1 291 ? -10.685 -15.620 37.594 1.00 38.65 291 ALA A O 1
ATOM 2263 N N . LEU A 1 292 ? -10.409 -16.091 35.402 1.00 39.98 292 LEU A N 1
ATOM 2264 C CA . LEU A 1 292 ? -11.353 -15.072 34.945 1.00 36.84 292 LEU A CA 1
ATOM 2265 C C . LEU A 1 292 ? -12.769 -15.374 35.417 1.00 44.79 292 LEU A C 1
ATOM 2266 O O . LEU A 1 292 ? -13.603 -14.473 35.529 1.00 41.83 292 LEU A O 1
ATOM 2271 N N . HIS A 1 293 ? -13.031 -16.644 35.704 1.00 52.53 293 HIS A N 1
ATOM 2272 C CA . HIS A 1 293 ? -14.373 -17.075 36.096 1.00 53.42 293 HIS A CA 1
ATOM 2273 C C . HIS A 1 293 ? -14.460 -17.424 37.572 1.00 56.23 293 HIS A C 1
ATOM 2274 O O . HIS A 1 293 ? -15.409 -18.072 38.013 1.00 59.66 293 HIS A O 1
ATOM 2281 N N . HIS A 1 294 ? -13.465 -16.983 38.332 1.00 48.78 294 HIS A N 1
ATOM 2282 C CA . HIS A 1 294 ? -13.484 -17.104 39.781 1.00 48.47 294 HIS A CA 1
ATOM 2283 C C . HIS A 1 294 ? -14.520 -16.154 40.394 1.00 49.54 294 HIS A C 1
ATOM 2284 O O . HIS A 1 294 ? -14.773 -15.079 39.855 1.00 47.51 294 HIS A O 1
ATOM 2291 N N . PRO A 1 295 ? -15.128 -16.554 41.527 1.00 50.04 295 PRO A N 1
ATOM 2292 C CA . PRO A 1 295 ? -16.204 -15.775 42.152 1.00 49.26 295 PRO A CA 1
ATOM 2293 C C . PRO A 1 295 ? -15.827 -14.334 42.455 1.00 50.16 295 PRO A C 1
ATOM 2294 O O . PRO A 1 295 ? -16.703 -13.474 42.401 1.00 54.91 295 PRO A O 1
ATOM 2298 N N . TRP A 1 296 ? -14.561 -14.069 42.771 1.00 47.97 296 TRP A N 1
ATOM 2299 C CA . TRP A 1 296 ? -14.127 -12.696 43.003 1.00 46.03 296 TRP A CA 1
ATOM 2300 C C . TRP A 1 296 ? -14.482 -11.777 41.830 1.00 47.05 296 TRP A C 1
ATOM 2301 O O . TRP A 1 296 ? -14.687 -10.580 42.017 1.00 46.86 296 TRP A O 1
ATOM 2312 N N . PHE A 1 297 ? -14.566 -12.333 40.624 1.00 41.84 297 PHE A N 1
ATOM 2313 C CA . PHE A 1 297 ? -14.851 -11.510 39.449 1.00 46.62 297 PHE A CA 1
ATOM 2314 C C . PHE A 1 297 ? -16.341 -11.524 39.117 1.00 51.84 297 PHE A C 1
ATOM 2315 O O . PHE A 1 297 ? -16.763 -11.008 38.081 1.00 52.83 297 PHE A O 1
ATOM 2323 N N . ALA A 1 298 ? -17.132 -12.103 40.017 1.00 58.16 298 ALA A N 1
ATOM 2324 C CA . ALA A 1 298 ? -18.566 -12.286 39.791 1.00 61.95 298 ALA A CA 1
ATOM 2325 C C . ALA A 1 298 ? -19.281 -11.044 39.254 1.00 51.76 298 ALA A C 1
ATOM 2326 O O . ALA A 1 298 ? -20.011 -11.117 38.269 1.00 56.45 298 ALA A O 1
ATOM 2328 N N . GLU A 1 299 ? -19.071 -9.911 39.913 1.00 62.46 299 GLU A N 1
ATOM 2329 C CA . GLU A 1 299 ? -19.789 -8.681 39.593 1.00 59.00 299 GLU A CA 1
ATOM 2330 C C . GLU A 1 299 ? -19.662 -8.259 38.133 1.00 65.52 299 GLU A C 1
ATOM 2331 O O . GLU A 1 299 ? -20.567 -7.637 37.585 1.00 71.59 299 GLU A O 1
ATOM 2337 N N . TYR A 1 300 ? -18.538 -8.593 37.506 1.00 61.21 300 TYR A N 1
ATOM 2338 C CA . TYR A 1 300 ? -18.253 -8.118 36.156 1.00 61.51 300 TYR A CA 1
ATOM 2339 C C . TYR A 1 300 ? -19.124 -8.772 35.089 1.00 62.62 300 TYR A C 1
ATOM 2340 O O . TYR A 1 300 ? -19.101 -8.366 33.929 1.00 61.56 300 TYR A O 1
ATOM 2349 N N . TYR A 1 301 ? -19.896 -9.775 35.490 1.00 65.86 301 TYR A N 1
ATOM 2350 C CA . TYR A 1 301 ? -20.711 -10.531 34.549 1.00 67.11 301 TYR A CA 1
ATOM 2351 C C . TYR A 1 301 ? -22.157 -10.036 34.486 1.00 71.35 301 TYR A C 1
ATOM 2352 O O . TYR A 1 301 ? -22.921 -10.184 35.440 1.00 72.02 301 TYR A O 1
ATOM 2361 N N . SER B 2 17 ? -7.414 -12.158 11.282 1.00 66.91 243 SER B N 1
ATOM 2362 C CA . SER B 2 17 ? -7.385 -13.319 10.398 1.00 68.92 243 SER B CA 1
ATOM 2363 C C . SER B 2 17 ? -5.966 -13.881 10.233 1.00 67.32 243 SER B C 1
ATOM 2364 O O . SER B 2 17 ? -4.979 -13.153 10.297 1.00 66.47 243 SER B O 1
ATOM 2367 N N . GLU B 2 18 ? -5.885 -15.185 10.009 1.00 51.09 244 GLU B N 1
ATOM 2368 C CA . GLU B 2 18 ? -4.622 -15.901 9.911 1.00 42.60 244 GLU B CA 1
ATOM 2369 C C . GLU B 2 18 ? -3.786 -15.494 8.693 1.00 41.52 244 GLU B C 1
ATOM 2370 O O . GLU B 2 18 ? -4.251 -14.780 7.804 1.00 40.02 244 GLU B O 1
ATOM 2376 N N . ASN B 2 19 ? -2.539 -15.942 8.664 1.00 37.24 245 ASN B N 1
ATOM 2377 C CA . ASN B 2 19 ? -1.726 -15.764 7.480 1.00 36.34 245 ASN B CA 1
ATOM 2378 C C . ASN B 2 19 ? -2.417 -16.576 6.382 1.00 39.37 245 ASN B C 1
ATOM 2379 O O . ASN B 2 19 ? -2.656 -17.770 6.562 1.00 42.34 245 ASN B O 1
ATOM 2384 N N . PRO B 2 20 ? -2.805 -15.914 5.280 1.00 40.24 246 PRO B N 1
ATOM 2385 C CA . PRO B 2 20 ? -3.542 -16.537 4.165 1.00 40.61 246 PRO B CA 1
ATOM 2386 C C . PRO B 2 20 ? -2.900 -17.842 3.687 1.00 40.15 246 PRO B C 1
ATOM 2387 O O . PRO B 2 20 ? -3.584 -18.717 3.139 1.00 42.89 246 PRO B O 1
ATOM 2391 N N . LEU B 2 21 ? -1.595 -17.974 3.901 1.00 35.37 247 LEU B N 1
ATOM 2392 C CA . LEU B 2 21 ? -0.872 -19.179 3.525 1.00 40.23 247 LEU B CA 1
ATOM 2393 C C . LEU B 2 21 ? -1.340 -20.368 4.348 1.00 44.29 247 LEU B C 1
ATOM 2394 O O . LEU B 2 21 ? -1.040 -21.515 4.019 1.00 48.68 247 LEU B O 1
ATOM 2399 N N . LEU B 2 22 ? -2.063 -20.095 5.426 1.00 32.61 248 LEU B N 1
ATOM 2400 C CA . LEU B 2 22 ? -2.546 -21.160 6.296 1.00 37.77 248 LEU B CA 1
ATOM 2401 C C . LEU B 2 22 ? -3.978 -21.589 5.977 1.00 41.00 248 LEU B C 1
ATOM 2402 O O . LEU B 2 22 ? -4.503 -22.505 6.606 1.00 39.72 248 LEU B O 1
ATOM 2407 N N . HIS B 2 23 ? -4.625 -20.907 5.039 1.00 45.15 249 HIS B N 1
ATOM 2408 C CA . HIS B 2 23 ? -6.006 -21.236 4.713 1.00 50.86 249 HIS B CA 1
ATOM 2409 C C . HIS B 2 23 ? -6.103 -22.715 4.368 1.00 54.03 249 HIS B C 1
ATOM 2410 O O . HIS B 2 23 ? -5.366 -23.203 3.515 1.00 54.90 249 HIS B O 1
ATOM 2417 N N . GLY B 2 24 ? -6.988 -23.426 5.062 1.00 57.57 250 GLY B N 1
ATOM 2418 C CA . GLY B 2 24 ? -7.189 -24.846 4.832 1.00 56.95 250 GLY B CA 1
ATOM 2419 C C . GLY B 2 24 ? -6.492 -25.764 5.820 1.00 61.44 250 GLY B C 1
ATOM 2420 O O . GLY B 2 24 ? -6.776 -26.963 5.871 1.00 65.38 250 GLY B O 1
ATOM 2421 N N . ILE B 2 25 ? -5.577 -25.213 6.612 1.00 51.23 251 ILE B N 1
ATOM 2422 C CA . ILE B 2 25 ? -4.832 -26.018 7.580 1.00 49.88 251 ILE B CA 1
ATOM 2423 C C . ILE B 2 25 ? -5.532 -26.049 8.944 1.00 49.34 251 ILE B C 1
ATOM 2424 O O . ILE B 2 25 ? -5.739 -25.006 9.559 1.00 50.30 251 ILE B O 1
ATOM 2429 N N . PRO B 2 26 ? -5.893 -27.255 9.419 1.00 53.31 252 PRO B N 1
ATOM 2430 C CA . PRO B 2 26 ? -6.634 -27.429 10.676 1.00 53.69 252 PRO B CA 1
ATOM 2431 C C . PRO B 2 26 ? -5.951 -26.705 11.828 1.00 56.81 252 PRO B C 1
ATOM 2432 O O . PRO B 2 26 ? -4.727 -26.785 11.964 1.00 53.07 252 PRO B O 1
ATOM 2436 N N . VAL B 2 27 ? -6.732 -26.021 12.656 1.00 54.67 253 VAL B N 1
ATOM 2437 C CA . VAL B 2 27 ? -6.167 -25.223 13.738 1.00 57.35 253 VAL B CA 1
ATOM 2438 C C . VAL B 2 27 ? -5.498 -26.106 14.788 1.00 55.63 253 VAL B C 1
ATOM 2439 O O . VAL B 2 27 ? -4.633 -25.650 15.536 1.00 56.18 253 VAL B O 1
ATOM 2443 N N . ASP B 2 28 ? -5.888 -27.374 14.829 1.00 67.85 254 ASP B N 1
ATOM 2444 C CA . ASP B 2 28 ? -5.310 -28.312 15.787 1.00 72.15 254 ASP B CA 1
ATOM 2445 C C . ASP B 2 28 ? -4.289 -29.260 15.154 1.00 68.90 254 ASP B C 1
ATOM 2446 O O . ASP B 2 28 ? -3.993 -30.320 15.712 1.00 72.20 254 ASP B O 1
ATOM 2448 N N . VAL B 2 29 ? -3.744 -28.878 14.001 1.00 56.84 255 VAL B N 1
ATOM 2449 C CA . VAL B 2 29 ? -2.747 -29.707 13.320 1.00 57.96 255 VAL B CA 1
ATOM 2450 C C . VAL B 2 29 ? -1.567 -30.011 14.249 1.00 62.94 255 VAL B C 1
ATOM 2451 O O . VAL B 2 29 ? -1.239 -29.222 15.139 1.00 58.93 255 VAL B O 1
ATOM 2455 N N . GLU B 2 30 ? -0.935 -31.163 14.053 1.00 77.59 256 GLU B N 1
ATOM 2456 C CA . GLU B 2 30 ? 0.147 -31.577 14.940 1.00 78.50 256 GLU B CA 1
ATOM 2457 C C . GLU B 2 30 ? 1.512 -31.236 14.354 1.00 76.65 256 GLU B C 1
ATOM 2458 O O . GLU B 2 30 ? 1.701 -31.273 13.134 1.00 72.84 256 GLU B O 1
ATOM 2460 N N . VAL B 2 31 ? 2.457 -30.892 15.227 1.00 84.19 257 VAL B N 1
ATOM 2461 C CA . VAL B 2 31 ? 3.827 -30.643 14.793 1.00 83.12 257 VAL B CA 1
ATOM 2462 C C . VAL B 2 31 ? 4.281 -31.827 13.953 1.00 88.61 257 VAL B C 1
ATOM 2463 O O . VAL B 2 31 ? 4.182 -32.980 14.386 1.00 85.55 257 VAL B O 1
ATOM 2467 N N . PRO B 2 32 ? 4.770 -31.546 12.738 1.00 70.05 258 PRO B N 1
ATOM 2468 C CA . PRO B 2 32 ? 5.193 -32.601 11.815 1.00 73.79 258 PRO B CA 1
ATOM 2469 C C . PRO B 2 32 ? 6.318 -33.442 12.411 1.00 71.11 258 PRO B C 1
ATOM 2470 O O . PRO B 2 32 ? 7.288 -32.888 12.925 1.00 70.32 258 PRO B O 1
ATOM 2474 N N . HIS B 2 33 ? 6.182 -34.762 12.359 1.00 74.87 259 HIS B N 1
ATOM 2475 C CA . HIS B 2 33 ? 7.251 -35.638 12.808 1.00 75.35 259 HIS B CA 1
ATOM 2476 C C . HIS B 2 33 ? 8.309 -35.694 11.719 1.00 76.60 259 HIS B C 1
ATOM 2477 O O . HIS B 2 33 ? 8.468 -36.710 11.048 1.00 81.79 259 HIS B O 1
ATOM 2479 N N . ILE B 2 34 ? 9.024 -34.589 11.539 1.00 71.56 260 ILE B N 1
ATOM 2480 C CA . ILE B 2 34 ? 9.979 -34.468 10.449 1.00 67.11 260 ILE B CA 1
ATOM 2481 C C . ILE B 2 34 ? 11.426 -34.495 10.937 1.00 65.63 260 ILE B C 1
ATOM 2486 N N . SER B 2 35 ? 12.263 -35.157 10.145 1.00 55.97 261 SER B N 1
ATOM 2487 C CA . SER B 2 35 ? 13.682 -35.303 10.444 1.00 50.26 261 SER B CA 1
ATOM 2488 C C . SER B 2 35 ? 14.501 -34.117 9.939 1.00 47.30 261 SER B C 1
ATOM 2489 O O . SER B 2 35 ? 14.105 -33.417 8.999 1.00 47.23 261 SER B O 1
ATOM 2492 N N . VAL B 2 36 ? 15.651 -33.904 10.566 1.00 48.80 262 VAL B N 1
ATOM 2493 C CA . VAL B 2 36 ? 16.565 -32.850 10.154 1.00 46.10 262 VAL B CA 1
ATOM 2494 C C . VAL B 2 36 ? 16.876 -32.936 8.657 1.00 52.39 262 VAL B C 1
ATOM 2495 O O . VAL B 2 36 ? 16.869 -31.922 7.960 1.00 51.32 262 VAL B O 1
ATOM 2499 N N . ASP B 2 37 ? 17.139 -34.139 8.155 1.00 51.41 263 ASP B N 1
ATOM 2500 C CA . ASP B 2 37 ? 17.460 -34.298 6.736 1.00 43.77 263 ASP B CA 1
ATOM 2501 C C . ASP B 2 37 ? 16.283 -33.935 5.844 1.00 44.87 263 ASP B C 1
ATOM 2502 O O . ASP B 2 37 ? 16.461 -33.314 4.794 1.00 46.14 263 ASP B O 1
ATOM 2507 N N . GLU B 2 38 ? 15.079 -34.313 6.256 1.00 48.26 264 GLU B N 1
ATOM 2508 C CA . GLU B 2 38 ? 13.890 -33.947 5.492 1.00 52.70 264 GLU B CA 1
ATOM 2509 C C . GLU B 2 38 ? 13.599 -32.442 5.606 1.00 46.54 264 GLU B C 1
ATOM 2510 O O . GLU B 2 38 ? 13.304 -31.782 4.601 1.00 45.10 264 GLU B O 1
ATOM 2516 N N . ALA B 2 39 ? 13.694 -31.905 6.823 1.00 50.30 265 ALA B N 1
ATOM 2517 C CA . ALA B 2 39 ? 13.585 -30.459 7.039 1.00 45.10 265 ALA B CA 1
ATOM 2518 C C . ALA B 2 39 ? 14.512 -29.702 6.085 1.00 42.72 265 ALA B C 1
ATOM 2519 O O . ALA B 2 39 ? 14.096 -28.749 5.414 1.00 41.00 265 ALA B O 1
ATOM 2521 N N . LEU B 2 40 ? 15.769 -30.141 6.022 1.00 44.27 266 LEU B N 1
ATOM 2522 C CA . LEU B 2 40 ? 16.767 -29.537 5.139 1.00 45.41 266 LEU B CA 1
ATOM 2523 C C . LEU B 2 40 ? 16.405 -29.669 3.664 1.00 39.49 266 LEU B C 1
ATOM 2524 O O . LEU B 2 40 ? 16.587 -28.729 2.887 1.00 41.10 266 LEU B O 1
ATOM 2529 N N . ALA B 2 41 ? 15.909 -30.841 3.278 1.00 46.48 267 ALA B N 1
ATOM 2530 C CA . ALA B 2 41 ? 15.489 -31.082 1.899 1.00 46.19 267 ALA B CA 1
ATOM 2531 C C . ALA B 2 41 ? 14.281 -30.227 1.496 1.00 44.40 267 ALA B C 1
ATOM 2532 O O . ALA B 2 41 ? 14.236 -29.685 0.395 1.00 42.59 267 ALA B O 1
ATOM 2534 N N . ASN B 2 42 ? 13.298 -30.108 2.384 1.00 41.12 268 ASN B N 1
ATOM 2535 C CA . ASN B 2 42 ? 12.124 -29.293 2.089 1.00 39.22 268 ASN B CA 1
ATOM 2536 C C . ASN B 2 42 ? 12.498 -27.829 1.917 1.00 35.56 268 ASN B C 1
ATOM 2537 O O . ASN B 2 42 ? 11.914 -27.122 1.105 1.00 40.11 268 ASN B O 1
ATOM 2542 N N . PHE B 2 43 ? 13.483 -27.390 2.694 1.00 38.71 269 PHE B N 1
ATOM 2543 C CA . PHE B 2 43 ? 13.982 -26.028 2.645 1.00 38.38 269 PHE B CA 1
ATOM 2544 C C . PHE B 2 43 ? 14.591 -25.779 1.265 1.00 37.39 269 PHE B C 1
ATOM 2545 O O . PHE B 2 43 ? 14.197 -24.859 0.547 1.00 38.64 269 PHE B O 1
ATOM 2553 N N . LYS B 2 44 ? 15.551 -26.616 0.892 1.00 39.24 270 LYS B N 1
ATOM 2554 C CA . LYS B 2 44 ? 16.184 -26.533 -0.426 1.00 34.98 270 LYS B CA 1
ATOM 2555 C C . LYS B 2 44 ? 15.178 -26.620 -1.571 1.00 36.19 270 LYS B C 1
ATOM 2556 O O . LYS B 2 44 ? 15.238 -25.842 -2.523 1.00 36.73 270 LYS B O 1
ATOM 2558 N N . GLU B 2 45 ? 14.238 -27.551 -1.476 1.00 38.87 271 GLU B N 1
ATOM 2559 C CA . GLU B 2 45 ? 13.290 -27.758 -2.575 1.00 43.51 271 GLU B CA 1
ATOM 2560 C C . GLU B 2 45 ? 12.320 -26.582 -2.725 1.00 38.10 271 GLU B C 1
ATOM 2561 O O . GLU B 2 45 ? 11.914 -26.234 -3.837 1.00 43.36 271 GLU B O 1
ATOM 2567 N N . THR B 2 46 ? 11.963 -25.953 -1.606 1.00 44.78 272 THR B N 1
ATOM 2568 C CA . THR B 2 46 ? 11.126 -24.753 -1.641 1.00 37.19 272 THR B CA 1
ATOM 2569 C C . THR B 2 46 ? 11.844 -23.655 -2.407 1.00 33.99 272 THR B C 1
ATOM 2570 O O . THR B 2 46 ? 11.252 -22.973 -3.248 1.00 31.80 272 THR B O 1
ATOM 2574 N N . ILE B 2 47 ? 13.129 -23.487 -2.117 1.00 32.58 273 ILE B N 1
ATOM 2575 C CA . ILE B 2 47 ? 13.936 -22.520 -2.849 1.00 38.46 273 ILE B CA 1
ATOM 2576 C C . ILE B 2 47 ? 13.969 -22.838 -4.354 1.00 37.98 273 ILE B C 1
ATOM 2577 O O . ILE B 2 47 ? 13.763 -21.963 -5.194 1.00 35.15 273 ILE B O 1
ATOM 2582 N N . GLU B 2 48 ? 14.212 -24.098 -4.690 1.00 41.11 274 GLU B N 1
ATOM 2583 C CA . GLU B 2 48 ? 14.246 -24.482 -6.100 1.00 42.29 274 GLU B CA 1
ATOM 2584 C C . GLU B 2 48 ? 12.938 -24.184 -6.815 1.00 41.90 274 GLU B C 1
ATOM 2585 O O . GLU B 2 48 ? 12.954 -23.717 -7.947 1.00 40.74 274 GLU B O 1
ATOM 2591 N N . LEU B 2 49 ? 11.804 -24.429 -6.158 1.00 42.20 275 LEU B N 1
ATOM 2592 C CA . LEU B 2 49 ? 10.506 -24.166 -6.791 1.00 38.36 275 LEU B CA 1
ATOM 2593 C C . LEU B 2 49 ? 10.192 -22.679 -6.914 1.00 41.05 275 LEU B C 1
ATOM 2594 O O . LEU B 2 49 ? 9.641 -22.231 -7.919 1.00 37.82 275 LEU B O 1
ATOM 2599 N N . LEU B 2 50 ? 10.565 -21.896 -5.906 1.00 37.39 276 LEU B N 1
ATOM 2600 C CA . LEU B 2 50 ? 10.404 -20.457 -6.015 1.00 37.01 276 LEU B CA 1
ATOM 2601 C C . LEU B 2 50 ? 11.225 -19.917 -7.189 1.00 33.18 276 LEU B C 1
ATOM 2602 O O . LEU B 2 50 ? 10.783 -19.029 -7.916 1.00 38.06 276 LEU B O 1
ATOM 2607 N N . LEU B 2 51 ? 12.434 -20.434 -7.341 1.00 36.48 277 LEU B N 1
ATOM 2608 C CA . LEU B 2 51 ? 13.288 -20.053 -8.462 1.00 38.45 277 LEU B CA 1
ATOM 2609 C C . LEU B 2 51 ? 12.584 -20.377 -9.782 1.00 40.32 277 LEU B C 1
ATOM 2610 O O . LEU B 2 51 ? 12.524 -19.544 -10.677 1.00 43.15 277 LEU B O 1
ATOM 2615 N N . LYS B 2 52 ? 12.030 -21.580 -9.879 1.00 40.42 278 LYS B N 1
ATOM 2616 C CA . LYS B 2 52 ? 11.259 -21.976 -11.058 1.00 48.11 278 LYS B CA 1
ATOM 2617 C C . LYS B 2 52 ? 10.102 -21.018 -11.350 1.00 53.02 278 LYS B C 1
ATOM 2618 O O . LYS B 2 52 ? 9.974 -20.506 -12.462 1.00 52.78 278 LYS B O 1
ATOM 2624 N N . LEU B 2 53 ? 9.258 -20.782 -10.350 1.00 46.11 279 LEU B N 1
ATOM 2625 C CA . LEU B 2 53 ? 8.123 -19.881 -10.497 1.00 43.61 279 LEU B CA 1
ATOM 2626 C C . LEU B 2 53 ? 8.536 -18.474 -10.906 1.00 49.06 279 LEU B C 1
ATOM 2627 O O . LEU B 2 53 ? 7.797 -17.792 -11.612 1.00 49.52 279 LEU B O 1
ATOM 2632 N N . SER B 2 54 ? 9.705 -18.033 -10.446 1.00 42.24 280 SER B N 1
ATOM 2633 C CA . SER B 2 54 ? 10.116 -16.650 -10.649 1.00 42.51 280 SER B CA 1
ATOM 2634 C C . SER B 2 54 ? 10.492 -16.362 -12.109 1.00 46.69 280 SER B C 1
ATOM 2635 O O . SER B 2 54 ? 10.522 -15.207 -12.532 1.00 47.32 280 SER B O 1
ATOM 2638 N N . GLY B 2 55 ? 10.790 -17.412 -12.864 1.00 50.06 281 GLY B N 1
ATOM 2639 C CA . GLY B 2 55 ? 11.183 -17.258 -14.256 1.00 60.11 281 GLY B CA 1
ATOM 2640 C C . GLY B 2 55 ? 10.014 -17.100 -15.215 1.00 63.18 281 GLY B C 1
ATOM 2641 O O . GLY B 2 55 ? 10.196 -16.702 -16.370 1.00 70.99 281 GLY B O 1
ATOM 2642 N N . ASN B 2 56 ? 8.813 -17.412 -14.740 1.00 74.58 282 ASN B N 1
ATOM 2643 C CA . ASN B 2 56 ? 7.606 -17.271 -15.548 1.00 85.01 282 ASN B CA 1
ATOM 2644 C C . ASN B 2 56 ? 6.966 -15.899 -15.380 1.00 85.07 282 ASN B C 1
ATOM 2645 O O . ASN B 2 56 ? 6.383 -15.348 -16.314 1.00 87.26 282 ASN B O 1
ATOM 2650 N N . ARG B 2 57 ? 7.080 -15.357 -14.175 1.00 74.14 283 ARG B N 1
ATOM 2651 C CA . ARG B 2 57 ? 6.290 -14.209 -13.761 1.00 72.43 283 ARG B CA 1
ATOM 2652 C C . ARG B 2 57 ? 7.071 -12.905 -13.822 1.00 73.35 283 ARG B C 1
ATOM 2653 O O . ARG B 2 57 ? 8.302 -12.896 -13.748 1.00 74.25 283 ARG B O 1
ATOM 2661 N N . LYS B 2 58 ? 6.339 -11.803 -13.953 1.00 68.84 284 LYS B N 1
ATOM 2662 C CA . LYS B 2 58 ? 6.872 -10.475 -13.665 1.00 72.00 284 LYS B CA 1
ATOM 2663 C C . LYS B 2 58 ? 6.064 -9.922 -12.490 1.00 71.97 284 LYS B C 1
ATOM 2664 O O . LYS B 2 58 ? 4.905 -9.535 -12.654 1.00 75.43 284 LYS B O 1
ATOM 2666 N N . CYS B 2 59 ? 6.671 -9.895 -11.306 1.00 74.60 285 CYS B N 1
ATOM 2667 C CA . CYS B 2 59 ? 5.916 -9.700 -10.064 1.00 68.66 285 CYS B CA 1
ATOM 2668 C C . CYS B 2 59 ? 5.627 -8.258 -9.677 1.00 75.00 285 CYS B C 1
ATOM 2669 O O . CYS B 2 59 ? 6.331 -7.331 -10.087 1.00 77.56 285 CYS B O 1
ATOM 2672 N N . THR B 2 60 ? 4.586 -8.096 -8.862 1.00 89.74 286 THR B N 1
ATOM 2673 C CA . THR B 2 60 ? 4.112 -6.783 -8.440 1.00 95.00 286 THR B CA 1
ATOM 2674 C C . THR B 2 60 ? 5.058 -6.138 -7.430 1.00 93.59 286 THR B C 1
ATOM 2675 O O . THR B 2 60 ? 4.962 -4.941 -7.154 1.00 97.78 286 THR B O 1
ATOM 2677 N N . GLY B 2 61 ? 5.964 -6.938 -6.877 1.00 65.57 287 GLY B N 1
ATOM 2678 C CA . GLY B 2 61 ? 7.008 -6.416 -6.014 1.00 63.63 287 GLY B CA 1
ATOM 2679 C C . GLY B 2 61 ? 6.523 -5.838 -4.695 1.00 64.04 287 GLY B C 1
ATOM 2680 O O . GLY B 2 61 ? 5.410 -6.123 -4.239 1.00 61.02 287 GLY B O 1
ATOM 2681 N N . PHE B 2 62 ? 7.373 -5.014 -4.085 1.00 76.16 288 PHE B N 1
ATOM 2682 C CA . PHE B 2 62 ? 7.125 -4.496 -2.744 1.00 79.25 288 PHE B CA 1
ATOM 2683 C C . PHE B 2 62 ? 6.160 -3.316 -2.716 1.00 80.10 288 PHE B C 1
ATOM 2684 O O . PHE B 2 62 ? 5.988 -2.610 -3.714 1.00 81.46 288 PHE B O 1
ATOM 2692 N N . ASN B 2 63 ? 5.545 -3.112 -1.555 1.00 83.61 289 ASN B N 1
ATOM 2693 C CA . ASN B 2 63 ? 4.637 -1.993 -1.336 1.00 87.90 289 ASN B CA 1
ATOM 2694 C C . ASN B 2 63 ? 5.381 -0.674 -1.125 1.00 89.63 289 ASN B C 1
ATOM 2695 O O . ASN B 2 63 ? 4.797 0.407 -1.254 1.00 87.48 289 ASN B O 1
ATOM 2697 N N . THR B 2 64 ? 6.670 -0.766 -0.802 1.00 64.24 290 THR B N 1
ATOM 2698 C CA . THR B 2 64 ? 7.466 0.418 -0.493 1.00 59.23 290 THR B CA 1
ATOM 2699 C C . THR B 2 64 ? 8.877 0.339 -1.071 1.00 60.82 290 THR B C 1
ATOM 2700 O O . THR B 2 64 ? 9.338 -0.731 -1.469 1.00 58.73 290 THR B O 1
ATOM 2704 N N . ARG B 2 65 ? 9.558 1.481 -1.107 1.00 64.92 291 ARG B N 1
ATOM 2705 C CA . ARG B 2 65 ? 10.949 1.535 -1.534 1.00 67.60 291 ARG B CA 1
ATOM 2706 C C . ARG B 2 65 ? 11.846 0.997 -0.419 1.00 59.70 291 ARG B C 1
ATOM 2707 O O . ARG B 2 65 ? 12.875 0.368 -0.677 1.00 59.82 291 ARG B O 1
ATOM 2709 N N . VAL B 2 66 ? 11.444 1.256 0.820 1.00 59.30 292 VAL B N 1
ATOM 2710 C CA . VAL B 2 66 ? 12.134 0.716 1.988 1.00 55.28 292 VAL B CA 1
ATOM 2711 C C . VAL B 2 66 ? 12.417 -0.770 1.807 1.00 48.23 292 VAL B C 1
ATOM 2712 O O . VAL B 2 66 ? 13.558 -1.224 1.918 1.00 49.38 292 VAL B O 1
ATOM 2716 N N . GLU B 2 67 ? 11.367 -1.527 1.522 1.00 48.45 293 GLU B N 1
ATOM 2717 C CA . GLU B 2 67 ? 11.488 -2.969 1.391 1.00 45.98 293 GLU B CA 1
ATOM 2718 C C . GLU B 2 67 ? 12.360 -3.331 0.197 1.00 42.89 293 GLU B C 1
ATOM 2719 O O . GLU B 2 67 ? 13.123 -4.299 0.234 1.00 42.85 293 GLU B O 1
ATOM 2725 N N . LYS B 2 68 ? 12.263 -2.546 -0.866 1.00 45.77 294 LYS B N 1
ATOM 2726 C CA . LYS B 2 68 ? 13.097 -2.796 -2.038 1.00 43.52 294 LYS B CA 1
ATOM 2727 C C . LYS B 2 68 ? 14.576 -2.628 -1.695 1.00 39.00 294 LYS B C 1
ATOM 2728 O O . LYS B 2 68 ? 15.411 -3.443 -2.097 1.00 36.00 294 LYS B O 1
ATOM 2734 N N . LYS B 2 69 ? 14.898 -1.576 -0.944 1.00 40.50 295 LYS B N 1
ATOM 2735 C CA . LYS B 2 69 ? 16.277 -1.328 -0.545 1.00 41.29 295 LYS B CA 1
ATOM 2736 C C . LYS B 2 69 ? 16.808 -2.422 0.379 1.00 41.95 295 LYS B C 1
ATOM 2737 O O . LYS B 2 69 ? 17.921 -2.897 0.198 1.00 42.10 295 LYS B O 1
ATOM 2743 N N . GLU B 2 70 ? 16.019 -2.821 1.373 1.00 38.23 296 GLU B N 1
ATOM 2744 C CA . GLU 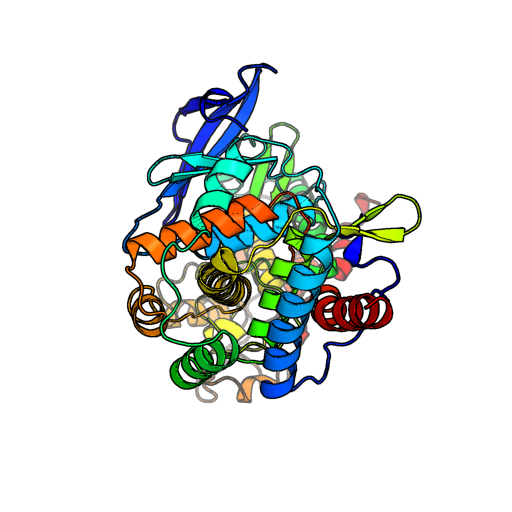B 2 70 ? 16.415 -3.948 2.222 1.00 37.62 296 GLU B CA 1
ATOM 2745 C C . GLU B 2 70 ? 16.657 -5.210 1.385 1.00 35.84 296 GLU B C 1
ATOM 2746 O O . GLU B 2 70 ? 17.678 -5.899 1.528 1.00 37.61 296 GLU B O 1
ATOM 2752 N N . TYR B 2 71 ? 15.718 -5.506 0.495 1.00 30.95 297 TYR B N 1
ATOM 2753 C CA . TYR B 2 71 ? 15.810 -6.716 -0.301 1.00 32.94 297 TYR B CA 1
ATOM 2754 C C . TYR B 2 71 ? 17.082 -6.793 -1.181 1.00 36.27 297 TYR B C 1
ATOM 2755 O O . TYR B 2 71 ? 17.654 -7.865 -1.354 1.00 34.33 297 TYR B O 1
ATOM 2764 N N . SER B 2 72 ? 17.524 -5.661 -1.724 1.00 38.90 298 SER B N 1
ATOM 2765 C CA . SER B 2 72 ? 18.742 -5.635 -2.545 1.00 41.49 298 SER B CA 1
ATOM 2766 C C . SER B 2 72 ? 19.993 -6.114 -1.796 1.00 42.51 298 SER B C 1
ATOM 2767 O O . SER B 2 72 ? 20.984 -6.498 -2.413 1.00 41.25 298 SER B O 1
ATOM 2770 N N . ASN B 2 73 ? 19.951 -6.097 -0.468 1.00 38.76 299 ASN B N 1
ATOM 2771 C CA . ASN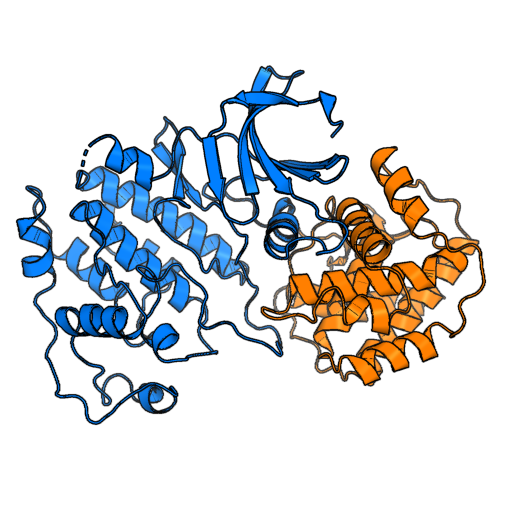 B 2 73 ? 21.060 -6.632 0.328 1.00 38.36 299 ASN B CA 1
ATOM 2772 C C . ASN B 2 73 ? 21.313 -8.129 0.084 1.00 32.02 299 ASN B C 1
ATOM 2773 O O . ASN B 2 73 ? 22.392 -8.644 0.379 1.00 36.86 299 ASN B O 1
ATOM 2778 N N . PHE B 2 74 ? 20.316 -8.838 -0.435 1.00 33.01 300 PHE B N 1
ATOM 2779 C CA . PHE B 2 74 ? 20.467 -10.278 -0.656 1.00 31.11 300 PHE B CA 1
ATOM 2780 C C . PHE B 2 74 ? 21.273 -10.623 -1.910 1.00 36.81 300 PHE B C 1
ATOM 2781 O O . PHE B 2 74 ? 21.798 -11.728 -2.017 1.00 35.00 300 PHE B O 1
ATOM 2789 N N . TYR B 2 75 ? 21.356 -9.686 -2.848 1.00 40.70 301 TYR B N 1
ATOM 2790 C CA . TYR B 2 75 ? 22.057 -9.940 -4.121 1.00 39.78 301 TYR B CA 1
ATOM 2791 C C . TYR B 2 75 ? 23.559 -10.119 -3.916 1.00 43.95 301 TYR B C 1
ATOM 2792 O O . TYR B 2 75 ? 24.245 -9.215 -3.445 1.00 47.55 301 TYR B O 1
ATOM 2801 N N . MET B 2 76 ? 24.059 -11.299 -4.258 1.00 45.22 302 MET B N 1
ATOM 2802 C CA . MET B 2 76 ? 25.477 -11.612 -4.132 1.00 43.00 302 MET B CA 1
ATOM 2803 C C . MET B 2 76 ? 26.123 -11.652 -5.516 1.00 50.21 302 MET B C 1
ATOM 2804 O O . MET B 2 76 ? 25.785 -12.505 -6.335 1.00 47.44 302 MET B O 1
ATOM 2809 N N . LYS B 2 77 ? 27.044 -10.726 -5.768 1.00 55.77 303 LYS B N 1
ATOM 2810 C CA . LYS B 2 77 ? 27.697 -10.607 -7.072 1.00 62.11 303 LYS B CA 1
ATOM 2811 C C . LYS B 2 77 ? 28.363 -11.898 -7.534 1.00 59.60 303 LYS B C 1
ATOM 2812 O O . LYS B 2 77 ? 28.092 -12.391 -8.630 1.00 63.49 303 LYS B O 1
ATOM 2818 N N . SER B 2 78 ? 29.238 -12.441 -6.696 1.00 57.79 304 SER B N 1
ATOM 2819 C CA . SER B 2 78 ? 30.021 -13.615 -7.071 1.00 65.54 304 SER B CA 1
ATOM 2820 C C . SER B 2 78 ? 29.316 -14.932 -6.759 1.00 67.45 304 SER B C 1
ATOM 2821 O O . SER B 2 78 ? 28.478 -15.005 -5.859 1.00 64.79 304 SER B O 1
ATOM 2824 N N . LYS B 2 79 ? 29.661 -15.972 -7.510 1.00 61.05 305 LYS B N 1
ATOM 2825 C CA . LYS B 2 79 ? 29.151 -17.310 -7.238 1.00 61.40 305 LYS B CA 1
ATOM 2826 C C . LYS B 2 79 ? 29.689 -17.815 -5.908 1.00 62.47 305 LYS B C 1
ATOM 2827 O O . LYS B 2 79 ? 30.883 -17.699 -5.633 1.00 62.82 305 LYS B O 1
ATOM 2829 N N . PRO B 2 80 ? 28.804 -18.375 -5.074 1.00 57.80 306 PRO B N 1
ATOM 2830 C CA . PRO B 2 80 ? 29.199 -18.893 -3.762 1.00 57.35 306 PRO B CA 1
ATOM 2831 C C . PRO B 2 80 ? 30.220 -20.008 -3.918 1.00 57.77 306 PRO B C 1
ATOM 2832 O O . PRO B 2 80 ? 30.209 -20.697 -4.930 1.00 60.40 306 PRO B O 1
ATOM 2836 N N . THR B 2 81 ? 31.083 -20.182 -2.926 1.00 62.18 307 THR B N 1
ATOM 2837 C CA . THR B 2 81 ? 32.028 -21.291 -2.916 1.00 65.21 307 THR B CA 1
ATOM 2838 C C . THR B 2 81 ? 31.306 -22.640 -2.841 1.00 66.75 307 THR B C 1
ATOM 2839 O O . THR B 2 81 ? 31.726 -23.617 -3.466 1.00 61.38 307 THR B O 1
ATOM 2843 N N . LEU B 2 82 ? 30.220 -22.692 -2.074 1.00 50.99 308 LEU B N 1
ATOM 2844 C CA . LEU B 2 82 ? 29.456 -23.923 -1.922 1.00 48.60 308 LEU B CA 1
ATOM 2845 C C . LEU B 2 82 ? 28.066 -23.813 -2.551 1.00 51.18 308 LEU B C 1
ATOM 2846 O O . LEU B 2 82 ? 27.469 -22.737 -2.574 1.00 52.22 308 LEU B O 1
ATOM 2851 N N . SER B 2 83 ? 27.551 -24.927 -3.064 1.00 47.93 309 SER B N 1
ATOM 2852 C CA . SER B 2 83 ? 26.185 -24.959 -3.571 1.00 53.11 309 SER B CA 1
ATOM 2853 C C . SER B 2 83 ? 25.229 -24.758 -2.402 1.00 48.89 309 SER B C 1
ATOM 2854 O O . SER B 2 83 ? 25.647 -24.824 -1.248 1.00 47.28 309 SER B O 1
ATOM 2857 N N . SER B 2 84 ? 23.950 -24.532 -2.690 1.00 52.09 310 SER B N 1
ATOM 2858 C CA . SER B 2 84 ? 22.951 -24.416 -1.621 1.00 52.10 310 SER B CA 1
ATOM 2859 C C . SER B 2 84 ? 22.923 -25.645 -0.719 1.00 50.76 310 SER B C 1
ATOM 2860 O O . SER B 2 84 ? 22.886 -25.526 0.510 1.00 49.81 310 SER B O 1
ATOM 2863 N N . ALA B 2 85 ? 22.926 -26.828 -1.328 1.00 48.08 311 ALA B N 1
ATOM 2864 C CA . ALA B 2 85 ? 22.837 -28.068 -0.563 1.00 49.31 311 ALA B CA 1
ATOM 2865 C C . ALA B 2 85 ? 24.055 -28.251 0.337 1.00 51.32 311 ALA B C 1
ATOM 2866 O O . ALA B 2 85 ? 23.921 -28.624 1.499 1.00 51.88 311 ALA B O 1
ATOM 2868 N N . ASP B 2 86 ? 25.242 -27.969 -0.196 1.00 48.94 312 ASP B N 1
ATOM 2869 C CA . ASP B 2 86 ? 26.473 -28.138 0.571 1.00 48.40 312 ASP B CA 1
ATOM 2870 C C . ASP B 2 86 ? 26.611 -27.067 1.655 1.00 46.77 312 ASP B C 1
ATOM 2871 O O . ASP B 2 86 ? 27.167 -27.321 2.721 1.00 46.12 312 ASP B O 1
ATOM 2876 N N . PHE B 2 87 ? 26.122 -25.866 1.368 1.00 49.02 313 PHE B N 1
ATOM 2877 C CA . PHE B 2 87 ? 26.171 -24.775 2.331 1.00 46.75 313 PHE B CA 1
ATOM 2878 C C . PHE B 2 87 ? 25.300 -25.131 3.529 1.00 43.95 313 PHE B C 1
ATOM 2879 O O . PHE B 2 87 ? 25.681 -24.926 4.684 1.00 45.96 313 PHE B O 1
ATOM 2887 N N . LEU B 2 88 ? 24.128 -25.680 3.239 1.00 45.50 314 LEU B N 1
ATOM 2888 C CA . LEU B 2 88 ? 23.216 -26.123 4.277 1.00 45.56 314 LEU B CA 1
ATOM 2889 C C . LEU B 2 88 ? 23.818 -27.259 5.105 1.00 51.73 314 LEU B C 1
ATOM 2890 O O . LEU B 2 88 ? 23.612 -27.317 6.313 1.00 48.88 314 LEU B O 1
ATOM 2895 N N . LYS B 2 89 ? 24.561 -28.156 4.456 1.00 47.95 315 LYS B N 1
ATOM 2896 C CA . LYS B 2 89 ? 25.274 -29.219 5.169 1.00 45.96 315 LYS B CA 1
ATOM 2897 C C . LYS B 2 89 ? 26.300 -28.620 6.112 1.00 42.16 315 LYS B C 1
ATOM 2898 O O . LYS B 2 89 ? 26.414 -29.037 7.269 1.00 48.74 315 LYS B O 1
ATOM 2904 N N . ARG B 2 90 ? 27.068 -27.657 5.607 1.00 46.12 316 ARG B N 1
ATOM 2905 C CA . ARG B 2 90 ? 28.075 -26.995 6.429 1.00 51.59 316 ARG B CA 1
ATOM 2906 C C . ARG B 2 90 ? 27.459 -26.323 7.663 1.00 50.58 316 ARG B C 1
ATOM 2907 O O . ARG B 2 90 ? 27.989 -26.439 8.764 1.00 50.15 316 ARG B O 1
ATOM 2915 N N . ILE B 2 91 ? 26.339 -25.628 7.472 1.00 43.92 317 ILE B N 1
ATOM 2916 C CA . ILE B 2 91 ? 25.656 -24.951 8.574 1.00 41.95 317 ILE B CA 1
ATOM 2917 C C . ILE B 2 91 ? 25.201 -25.959 9.632 1.00 43.12 317 ILE B C 1
ATOM 2918 O O . ILE B 2 91 ? 25.436 -25.772 10.829 1.00 45.91 317 ILE B O 1
ATOM 2923 N N . GLN B 2 92 ? 24.567 -27.039 9.195 1.00 46.65 318 GLN B N 1
ATOM 2924 C CA . GLN B 2 92 ? 24.063 -28.033 10.136 1.00 45.51 318 GLN B CA 1
ATOM 2925 C C . GLN B 2 92 ? 25.183 -28.818 10.822 1.00 46.04 318 GLN B C 1
ATOM 2926 O O . GLN B 2 92 ? 25.066 -29.176 11.993 1.00 52.29 318 GLN B O 1
ATOM 2932 N N . ASP B 2 93 ? 26.261 -29.086 10.091 1.00 54.11 319 ASP B N 1
ATOM 2933 C CA . ASP B 2 93 ? 27.424 -29.775 10.651 1.00 53.95 319 ASP B CA 1
ATOM 2934 C C . ASP B 2 93 ? 28.040 -28.957 11.779 1.00 52.87 319 ASP B C 1
ATOM 2935 O O . ASP B 2 93 ? 28.475 -29.502 12.801 1.00 55.83 319 ASP B O 1
ATOM 2940 N N . LYS B 2 94 ? 28.064 -27.641 11.584 1.00 43.80 320 LYS B N 1
ATOM 2941 C CA . LYS B 2 94 ? 28.667 -26.712 12.530 1.00 46.71 320 LYS B CA 1
ATOM 2942 C C . LYS B 2 94 ? 27.723 -26.296 13.665 1.00 46.31 320 LYS B C 1
ATOM 2943 O O . LYS B 2 94 ? 28.169 -25.988 14.774 1.00 50.76 320 LYS B O 1
ATOM 2949 N N . CYS B 2 95 ? 26.421 -26.287 13.399 1.00 47.69 321 CYS B N 1
ATOM 2950 C CA . CYS B 2 95 ? 25.466 -25.732 14.362 1.00 44.62 321 CYS B CA 1
ATOM 2951 C C . CYS B 2 95 ? 24.584 -26.759 15.048 1.00 40.71 321 CYS B C 1
ATOM 2952 O O . CYS B 2 95 ? 24.114 -26.523 16.148 1.00 43.66 321 CYS B O 1
ATOM 2955 N N . GLU B 2 96 ? 24.336 -27.887 14.389 1.00 44.75 322 GLU B N 1
ATOM 2956 C CA . GLU B 2 96 ? 23.529 -28.949 14.989 1.00 40.61 322 GLU B CA 1
ATOM 2957 C C . GLU B 2 96 ? 22.173 -28.455 15.510 1.00 46.96 322 GLU B C 1
ATOM 2958 O O . GLU B 2 96 ? 21.840 -28.605 16.690 1.00 43.45 322 GLU B O 1
ATOM 2964 N N . TYR B 2 97 ? 21.379 -27.885 14.609 1.00 45.03 323 TYR B N 1
ATOM 2965 C CA . TYR B 2 97 ? 20.052 -27.397 14.970 1.00 41.86 323 TYR B CA 1
ATOM 2966 C C . TYR B 2 97 ? 19.004 -28.494 14.892 1.00 41.12 323 TYR B C 1
ATOM 2967 O O . TYR B 2 97 ? 19.193 -29.501 14.208 1.00 43.57 323 TYR B O 1
ATOM 2976 N N . GLN B 2 98 ? 17.898 -28.273 15.596 1.00 47.76 324 GLN B N 1
ATOM 2977 C CA . GLN B 2 98 ? 16.700 -29.101 15.519 1.00 46.22 324 GLN B CA 1
ATOM 2978 C C . GLN B 2 98 ? 16.009 -28.874 14.197 1.00 45.58 324 GLN B C 1
ATOM 2979 O O . GLN B 2 98 ? 16.207 -27.838 13.573 1.00 44.60 324 GLN B O 1
ATOM 2985 N N . PRO B 2 99 ? 15.176 -29.833 13.771 1.00 47.02 325 PRO B N 1
ATOM 2986 C CA . PRO B 2 99 ? 14.453 -29.688 12.503 1.00 44.74 325 PRO B CA 1
ATOM 2987 C C . PRO B 2 99 ? 13.545 -28.462 12.503 1.00 44.00 325 PRO B C 1
ATOM 2988 O O . PRO B 2 99 ? 13.304 -27.893 11.439 1.00 39.31 325 PRO B O 1
ATOM 2992 N N . THR B 2 100 ? 13.051 -28.075 13.681 1.00 38.00 326 THR B N 1
ATOM 2993 C CA . THR B 2 100 ? 12.189 -26.905 13.828 1.00 38.22 326 THR B CA 1
ATOM 2994 C C . THR B 2 100 ? 12.821 -25.634 13.262 1.00 32.23 326 THR B C 1
ATOM 2995 O O . THR B 2 100 ? 12.125 -24.748 12.761 1.00 32.65 326 THR B O 1
ATOM 2999 N N . VAL B 2 101 ? 14.141 -25.544 13.342 1.00 31.00 327 VAL B N 1
ATOM 3000 C CA . VAL B 2 101 ? 14.842 -24.359 12.866 1.00 33.07 327 VAL B CA 1
ATOM 3001 C C . VAL B 2 101 ? 14.658 -24.182 11.355 1.00 31.61 327 VAL B C 1
ATOM 3002 O O . VAL B 2 101 ? 14.382 -23.081 10.871 1.00 28.38 327 VAL B O 1
ATOM 3006 N N . TYR B 2 102 ? 14.771 -25.285 10.622 1.00 35.20 328 TYR B N 1
ATOM 3007 C CA . TYR B 2 102 ? 14.634 -25.257 9.179 1.00 35.54 328 TYR B CA 1
ATOM 3008 C C . TYR B 2 102 ? 13.173 -25.156 8.724 1.00 31.95 328 TYR B C 1
ATOM 3009 O O . TYR B 2 102 ? 12.890 -24.555 7.688 1.00 32.07 328 TYR B O 1
ATOM 3018 N N . LEU B 2 103 ? 12.248 -25.709 9.505 1.00 30.68 329 LEU B N 1
ATOM 3019 C CA . LEU B 2 103 ? 10.828 -25.567 9.183 1.00 33.12 329 LEU B CA 1
ATOM 3020 C C . LEU B 2 103 ? 10.421 -24.099 9.278 1.00 30.65 329 LEU B C 1
ATOM 3021 O O . LEU B 2 103 ? 9.730 -23.577 8.402 1.00 29.02 329 LEU B O 1
ATOM 3026 N N . VAL B 2 104 ? 10.864 -23.433 10.337 1.00 33.23 330 VAL B N 1
ATOM 3027 C CA . VAL B 2 104 ? 10.594 -22.004 10.489 1.00 29.80 330 VAL B CA 1
ATOM 3028 C C . VAL B 2 104 ? 11.314 -21.201 9.396 1.00 28.07 330 VAL B C 1
ATOM 3029 O O . VAL B 2 104 ? 10.757 -20.252 8.837 1.00 28.13 330 VAL B O 1
ATOM 3033 N N . ALA B 2 105 ? 12.554 -21.580 9.096 1.00 29.19 331 ALA B N 1
ATOM 3034 C CA . ALA B 2 105 ? 13.299 -20.936 8.020 1.00 28.10 331 ALA B CA 1
ATOM 3035 C C . ALA B 2 105 ? 12.541 -21.038 6.712 1.00 31.84 331 ALA B C 1
ATOM 3036 O O . ALA B 2 105 ? 12.486 -20.081 5.918 1.00 29.75 331 ALA B O 1
ATOM 3038 N N . THR B 2 106 ? 11.981 -22.217 6.466 1.00 31.46 332 THR B N 1
ATOM 3039 C CA . THR B 2 106 ? 11.222 -22.436 5.243 1.00 34.26 332 THR B CA 1
ATOM 3040 C C . THR B 2 106 ? 9.973 -21.560 5.216 1.00 31.06 332 THR B C 1
ATOM 3041 O O . THR B 2 106 ? 9.641 -20.965 4.185 1.00 30.92 332 THR B O 1
ATOM 3045 N N . PHE B 2 107 ? 9.288 -21.459 6.349 1.00 29.93 333 PHE B N 1
ATOM 3046 C CA . PHE B 2 107 ? 8.093 -20.634 6.393 1.00 29.27 333 PHE B CA 1
ATOM 3047 C C . PHE B 2 107 ? 8.410 -19.159 6.195 1.00 26.90 333 PHE B C 1
ATOM 3048 O O . PHE B 2 107 ? 7.606 -18.425 5.626 1.00 29.50 333 PHE B O 1
ATOM 3056 N N . LEU B 2 108 ? 9.571 -18.713 6.671 1.00 27.80 334 LEU B N 1
ATOM 3057 C CA . LEU B 2 108 ? 9.977 -17.324 6.461 1.00 29.72 334 LEU B CA 1
ATOM 3058 C C . LEU B 2 108 ? 10.116 -17.014 4.962 1.00 30.27 334 LEU B C 1
ATOM 3059 O O . LEU B 2 108 ? 9.671 -15.964 4.486 1.00 28.15 334 LEU B O 1
ATOM 3064 N N . ILE B 2 109 ? 10.734 -17.922 4.209 1.00 28.83 335 ILE B N 1
ATOM 3065 C CA . ILE B 2 109 ? 10.836 -17.694 2.777 1.00 29.72 335 ILE B CA 1
ATOM 3066 C C . ILE B 2 109 ? 9.469 -17.832 2.087 1.00 27.39 335 ILE B C 1
ATOM 3067 O O . ILE B 2 109 ? 9.159 -17.066 1.174 1.00 30.53 335 ILE B O 1
ATOM 3072 N N . ASP B 2 110 ? 8.659 -18.792 2.543 1.00 28.46 336 ASP B N 1
ATOM 3073 C CA . ASP B 2 110 ? 7.252 -18.944 2.129 1.00 30.40 336 ASP B CA 1
ATOM 3074 C C . ASP B 2 110 ? 6.496 -17.637 2.244 1.00 30.20 336 ASP B C 1
ATOM 3075 O O . ASP B 2 110 ? 5.807 -17.222 1.330 1.00 32.14 336 ASP B O 1
ATOM 3080 N N . THR B 2 111 ? 6.594 -16.994 3.408 1.00 28.84 337 THR B N 1
ATOM 3081 C CA . THR B 2 111 ? 5.788 -15.812 3.639 1.00 23.15 337 THR B CA 1
ATOM 3082 C C . THR B 2 111 ? 6.350 -14.580 2.929 1.00 25.33 337 THR B C 1
ATOM 3083 O O . THR B 2 111 ? 5.621 -13.630 2.635 1.00 27.71 337 THR B O 1
ATOM 3087 N N . LEU B 2 112 ? 7.647 -14.590 2.642 1.00 26.62 338 LEU B N 1
ATOM 3088 C CA . LEU B 2 112 ? 8.229 -13.514 1.849 1.00 28.05 338 LEU B CA 1
ATOM 3089 C C . LEU B 2 112 ? 7.762 -13.589 0.381 1.00 32.76 338 LEU B C 1
ATOM 3090 O O . LEU B 2 112 ? 7.447 -12.564 -0.250 1.00 29.03 338 LEU B O 1
ATOM 3095 N N . PHE B 2 113 ? 7.714 -14.798 -0.168 1.00 28.77 339 PHE B N 1
ATOM 3096 C CA . PHE B 2 113 ? 7.547 -14.928 -1.630 1.00 28.07 339 PHE B CA 1
ATOM 3097 C C . PHE B 2 113 ? 6.132 -15.293 -2.087 1.00 32.16 339 PHE B C 1
ATOM 3098 O O . PHE B 2 113 ? 5.791 -15.109 -3.253 1.00 37.17 339 PHE B O 1
ATOM 3106 N N . LEU B 2 114 ? 5.316 -15.811 -1.172 1.00 29.78 340 LEU B N 1
ATOM 3107 C CA . LEU B 2 114 ? 3.991 -16.320 -1.518 1.00 31.42 340 LEU B CA 1
ATOM 3108 C C . LEU B 2 114 ? 2.864 -15.686 -0.716 1.00 40.01 340 LEU B C 1
ATOM 3109 O O . LEU B 2 114 ? 3.002 -15.428 0.489 1.00 34.32 340 LEU B O 1
ATOM 3114 N N . THR B 2 115 ? 1.739 -15.463 -1.387 1.00 29.48 341 THR B N 1
ATOM 3115 C CA . THR B 2 115 ? 0.479 -15.199 -0.701 1.00 32.12 341 THR B CA 1
ATOM 3116 C C . THR B 2 115 ? -0.634 -16.025 -1.371 1.00 37.55 341 THR B C 1
ATOM 3117 O O . THR B 2 115 ? -0.351 -16.883 -2.222 1.00 36.39 341 THR B O 1
ATOM 3121 N N . ARG B 2 116 ? -1.881 -15.795 -0.976 1.00 34.99 342 ARG B N 1
ATOM 3122 C CA . ARG B 2 116 ? -3.035 -16.363 -1.668 1.00 38.37 342 ARG B CA 1
ATOM 3123 C C . ARG B 2 116 ? -3.968 -15.243 -2.041 1.00 43.38 342 ARG B C 1
ATOM 3124 O O . ARG B 2 116 ? -4.131 -14.295 -1.280 1.00 42.61 342 ARG B O 1
ATOM 3132 N N . ASP B 2 117 ? -4.594 -15.356 -3.207 1.00 46.71 343 ASP B N 1
ATOM 3133 C CA . ASP B 2 117 ? -5.532 -14.338 -3.657 1.00 44.32 343 ASP B CA 1
ATOM 3134 C C . ASP B 2 117 ? -6.911 -14.564 -3.048 1.00 45.76 343 ASP B C 1
ATOM 3135 O O . ASP B 2 117 ? -7.070 -15.376 -2.130 1.00 45.67 343 ASP B O 1
ATOM 3140 N N . GLY B 2 118 ? -7.907 -13.842 -3.555 1.00 50.51 344 GLY B N 1
ATOM 3141 C CA . GLY B 2 118 ? -9.254 -13.917 -3.010 1.00 50.20 344 GLY B CA 1
ATOM 3142 C C . GLY B 2 118 ? -9.870 -15.307 -3.069 1.00 54.40 344 GLY B C 1
ATOM 3143 O O . GLY B 2 118 ? -10.659 -15.678 -2.198 1.00 56.01 344 GLY B O 1
ATOM 3144 N N . ASN B 2 119 ? -9.505 -16.080 -4.089 1.00 44.21 345 ASN B N 1
ATOM 3145 C CA . ASN B 2 119 ? -10.002 -17.444 -4.238 1.00 46.38 345 ASN B CA 1
ATOM 3146 C C . ASN B 2 119 ? -9.098 -18.528 -3.651 1.00 49.32 345 ASN B C 1
ATOM 3147 O O . ASN B 2 119 ? -9.103 -19.660 -4.132 1.00 48.15 345 ASN B O 1
ATOM 3152 N N . ASN B 2 120 ? -8.331 -18.182 -2.618 1.00 43.50 346 ASN B N 1
ATOM 3153 C CA . ASN B 2 120 ? -7.381 -19.108 -1.995 1.00 37.66 346 ASN B CA 1
ATOM 3154 C C . ASN B 2 120 ? -6.350 -19.727 -2.945 1.00 38.49 346 ASN B C 1
ATOM 3155 O O . ASN B 2 120 ? -5.806 -20.783 -2.652 1.00 40.08 346 ASN B O 1
ATOM 3160 N N . ILE B 2 121 ? -6.077 -19.061 -4.062 1.00 38.45 347 ILE B N 1
ATOM 3161 C CA . ILE B 2 121 ? -5.063 -19.538 -4.998 1.00 40.31 347 ILE B CA 1
ATOM 3162 C C . ILE B 2 121 ? -3.699 -18.932 -4.685 1.00 38.39 347 ILE B C 1
ATOM 3163 O O . ILE B 2 121 ? -3.564 -17.720 -4.521 1.00 39.06 347 ILE B O 1
ATOM 3168 N N . LEU B 2 122 ? -2.689 -19.789 -4.618 1.00 39.37 348 LEU B N 1
ATOM 3169 C CA . LEU B 2 122 ? -1.327 -19.373 -4.310 1.00 40.11 348 LEU B CA 1
ATOM 3170 C C . LEU B 2 122 ? -0.833 -18.406 -5.387 1.00 42.75 348 LEU B C 1
ATOM 3171 O O . LEU B 2 122 ? -1.098 -18.599 -6.575 1.00 40.24 348 LEU B O 1
ATOM 3176 N N . GLN B 2 123 ? -0.135 -17.356 -4.969 1.00 35.99 349 GLN B N 1
ATOM 3177 C CA . GLN B 2 123 ? 0.407 -16.353 -5.888 1.00 35.77 349 GLN B CA 1
ATOM 3178 C C . GLN B 2 123 ? 1.837 -16.012 -5.494 1.00 43.76 349 GLN B C 1
ATOM 3179 O O . GLN B 2 123 ? 2.146 -15.928 -4.304 1.00 36.65 349 GLN B O 1
ATOM 3185 N N . LEU B 2 124 ? 2.701 -15.806 -6.486 1.00 35.51 350 LEU B N 1
ATOM 3186 C CA . LEU B 2 124 ? 4.053 -15.323 -6.248 1.00 33.59 350 LEU B CA 1
ATOM 3187 C C . LEU B 2 124 ? 4.044 -13.809 -6.058 1.00 38.59 350 LEU B C 1
ATOM 3188 O O . LEU B 2 124 ? 3.512 -13.073 -6.888 1.00 40.58 350 LEU B O 1
ATOM 3193 N N . LYS B 2 125 ? 4.638 -13.355 -4.954 1.00 35.63 351 LYS B N 1
ATOM 3194 C CA . LYS B 2 125 ? 4.677 -11.948 -4.586 1.00 38.39 351 LYS B CA 1
ATOM 3195 C C . LYS B 2 125 ? 5.896 -11.243 -5.143 1.00 34.77 351 LYS B C 1
ATOM 3196 O O . LYS B 2 125 ? 5.830 -10.077 -5.493 1.00 44.06 351 LYS B O 1
ATOM 3202 N N . LEU B 2 126 ? 7.021 -11.947 -5.171 1.00 41.38 352 LEU B N 1
ATOM 3203 C CA . LEU B 2 126 ? 8.292 -11.363 -5.588 1.00 39.10 352 LEU B CA 1
ATOM 3204 C C . LEU B 2 126 ? 9.092 -12.377 -6.359 1.00 41.45 352 LEU B C 1
ATOM 3205 O O . LEU B 2 126 ? 8.969 -13.585 -6.143 1.00 40.74 352 LEU B O 1
ATOM 3210 N N . ASN B 2 127 ? 9.943 -11.877 -7.243 1.00 44.04 353 ASN B N 1
ATOM 3211 C CA . ASN B 2 127 ? 10.843 -12.738 -7.979 1.00 44.89 353 ASN B CA 1
ATOM 3212 C C . ASN B 2 127 ? 12.066 -13.080 -7.137 1.00 41.64 353 ASN B C 1
ATOM 3213 O O . ASN B 2 127 ? 12.699 -12.196 -6.557 1.00 46.42 353 ASN B O 1
ATOM 3218 N N . LEU B 2 128 ? 12.379 -14.367 -7.054 1.00 36.55 354 LEU B N 1
ATOM 3219 C CA . LEU B 2 128 ? 13.633 -14.826 -6.459 1.00 39.21 354 LEU B CA 1
ATOM 3220 C C . LEU B 2 128 ? 14.655 -15.111 -7.566 1.00 44.31 354 LEU B C 1
ATOM 3221 O O . LEU B 2 128 ? 14.330 -15.809 -8.519 1.00 43.41 354 LEU B O 1
ATOM 3226 N N . GLN B 2 129 ? 15.878 -14.599 -7.425 1.00 46.04 355 GLN B N 1
ATOM 3227 C CA . GLN B 2 129 ? 16.979 -14.907 -8.352 1.00 48.02 355 GLN B CA 1
ATOM 3228 C C . GLN B 2 129 ? 18.013 -15.792 -7.670 1.00 50.49 355 GLN B C 1
ATOM 3229 O O . GLN B 2 129 ? 18.122 -15.786 -6.436 1.00 39.92 355 GLN B O 1
ATOM 3235 N N . GLU B 2 130 ? 18.798 -16.521 -8.469 1.00 41.62 356 GLU B N 1
ATOM 3236 C CA . GLU B 2 130 ? 19.801 -17.430 -7.921 1.00 40.40 356 GLU B CA 1
ATOM 3237 C C . GLU B 2 130 ? 20.867 -16.677 -7.144 1.00 40.80 356 GLU B C 1
ATOM 3238 O O . GLU B 2 130 ? 21.413 -17.190 -6.164 1.00 39.21 356 GLU B O 1
ATOM 3244 N N . LYS B 2 131 ? 21.167 -15.459 -7.578 1.00 35.66 357 LYS B N 1
ATOM 3245 C CA . LYS B 2 131 ? 22.170 -14.657 -6.885 1.00 43.20 357 LYS B CA 1
ATOM 3246 C C . LYS B 2 131 ? 21.705 -14.158 -5.503 1.00 39.09 357 LYS B C 1
ATOM 3247 O O . LYS B 2 131 ? 22.494 -13.577 -4.751 1.00 39.52 357 LYS B O 1
ATOM 3253 N N . GLU B 2 132 ? 20.438 -14.393 -5.179 1.00 40.20 358 GLU B N 1
ATOM 3254 C CA . GLU B 2 132 ? 19.881 -13.966 -3.880 1.00 36.19 358 GLU B CA 1
ATOM 3255 C C . GLU B 2 132 ? 19.798 -15.118 -2.892 1.00 36.19 358 GLU B C 1
ATOM 3256 O O . GLU B 2 132 ? 19.596 -14.900 -1.686 1.00 33.26 358 GLU B O 1
ATOM 3262 N N . VAL B 2 133 ? 19.988 -16.342 -3.385 1.00 35.08 359 VAL B N 1
ATOM 3263 C CA . VAL B 2 133 ? 19.743 -17.535 -2.572 1.00 35.45 359 VAL B CA 1
ATOM 3264 C C . VAL B 2 133 ? 20.693 -17.730 -1.383 1.00 39.57 359 VAL B C 1
ATOM 3265 O O . VAL B 2 133 ? 20.252 -18.045 -0.270 1.00 39.93 359 VAL B O 1
ATOM 3269 N N . HIS B 2 134 ? 21.989 -17.539 -1.612 1.00 35.19 360 HIS B N 1
ATOM 3270 C CA . HIS B 2 134 ? 22.990 -17.792 -0.575 1.00 37.70 360 HIS B CA 1
ATOM 3271 C C . HIS B 2 134 ? 22.774 -16.918 0.675 1.00 33.77 360 HIS B C 1
ATOM 3272 O O . HIS B 2 134 ? 22.767 -17.409 1.811 1.00 38.77 360 HIS B O 1
ATOM 3279 N N . ARG B 2 135 ? 22.591 -15.623 0.457 1.00 33.88 361 ARG B N 1
ATOM 3280 C CA . ARG B 2 135 ? 22.397 -14.688 1.559 1.00 37.96 361 ARG B CA 1
ATOM 3281 C C . ARG B 2 135 ? 21.015 -14.840 2.189 1.00 35.05 361 ARG B C 1
ATOM 3282 O O . ARG B 2 135 ? 20.842 -14.557 3.373 1.00 32.28 361 ARG B O 1
ATOM 3290 N N . MET B 2 136 ? 20.038 -15.270 1.392 1.00 36.74 362 MET B N 1
ATOM 3291 C CA . MET B 2 136 ? 18.694 -15.541 1.902 1.00 36.91 362 MET B CA 1
ATOM 3292 C C . MET B 2 136 ? 18.695 -16.700 2.898 1.00 36.13 362 MET B C 1
ATOM 3293 O O . MET B 2 136 ? 18.011 -16.659 3.920 1.00 35.60 362 MET B O 1
ATOM 3298 N N . ILE B 2 137 ? 19.455 -17.741 2.586 1.00 29.48 363 ILE B N 1
ATOM 3299 C CA . ILE B 2 137 ? 19.603 -18.891 3.475 1.00 33.01 363 ILE B CA 1
ATOM 3300 C C . ILE B 2 137 ? 20.213 -18.483 4.810 1.00 31.95 363 ILE B C 1
ATOM 3301 O O . ILE B 2 137 ? 19.725 -18.860 5.871 1.00 35.78 363 ILE B O 1
ATOM 3306 N N . ILE B 2 138 ? 21.294 -17.720 4.742 1.00 31.67 364 ILE B N 1
ATOM 3307 C CA . ILE B 2 138 ? 21.929 -17.172 5.931 1.00 34.01 364 ILE B CA 1
ATOM 3308 C C . ILE B 2 138 ? 20.920 -16.441 6.831 1.00 33.24 364 ILE B C 1
ATOM 3309 O O . ILE B 2 138 ? 20.809 -16.735 8.019 1.00 30.84 364 ILE B O 1
ATOM 3314 N N . ALA B 2 139 ? 20.188 -15.495 6.257 1.00 32.57 365 ALA B N 1
ATOM 3315 C CA . ALA B 2 139 ? 19.217 -14.697 7.024 1.00 36.03 365 ALA B CA 1
ATOM 3316 C C . ALA B 2 139 ? 18.076 -15.520 7.618 1.00 28.18 365 ALA B C 1
ATOM 3317 O O . ALA B 2 139 ? 17.703 -15.339 8.791 1.00 28.56 365 ALA B O 1
ATOM 3319 N N . ALA B 2 140 ? 17.503 -16.426 6.818 1.00 28.68 366 ALA B N 1
ATOM 3320 C CA . ALA B 2 140 ? 16.341 -17.199 7.263 1.00 31.19 366 ALA B CA 1
ATOM 3321 C C . ALA B 2 140 ? 16.707 -18.164 8.381 1.00 33.72 366 ALA B C 1
ATOM 3322 O O . ALA B 2 140 ? 15.934 -18.370 9.325 1.00 30.59 366 ALA B O 1
ATOM 3324 N N . VAL B 2 141 ? 17.892 -18.758 8.290 1.00 33.23 367 VAL B N 1
ATOM 3325 C CA . VAL B 2 141 ? 18.334 -19.631 9.365 1.00 28.82 367 VAL B CA 1
ATOM 3326 C C . VAL B 2 141 ? 18.584 -18.823 10.633 1.00 28.74 367 VAL B C 1
ATOM 3327 O O . VAL B 2 141 ? 18.177 -19.234 11.699 1.00 27.86 367 VAL B O 1
ATOM 3331 N N . ARG B 2 142 ? 19.240 -17.675 10.505 1.00 31.04 368 ARG B N 1
ATOM 3332 C CA . ARG B 2 142 ? 19.632 -16.894 11.677 1.00 30.94 368 ARG B CA 1
ATOM 3333 C C . ARG B 2 142 ? 18.411 -16.340 12.389 1.00 28.65 368 ARG B C 1
ATOM 3334 O O . ARG B 2 142 ? 18.296 -16.431 13.612 1.00 32.43 368 ARG B O 1
ATOM 3342 N N . LEU B 2 143 ? 17.479 -15.789 11.618 1.00 30.35 369 LEU B N 1
ATOM 3343 C CA . LEU B 2 143 ? 16.253 -15.223 12.171 1.00 30.78 369 LEU B CA 1
ATOM 3344 C C . LEU B 2 143 ? 15.436 -16.328 12.833 1.00 30.96 369 LEU B C 1
ATOM 3345 O O . LEU B 2 143 ? 14.866 -16.149 13.911 1.00 29.34 369 LEU B O 1
ATOM 3350 N N . SER B 2 144 ? 15.393 -17.484 12.180 1.00 26.33 370 SER B N 1
ATOM 3351 C CA . SER B 2 144 ? 14.674 -18.630 12.704 1.00 27.85 370 SER B CA 1
ATOM 3352 C C . SER B 2 144 ? 15.158 -19.032 14.100 1.00 32.89 370 SER B C 1
ATOM 3353 O O . SER B 2 144 ? 14.342 -19.241 15.008 1.00 29.44 370 SER B O 1
ATOM 3356 N N . THR B 2 145 ? 16.475 -19.141 14.279 1.00 31.87 371 THR B N 1
ATOM 3357 C CA . THR B 2 145 ? 17.013 -19.518 15.582 1.00 28.90 371 THR B CA 1
ATOM 3358 C C . THR B 2 145 ? 16.644 -18.492 16.662 1.00 32.43 371 THR B C 1
ATOM 3359 O O . THR B 2 145 ? 16.370 -18.863 17.799 1.00 34.00 371 THR B O 1
ATOM 3363 N N . LYS B 2 146 ? 16.615 -17.215 16.293 1.00 30.96 372 LYS B N 1
ATOM 3364 C CA . LYS B 2 146 ? 16.304 -16.148 17.246 1.00 30.80 372 LYS B CA 1
ATOM 3365 C C . LYS B 2 146 ? 14.811 -16.089 17.607 1.00 33.59 372 LYS B C 1
ATOM 3366 O O . LYS B 2 146 ? 14.449 -15.653 18.697 1.00 36.38 372 LYS B O 1
ATOM 3372 N N . LEU B 2 147 ? 13.953 -16.510 16.679 1.00 32.36 373 LEU B N 1
ATOM 3373 C CA . LEU B 2 147 ? 12.525 -16.683 16.946 1.00 34.99 373 LEU B CA 1
ATOM 3374 C C . LEU B 2 147 ? 12.225 -17.885 17.841 1.00 32.94 373 LEU B C 1
ATOM 3375 O O . LEU B 2 147 ? 11.167 -17.951 18.474 1.00 36.45 373 LEU B O 1
ATOM 3380 N N . LEU B 2 148 ? 13.146 -18.840 17.880 1.00 29.97 374 LEU B N 1
ATOM 3381 C CA . LEU B 2 148 ? 12.871 -20.156 18.471 1.00 35.80 374 LEU B CA 1
ATOM 3382 C C . LEU B 2 148 ? 13.623 -20.477 19.755 1.00 38.03 374 LEU B C 1
ATOM 3383 O O . LEU B 2 148 ? 13.064 -21.056 20.687 1.00 40.24 374 LEU B O 1
ATOM 3388 N N . GLU B 2 149 ? 14.906 -20.155 19.787 1.00 37.97 375 GLU B N 1
ATOM 3389 C CA . GLU B 2 149 ? 15.753 -20.652 20.869 1.00 40.35 375 GLU B CA 1
ATOM 3390 C C . GLU B 2 149 ? 16.098 -19.582 21.890 1.00 38.33 375 GLU B C 1
ATOM 3391 O O . GLU B 2 149 ? 16.369 -18.440 21.532 1.00 32.42 375 GLU B O 1
ATOM 3397 N N . ASP B 2 150 ? 16.097 -19.951 23.170 1.00 33.99 376 ASP B N 1
ATOM 3398 C CA . ASP B 2 150 ? 16.517 -19.017 24.211 1.00 37.07 376 ASP B CA 1
ATOM 3399 C C . ASP B 2 150 ? 18.003 -18.765 24.145 1.00 35.81 376 ASP B C 1
ATOM 3400 O O . ASP B 2 150 ? 18.483 -17.705 24.532 1.00 37.67 376 ASP B O 1
ATOM 3405 N N . PHE B 2 151 ? 18.741 -19.758 23.672 1.00 38.75 377 PHE B N 1
ATOM 3406 C CA . PHE B 2 151 ? 20.167 -19.573 23.447 1.00 45.98 377 PHE B CA 1
ATOM 3407 C C . PHE B 2 151 ? 20.500 -19.836 21.979 1.00 38.42 377 PHE B C 1
ATOM 3408 O O . PHE B 2 151 ? 20.109 -20.859 21.420 1.00 45.35 377 PHE B O 1
ATOM 3416 N N . VAL B 2 152 ? 21.186 -18.887 21.354 1.00 38.65 378 VAL B N 1
ATOM 3417 C CA . VAL B 2 152 ? 21.644 -19.070 19.990 1.00 39.52 378 VAL B CA 1
ATOM 3418 C C . VAL B 2 152 ? 23.147 -18.906 19.939 1.00 43.31 378 VAL B C 1
ATOM 3419 O O . VAL B 2 152 ? 23.745 -18.335 20.849 1.00 44.33 378 VAL B O 1
ATOM 3423 N N . HIS B 2 153 ? 23.749 -19.420 18.876 1.00 39.79 379 HIS B N 1
ATOM 3424 C CA . HIS B 2 153 ? 25.170 -19.231 18.639 1.00 43.36 379 HIS B CA 1
ATOM 3425 C C . HIS B 2 153 ? 25.531 -17.757 18.627 1.00 42.92 379 HIS B C 1
ATOM 3426 O O . HIS B 2 153 ? 24.718 -16.902 18.258 1.00 37.41 379 HIS B O 1
ATOM 3433 N N . SER B 2 154 ? 26.759 -17.460 19.029 1.00 37.72 380 SER B N 1
ATOM 3434 C CA . SER B 2 154 ? 27.232 -16.086 19.046 1.00 43.12 380 SER B CA 1
ATOM 3435 C C . SER B 2 154 ? 27.232 -15.514 17.634 1.00 40.07 380 SER B C 1
ATOM 3436 O O . SER B 2 154 ? 27.339 -16.250 16.652 1.00 40.71 380 SER B O 1
ATOM 3439 N N . HIS B 2 155 ? 27.117 -14.197 17.541 1.00 39.02 381 HIS B N 1
ATOM 3440 C CA . HIS B 2 155 ? 27.159 -13.528 16.253 1.00 37.13 381 HIS B CA 1
ATOM 3441 C C . HIS B 2 155 ? 28.482 -13.835 15.552 1.00 45.38 381 HIS B C 1
ATOM 3442 O O . HIS B 2 155 ? 28.534 -13.977 14.330 1.00 39.23 381 HIS B O 1
ATOM 3449 N N A GLU B 2 156 ? 29.549 -13.937 16.340 0.55 45.23 382 GLU B N 1
ATOM 3450 N N B GLU B 2 156 ? 29.552 -13.931 16.338 0.45 45.17 382 GLU B N 1
ATOM 3451 C CA A GLU B 2 156 ? 30.871 -14.258 15.817 0.55 45.24 382 GLU B CA 1
ATOM 3452 C CA B GLU B 2 156 ? 30.871 -14.260 15.811 0.45 45.24 382 GLU B CA 1
ATOM 3453 C C A GLU B 2 156 ? 30.895 -15.660 15.213 0.55 41.95 382 GLU B C 1
ATOM 3454 C C B GLU B 2 156 ? 30.880 -15.659 15.205 0.45 41.72 382 GLU B C 1
ATOM 3455 O O A GLU B 2 156 ? 31.269 -15.840 14.059 0.55 43.35 382 GLU B O 1
ATOM 3456 O O B GLU B 2 156 ? 31.233 -15.839 14.043 0.45 43.38 382 GLU B O 1
ATOM 3467 N N . TYR B 2 157 ? 30.491 -16.648 16.003 1.00 38.84 383 TYR B N 1
ATOM 3468 C CA . TYR B 2 157 ? 30.456 -18.028 15.546 1.00 38.58 383 TYR B CA 1
ATOM 3469 C C . TYR B 2 157 ? 29.598 -18.236 14.292 1.00 42.48 383 TYR B C 1
ATOM 3470 O O . TYR B 2 157 ? 30.042 -18.867 13.320 1.00 40.52 383 TYR B O 1
ATOM 3479 N N . PHE B 2 158 ? 28.370 -17.723 14.305 1.00 43.31 384 PHE B N 1
ATOM 3480 C CA . PHE B 2 158 ? 27.500 -17.875 13.125 1.00 41.58 384 PHE B CA 1
ATOM 3481 C C . PHE B 2 158 ? 28.084 -17.225 11.858 1.00 39.67 384 PHE B C 1
ATOM 3482 O O . PHE B 2 158 ? 28.046 -17.811 10.773 1.00 45.70 384 PHE B O 1
ATOM 3490 N N . SER B 2 159 ? 28.610 -16.012 11.989 1.00 42.20 385 SER B N 1
ATOM 3491 C CA . SER B 2 159 ? 29.282 -15.346 10.874 1.00 43.17 385 SER B CA 1
ATOM 3492 C C . SER B 2 159 ? 30.360 -16.231 10.235 1.00 46.40 385 SER B C 1
ATOM 3493 O O . SER B 2 159 ? 30.376 -16.428 9.021 1.00 43.88 385 SER B O 1
ATOM 3496 N N . LYS B 2 160 ? 31.253 -16.769 11.060 1.00 52.84 386 LYS B N 1
ATOM 3497 C CA . LYS B 2 160 ? 32.343 -17.610 10.566 1.00 50.63 386 LYS B CA 1
ATOM 3498 C C . LYS B 2 160 ? 31.822 -18.866 9.891 1.00 51.73 386 LYS B C 1
ATOM 3499 O O . LYS B 2 160 ? 32.371 -19.310 8.885 1.00 57.76 386 LYS B O 1
ATOM 3505 N N . VAL B 2 161 ? 30.774 -19.454 10.452 1.00 46.67 387 VAL B N 1
ATOM 3506 C CA . VAL B 2 161 ? 30.167 -20.623 9.832 1.00 47.26 387 VAL B CA 1
ATOM 3507 C C . VAL B 2 161 ? 29.679 -20.301 8.417 1.00 55.66 387 VAL B C 1
ATOM 3508 O O . VAL B 2 161 ? 29.874 -21.095 7.490 1.00 56.96 387 VAL B O 1
ATOM 3512 N N . CYS B 2 162 ? 29.075 -19.122 8.252 1.00 46.58 388 CYS B N 1
ATOM 3513 C CA . CYS B 2 162 ? 28.494 -18.708 6.975 1.00 43.35 388 CYS B CA 1
ATOM 3514 C C . CYS B 2 162 ? 29.503 -17.998 6.084 1.00 48.72 388 CYS B C 1
ATOM 3515 O O . CYS B 2 162 ? 29.196 -17.633 4.943 1.00 48.02 388 CYS B O 1
ATOM 3518 N N . GLY B 2 163 ? 30.704 -17.794 6.617 1.00 47.61 389 GLY B N 1
ATOM 3519 C CA . GLY B 2 163 ? 31.784 -17.199 5.861 1.00 49.87 389 GLY B CA 1
ATOM 3520 C C . GLY B 2 163 ? 31.535 -15.757 5.472 1.00 52.02 389 GLY B C 1
ATOM 3521 O O . GLY B 2 163 ? 31.919 -15.333 4.386 1.00 47.96 389 GLY B O 1
ATOM 3522 N N . ILE B 2 164 ? 30.888 -15.001 6.355 1.00 45.54 390 ILE B N 1
ATOM 3523 C CA . ILE B 2 164 ? 30.642 -13.593 6.087 1.00 39.78 390 ILE B CA 1
ATOM 3524 C C . ILE B 2 164 ? 31.109 -12.765 7.264 1.00 37.42 390 ILE B C 1
ATOM 3525 O O . ILE B 2 164 ? 31.456 -13.308 8.305 1.00 44.23 390 ILE B O 1
ATOM 3530 N N . SER B 2 165 ? 31.116 -11.448 7.101 1.00 43.43 391 SER B N 1
ATOM 3531 C CA . SER B 2 165 ? 31.458 -10.558 8.203 1.00 42.78 391 SER B CA 1
ATOM 3532 C C . SER B 2 165 ? 30.281 -10.408 9.164 1.00 44.77 391 SER B C 1
ATOM 3533 O O . SER B 2 165 ? 29.122 -10.612 8.793 1.00 41.35 391 SER B O 1
ATOM 3536 N N . LYS B 2 166 ? 30.578 -10.040 10.400 1.00 42.64 392 LYS B N 1
ATOM 3537 C CA . LYS B 2 166 ? 29.527 -9.847 11.382 1.00 45.74 392 LYS B CA 1
ATOM 3538 C C . LYS B 2 166 ? 28.634 -8.690 10.958 1.00 40.88 392 LYS B C 1
ATOM 3539 O O . LYS B 2 166 ? 27.428 -8.704 11.192 1.00 41.06 392 LYS B O 1
ATOM 3545 N N . ARG B 2 167 ? 29.228 -7.701 10.306 1.00 45.01 393 ARG B N 1
ATOM 3546 C CA . ARG B 2 167 ? 28.479 -6.539 9.844 1.00 43.36 393 ARG B CA 1
ATOM 3547 C C . ARG B 2 167 ? 27.451 -6.941 8.786 1.00 39.93 393 ARG B C 1
ATOM 3548 O O . ARG B 2 167 ? 26.301 -6.508 8.830 1.00 37.91 393 ARG B O 1
ATOM 3556 N N . LEU B 2 168 ? 27.861 -7.785 7.847 1.00 39.52 394 LEU B N 1
ATOM 3557 C CA . LEU B 2 168 ? 26.935 -8.296 6.840 1.00 36.80 394 LEU B CA 1
ATOM 3558 C C . LEU B 2 168 ? 25.808 -9.129 7.467 1.00 34.41 394 LEU B C 1
ATOM 3559 O O . LEU B 2 168 ? 24.646 -8.978 7.103 1.00 35.88 394 LEU B O 1
ATOM 3564 N N . LEU B 2 169 ? 26.159 -10.002 8.404 1.00 34.56 395 LEU B N 1
ATOM 3565 C CA . LEU B 2 169 ? 25.174 -10.841 9.085 1.00 35.85 395 LEU B CA 1
ATOM 3566 C C . LEU B 2 169 ? 24.065 -9.998 9.715 1.00 35.27 395 LEU B C 1
ATOM 3567 O O . LEU B 2 169 ? 22.880 -10.292 9.567 1.00 31.39 395 LEU B O 1
ATOM 3572 N N . THR B 2 170 ? 24.459 -8.937 10.404 1.00 32.91 396 THR B N 1
ATOM 3573 C CA . THR B 2 170 ? 23.500 -8.021 10.988 1.00 32.41 396 THR B CA 1
ATOM 3574 C C . THR B 2 170 ? 22.624 -7.395 9.910 1.00 33.54 396 THR B C 1
ATOM 3575 O O . THR B 2 170 ? 21.407 -7.291 10.077 1.00 28.79 396 THR B O 1
ATOM 3579 N N . LYS B 2 171 ? 23.231 -6.979 8.824 1.00 34.41 397 LYS B N 1
ATOM 3580 C CA . LYS B 2 171 ? 22.515 -6.368 7.746 1.00 31.00 397 LYS B CA 1
ATOM 3581 C C . LYS B 2 171 ? 21.488 -7.320 7.129 1.00 32.50 397 LYS B C 1
ATOM 3582 O O . LYS B 2 171 ? 20.418 -6.924 6.764 1.00 33.10 397 LYS B O 1
ATOM 3588 N N . LEU B 2 172 ? 21.852 -8.580 7.020 1.00 32.34 398 LEU B N 1
ATOM 3589 C CA . LEU B 2 172 ? 20.964 -9.597 6.474 1.00 37.10 398 LEU B CA 1
ATOM 3590 C C . LEU B 2 172 ? 19.807 -9.965 7.414 1.00 32.66 398 LEU B C 1
ATOM 3591 O O . LEU B 2 172 ? 18.675 -10.111 6.955 1.00 29.76 398 LEU B O 1
ATOM 3596 N N . GLU B 2 173 ? 20.082 -10.121 8.709 1.00 31.43 399 GLU B N 1
ATOM 3597 C CA . GLU B 2 173 ? 19.002 -10.334 9.690 1.00 32.71 399 GLU B CA 1
ATOM 3598 C C . GLU B 2 173 ? 17.926 -9.267 9.568 1.00 31.45 399 GLU B C 1
ATOM 3599 O O . GLU B 2 173 ? 16.741 -9.571 9.534 1.00 27.86 399 GLU B O 1
ATOM 3605 N N . VAL B 2 174 ? 18.351 -8.008 9.549 1.00 32.10 400 VAL B N 1
ATOM 3606 C CA . VAL B 2 174 ? 17.415 -6.898 9.556 1.00 31.54 400 VAL B CA 1
ATOM 3607 C C . VAL B 2 174 ? 16.689 -6.774 8.220 1.00 31.92 400 VAL B C 1
ATOM 3608 O O . VAL B 2 174 ? 15.520 -6.435 8.185 1.00 29.23 400 VAL B O 1
ATOM 3612 N N . SER B 2 175 ? 17.391 -7.037 7.124 1.00 28.19 401 SER B N 1
ATOM 3613 C CA . SER B 2 175 ? 16.766 -6.975 5.811 1.00 33.89 401 SER B CA 1
ATOM 3614 C C . SER B 2 175 ? 15.610 -7.971 5.702 1.00 32.82 401 SER B C 1
ATOM 3615 O O . SER B 2 175 ? 14.543 -7.631 5.202 1.00 30.37 401 SER B O 1
ATOM 3618 N N . LEU B 2 176 ? 15.822 -9.202 6.161 1.00 25.32 402 LEU B N 1
ATOM 3619 C CA . LEU B 2 176 ? 14.767 -10.203 6.055 1.00 24.86 402 LEU B CA 1
ATOM 3620 C C . LEU B 2 176 ? 13.640 -9.809 7.009 1.00 28.09 402 LEU B C 1
ATOM 3621 O O . LEU B 2 176 ? 12.469 -9.837 6.656 1.00 26.16 402 LEU B O 1
ATOM 3626 N N . LEU B 2 177 ? 14.011 -9.407 8.218 1.00 24.84 403 LEU B N 1
ATOM 3627 C CA . LEU B 2 177 ? 13.011 -8.985 9.203 1.00 26.68 403 LEU B CA 1
ATOM 3628 C C . LEU B 2 177 ? 12.105 -7.862 8.660 1.00 27.09 403 LEU B C 1
ATOM 3629 O O . LEU B 2 177 ? 10.870 -7.974 8.688 1.00 28.41 403 LEU B O 1
ATOM 3634 N N . ILE B 2 178 ? 12.707 -6.790 8.146 1.00 28.30 404 ILE B N 1
ATOM 3635 C CA . ILE B 2 178 ? 11.935 -5.715 7.516 1.00 28.18 404 ILE B CA 1
ATOM 3636 C C . ILE B 2 178 ? 11.056 -6.258 6.380 1.00 29.52 404 ILE B C 1
ATOM 3637 O O . ILE B 2 178 ? 9.893 -5.887 6.263 1.00 27.48 404 ILE B O 1
ATOM 3642 N N . CYS B 2 179 ? 11.610 -7.141 5.548 1.00 29.05 405 CYS B N 1
ATOM 3643 C CA . CYS B 2 179 ? 10.853 -7.683 4.411 1.00 31.80 405 CYS B CA 1
ATOM 3644 C C . CYS B 2 179 ? 9.643 -8.562 4.765 1.00 32.52 405 CYS B C 1
ATOM 3645 O O . CYS B 2 179 ? 8.700 -8.636 3.985 1.00 33.07 405 CYS B O 1
ATOM 3648 N N . VAL B 2 180 ? 9.658 -9.224 5.924 1.00 27.29 406 VAL B N 1
ATOM 3649 C CA . VAL B 2 180 ? 8.543 -10.105 6.297 1.00 29.26 406 VAL B CA 1
ATOM 3650 C C . VAL B 2 180 ? 7.629 -9.605 7.431 1.00 30.10 406 VAL B C 1
ATOM 3651 O O . VAL B 2 180 ? 6.615 -10.232 7.731 1.00 31.88 406 VAL B O 1
ATOM 3655 N N . CYS B 2 181 ? 7.985 -8.502 8.072 1.00 29.44 407 CYS B N 1
ATOM 3656 C CA . CYS B 2 181 ? 7.287 -8.130 9.315 1.00 32.90 407 CYS B CA 1
ATOM 3657 C C . CYS B 2 181 ? 5.903 -7.537 9.031 1.00 35.04 407 CYS B C 1
ATOM 3658 O O . CYS B 2 181 ? 5.109 -7.343 9.947 1.00 36.11 407 CYS B O 1
ATOM 3661 N N . ASN B 2 182 ? 5.609 -7.278 7.753 1.00 37.25 408 ASN B N 1
ATOM 3662 C CA . ASN B 2 182 ? 4.255 -6.899 7.330 1.00 37.82 408 ASN B CA 1
ATOM 3663 C C . ASN B 2 182 ? 3.339 -8.120 7.177 1.00 42.16 408 ASN B C 1
ATOM 3664 O O . ASN B 2 182 ? 2.160 -7.985 6.852 1.00 40.44 408 ASN B O 1
ATOM 3669 N N . THR B 2 183 ? 3.889 -9.314 7.379 1.00 32.02 409 THR B N 1
ATOM 3670 C CA . THR B 2 183 ? 3.081 -10.524 7.328 1.00 34.84 409 THR B CA 1
ATOM 3671 C C . THR B 2 183 ? 2.961 -11.144 8.722 1.00 35.68 409 THR B C 1
ATOM 3672 O O . THR B 2 183 ? 3.692 -10.778 9.640 1.00 35.14 409 THR B O 1
ATOM 3676 N N . LYS B 2 184 ? 2.034 -12.077 8.882 1.00 32.07 410 LYS B N 1
ATOM 3677 C CA . LYS B 2 184 ? 1.850 -12.734 10.176 1.00 33.62 410 LYS B CA 1
ATOM 3678 C C . LYS B 2 184 ? 2.891 -13.822 10.419 1.00 33.32 410 LYS B C 1
ATOM 3679 O O . LYS B 2 184 ? 2.916 -14.835 9.718 1.00 34.80 410 LYS B O 1
ATOM 3685 N N . LEU B 2 185 ? 3.718 -13.603 11.443 1.00 32.33 411 LEU B N 1
ATOM 3686 C CA . LEU B 2 185 ? 4.956 -14.345 11.663 1.00 38.45 411 LEU B CA 1
ATOM 3687 C C . LEU B 2 185 ? 4.995 -15.184 12.933 1.00 37.70 411 LEU B C 1
ATOM 3688 O O . LEU B 2 185 ? 6.001 -15.838 13.222 1.00 39.72 411 LEU B O 1
ATOM 3693 N N . MET B 2 186 ? 3.931 -15.154 13.711 1.00 30.78 412 MET B N 1
ATOM 3694 C CA . MET B 2 186 ? 3.994 -15.796 15.017 1.00 33.13 412 MET B CA 1
ATOM 3695 C C . MET B 2 186 ? 4.277 -17.293 14.908 1.00 32.32 412 MET B C 1
ATOM 3696 O O . MET B 2 186 ? 3.546 -18.015 14.241 1.00 33.61 412 MET B O 1
ATOM 3701 N N . VAL B 2 187 ? 5.341 -17.759 15.553 1.00 25.20 413 VAL B N 1
ATOM 3702 C CA . VAL B 2 187 ? 5.637 -19.184 15.561 1.00 37.49 413 VAL B CA 1
ATOM 3703 C C . VAL B 2 187 ? 4.475 -19.975 16.167 1.00 36.42 413 VAL B C 1
ATOM 3704 O O . VAL B 2 187 ? 3.937 -19.609 17.216 1.00 30.80 413 VAL B O 1
ATOM 3708 N N . SER B 2 188 ? 4.076 -21.038 15.474 1.00 33.54 414 SER B N 1
ATOM 3709 C CA . SER B 2 188 ? 2.953 -21.876 15.881 1.00 33.24 414 SER B CA 1
ATOM 3710 C C . SER B 2 188 ? 3.053 -23.215 15.144 1.00 40.47 414 SER B C 1
ATOM 3711 O O . SER B 2 188 ? 3.730 -23.320 14.115 1.00 32.94 414 SER B O 1
ATOM 3714 N N . ASN B 2 189 ? 2.354 -24.222 15.656 1.00 35.56 415 ASN B N 1
ATOM 3715 C CA . ASN B 2 189 ? 2.302 -25.531 15.014 1.00 37.94 415 ASN B CA 1
ATOM 3716 C C . ASN B 2 189 ? 1.804 -25.464 13.567 1.00 39.70 415 ASN B C 1
ATOM 3717 O O . ASN B 2 189 ? 2.313 -26.178 12.699 1.00 39.22 415 ASN B O 1
ATOM 3722 N N . ARG B 2 190 ? 0.833 -24.597 13.292 1.00 32.55 416 ARG B N 1
ATOM 3723 C CA . ARG B 2 190 ? 0.318 -24.477 11.934 1.00 39.46 416 ARG B CA 1
ATOM 3724 C C . ARG B 2 190 ? 1.329 -23.887 10.956 1.00 40.14 416 ARG B C 1
ATOM 3725 O O . ARG B 2 190 ? 1.292 -24.196 9.768 1.00 32.86 416 ARG B O 1
ATOM 3733 N N . LYS B 2 191 ? 2.222 -23.028 11.435 1.00 36.41 417 LYS B N 1
ATOM 3734 C CA . LYS B 2 191 ? 3.253 -22.507 10.540 1.00 37.84 417 LYS B CA 1
ATOM 3735 C C . LYS B 2 191 ? 4.301 -23.583 10.265 1.00 39.98 417 LYS B C 1
ATOM 3736 O O . LYS B 2 191 ? 4.742 -23.742 9.121 1.00 38.97 417 LYS B O 1
ATOM 3742 N N . LEU B 2 192 ? 4.645 -24.358 11.296 1.00 29.93 418 LEU B N 1
ATOM 3743 C CA . LEU B 2 192 ? 5.538 -25.497 11.137 1.00 32.92 418 LEU B CA 1
ATOM 3744 C C . LEU B 2 192 ? 4.964 -26.449 10.094 1.00 38.20 418 LEU B C 1
ATOM 3745 O O . LEU B 2 192 ? 5.677 -26.920 9.196 1.00 38.74 418 LEU B O 1
ATOM 3750 N N . ALA B 2 193 ? 3.667 -26.713 10.207 1.00 36.13 419 ALA B N 1
ATOM 3751 C CA . ALA B 2 193 ? 2.988 -27.601 9.270 1.00 39.99 419 ALA B CA 1
ATOM 3752 C C . ALA B 2 193 ? 2.977 -27.017 7.865 1.00 40.25 419 ALA B C 1
ATOM 3753 O O . ALA B 2 193 ? 3.303 -27.711 6.905 1.00 41.42 419 ALA B O 1
ATOM 3755 N N . ALA B 2 194 ? 2.590 -25.746 7.757 1.00 34.01 420 ALA B N 1
ATOM 3756 C CA . ALA B 2 194 ? 2.484 -25.068 6.467 1.00 39.37 420 ALA B CA 1
ATOM 3757 C C . ALA B 2 194 ? 3.753 -25.171 5.630 1.00 37.36 420 ALA B C 1
ATOM 3758 O O . ALA B 2 194 ? 3.674 -25.235 4.401 1.00 38.91 420 ALA B O 1
ATOM 3760 N N . SER B 2 195 ? 4.919 -25.192 6.277 1.00 34.36 421 SER B N 1
ATOM 3761 C CA . SER B 2 195 ? 6.170 -25.248 5.527 1.00 37.75 421 SER B CA 1
ATOM 3762 C C . SER B 2 195 ? 6.198 -26.453 4.585 1.00 41.73 421 SER B C 1
ATOM 3763 O O . SER B 2 195 ? 6.655 -26.345 3.445 1.00 38.12 421 SER B O 1
ATOM 3766 N N . LYS B 2 196 ? 5.703 -27.589 5.064 1.00 41.72 422 LYS B N 1
ATOM 3767 C CA . LYS B 2 196 ? 5.641 -28.795 4.241 1.00 46.25 422 LYS B CA 1
ATOM 3768 C C . LYS B 2 196 ? 4.406 -28.831 3.331 1.00 43.72 422 LYS B C 1
ATOM 3769 O O . LYS B 2 196 ? 4.483 -29.273 2.185 1.00 47.90 422 LYS B O 1
ATOM 3775 N N . LEU B 2 197 ? 3.269 -28.368 3.832 1.00 36.36 423 LEU B N 1
ATOM 3776 C CA . LEU B 2 197 ? 2.057 -28.358 3.021 1.00 36.25 423 LEU B CA 1
ATOM 3777 C C . LEU B 2 197 ? 2.157 -27.416 1.808 1.00 42.56 423 LEU B C 1
ATOM 3778 O O . LEU B 2 197 ? 1.652 -27.734 0.723 1.00 39.67 423 LEU B O 1
ATOM 3783 N N . LEU B 2 198 ? 2.812 -26.267 1.973 1.00 34.83 424 LEU B N 1
ATOM 3784 C CA . LEU B 2 198 ? 2.992 -25.344 0.842 1.00 37.20 424 LEU B CA 1
ATOM 3785 C C . LEU B 2 198 ? 3.947 -25.907 -0.212 1.00 37.38 424 LEU B C 1
ATOM 3786 O O . LEU B 2 198 ? 3.785 -25.662 -1.407 1.00 36.07 424 LEU B O 1
ATOM 3791 N N . LEU B 2 199 ? 4.958 -26.634 0.245 1.00 37.64 425 LEU B N 1
ATOM 3792 C CA . LEU B 2 199 ? 5.907 -27.277 -0.651 1.00 38.47 425 LEU B CA 1
ATOM 3793 C C . LEU B 2 199 ? 5.198 -28.333 -1.496 1.00 41.39 425 LEU B C 1
ATOM 3794 O O . LEU B 2 199 ? 5.449 -28.453 -2.695 1.00 44.27 425 LEU B O 1
ATOM 3799 N N . ASN B 2 200 ? 4.315 -29.100 -0.862 1.00 39.13 426 ASN B N 1
ATOM 3800 C CA . ASN B 2 200 ? 3.514 -30.089 -1.584 1.00 42.18 426 ASN B CA 1
ATOM 3801 C C . ASN B 2 200 ? 2.632 -29.429 -2.635 1.00 46.73 426 ASN B C 1
ATOM 3802 O O . ASN B 2 200 ? 2.553 -29.898 -3.775 1.00 47.77 426 ASN B O 1
ATOM 3807 N N . GLU B 2 201 ? 1.984 -28.329 -2.262 1.00 39.11 427 GLU B N 1
ATOM 3808 C CA . GLU B 2 201 ? 1.144 -27.591 -3.201 1.00 38.83 427 GLU B CA 1
ATOM 3809 C C . GLU B 2 201 ? 1.945 -27.037 -4.388 1.00 46.81 427 GLU B C 1
ATOM 3810 O O . GLU B 2 201 ? 1.519 -27.151 -5.534 1.00 44.68 427 GLU B O 1
ATOM 3816 N N . LEU B 2 202 ? 3.107 -26.451 -4.122 1.00 46.90 428 LEU B N 1
ATOM 3817 C CA . LEU B 2 202 ? 3.949 -25.932 -5.200 1.00 44.02 428 LEU B CA 1
ATOM 3818 C C . LEU B 2 202 ? 4.412 -27.068 -6.099 1.00 51.31 428 LEU B C 1
ATOM 3819 O O . LEU B 2 202 ? 4.363 -26.987 -7.331 1.00 54.80 428 LEU B O 1
ATOM 3824 N N . ARG B 2 203 ? 4.884 -28.119 -5.449 1.00 46.20 429 ARG B N 1
ATOM 3825 C CA . ARG B 2 203 ? 5.360 -29.314 -6.106 1.00 53.69 429 ARG B CA 1
ATOM 3826 C C . ARG B 2 203 ? 4.325 -29.783 -7.123 1.00 54.08 429 ARG B C 1
ATOM 3827 O O . ARG B 2 203 ? 4.670 -30.174 -8.232 1.00 54.69 429 ARG B O 1
ATOM 3835 N N . SER B 2 204 ? 3.054 -29.706 -6.744 1.00 48.03 430 SER B N 1
ATOM 3836 C CA . SER B 2 204 ? 1.966 -30.189 -7.584 1.00 47.15 430 SER B CA 1
ATOM 3837 C C . SER B 2 204 ? 1.693 -29.338 -8.823 1.00 55.80 430 SER B C 1
ATOM 3838 O O . SER B 2 204 ? 0.963 -29.769 -9.722 1.00 63.10 430 SER B O 1
ATOM 3841 N N . PHE B 2 205 ? 2.265 -28.156 -8.905 1.00 57.33 431 PHE B N 1
ATOM 3842 C CA . PHE B 2 205 ? 2.053 -27.338 -10.079 1.00 55.12 431 PHE B CA 1
ATOM 3843 C C . PHE B 2 205 ? 3.231 -27.349 -10.994 1.00 59.40 431 PHE B C 1
ATOM 3844 O O . PHE B 2 205 ? 3.134 -26.976 -12.112 1.00 61.92 431 PHE B O 1
ATOM 3852 N N . CYS B 2 206 ? 4.367 -27.747 -10.505 1.00 61.18 432 CYS B N 1
ATOM 3853 C CA . CYS B 2 206 ? 5.533 -27.719 -11.330 1.00 69.92 432 CYS B CA 1
ATOM 3854 C C . CYS B 2 206 ? 5.793 -29.084 -11.950 1.00 73.37 432 CYS B C 1
ATOM 3855 O O . CYS B 2 206 ? 6.641 -29.833 -11.493 1.00 76.86 432 CYS B O 1
#

GO terms:
  GO:0004693 cyclin-dependent protein serine/threonine kinase activity (F, IDA)
  GO:0005634 nucleus (C, IDA)
  GO:1990860 Pho85-Pho80 CDK-cyclin complex (C, IDA)
  GO:0019216 regulation of lipid metabolic process (P, IDA)
  GO:1901987 regulation of cell cycle phase transition (P, IDA)
  GO:0032880 regulation of protein localization (P, IDA)
  GO:0055088 lipid homeostasis (P, IDA)
  GO:0046822 regulation of nucleocytoplasmic transport (P, IDA)
  GO:0071073 positive regulation of phospholipid biosynthetic process (P, IDA)
  GO:0045936 negative regulation of phosphate metabolic process (P, IGI)
  GO:0031647 regulation of protein stability (P, IGI)
  GO:0050849 negative regulation of calcium-mediated signaling (P, IGI)
  GO:0032878 regulation of establishment or maintenance of cell polarity (P, IGI)
  GO:0006357 regulation of transcription by RNA polymerase II (P, IGI)
  GO:0006974 DNA damage response (P, IGI)
  GO:0000082 G1/S transition of mitotic cell cycle (P, IGI)
  GO:0000122 negative regulation of transcription by RNA polymerase II (P, IGI)
  GO:0000727 double-strand break repair via break-induced replication (P, IMP)
  GO:0004672 protein kinase activity (F, HDA)
  GO:0004693 cyclin-dependent protein serine/threonine kinase activity (F, IMP)

Organism: Saccharomyces cerevisiae (strain ATCC 204508 / S288c) (NCBI:txid559292)